Protein AF-A0A351T4Q6-F1 (afdb_monomer)

Radius of gyration: 39.0 Å; Cα contacts (8 Å, |Δi|>4): 1159; chains: 1; bounding box: 93×63×114 Å

Nearest PDB structures (foldseek):
  8gtc-assembly1_O  TM=7.367E-01  e=1.303E-39  Dinoroseobacter phage vB_DshS-R4C
  6tba-assembly1_8A  TM=9.432E-01  e=4.200E-16  Rhodobacter capsulatus SB 1003
  9ioz-assembly1_K  TM=5.810E-01  e=4.872E-07  Escherichia phage T5
  8xcg-assembly1_Z  TM=4.485E-01  e=4.455E-09  Escherichia phage Lambda
  8hqz-assembly1_A  TM=4.339E-01  e=8.299E-09  Escherichia phage DT57C

Secondary structure (DSSP, 8-state):
-B-SSHHHHHTT--BPP--TTTS-GGGTSTT-HHHHHHS--B--GGG---SSB-SPPTT-SPEEEEEE---SBTTGGGSTT----TT-TT--PPTT----B-HHHHHHHHHHHHHHH-TTSTTPPTTSSPBPTTTSSBSEEEEEEEETT--SSPTTHHHH-TTT-TTGGGTTTSS--TTTTT-EEHHHHHHHHHHHTT--SEE-TT---EESEE---S---HHHHHHHHHHHHTEEEEEETTEEEEEEGGGPPEEEE-GGGSPPP-TTT--SEEEEE--GGGS-SEEEEEEEETTTTTEEEEEEEE-SSSS---EEEEEEEEEE-HHHHHHHHHHHHHHHHHTTEEEEEEE-GGGTT--TT-EEEEEETTEEEEEEEEEE--SSSEEEEEEE--GGGGS---PPP-----PPPPP-PPPEEEEE----SSS-S-TTPPEEEEE-SS--S-EEEEE-SSSS--EEEEEE-S---EEEESS-B----BSS-B-S--EEEEESS-------HHHHHTT-SEEEEE-TTSPEEEEEEEEEEEEETTEEEEEEEEBSGGGTGGG--TTBPTT-EEEE-STTSEEP--

Solvent-accessible surface area (backbone atoms only — not comparable to full-atom values): 32595 Å² total; per-residue (Å²): 101,46,57,92,44,71,67,30,52,78,70,66,47,72,44,78,57,72,34,92,85,77,67,57,26,45,82,74,35,84,85,37,56,69,56,57,44,61,37,79,42,57,53,45,74,97,77,45,75,50,99,52,67,49,92,58,57,51,36,71,66,64,43,66,38,84,65,42,59,23,12,14,17,36,53,13,75,71,32,38,85,38,43,52,38,98,87,46,94,79,40,43,65,25,70,93,30,84,67,44,71,23,65,54,53,28,50,51,50,53,51,51,54,48,32,51,46,24,82,88,36,91,77,37,57,92,72,67,46,47,66,22,93,73,75,69,44,44,42,48,39,66,93,40,64,34,63,38,46,62,68,90,64,52,61,68,53,51,47,37,46,47,90,79,38,92,61,24,83,31,46,66,39,19,37,48,40,66,81,54,76,78,44,41,47,40,25,64,50,51,53,48,52,40,46,77,72,68,54,81,58,62,40,39,84,71,41,80,52,69,39,65,40,73,66,82,92,65,94,72,54,70,65,68,64,44,47,54,51,28,66,67,67,45,35,46,81,29,78,56,93,84,27,43,34,34,41,39,65,84,71,41,54,78,40,84,41,41,82,91,67,45,40,75,48,60,100,80,80,58,66,46,61,45,78,49,70,62,63,68,67,77,41,61,31,28,28,38,33,34,32,26,20,65,65,58,85,59,37,82,41,76,30,71,26,68,62,93,74,78,86,31,85,38,74,43,76,47,76,37,62,34,34,46,53,61,21,58,45,32,35,41,24,41,32,50,49,51,49,61,62,44,36,37,34,35,43,36,39,26,38,40,72,92,52,68,86,68,49,54,56,27,26,38,38,38,44,53,95,94,42,78,46,45,24,33,28,72,41,70,47,90,65,87,51,27,46,33,40,21,33,26,54,59,83,70,54,77,54,90,63,89,39,73,74,74,83,43,77,66,80,78,78,82,68,66,26,75,75,47,74,47,82,42,79,67,67,70,80,85,72,80,62,64,95,81,35,42,33,37,35,38,32,38,74,48,66,67,70,51,52,78,42,64,46,49,102,54,100,58,79,68,41,87,48,45,71,38,69,47,68,26,39,37,32,26,24,74,44,66,32,64,57,71,52,71,94,45,78,25,77,84,60,61,47,38,32,39,43,81,47,81,86,78,70,58,44,55,72,67,50,32,76,72,65,40,55,38,28,36,39,37,24,92,87,71,41,51,20,31,28,31,36,28,39,44,45,79,78,50,92,55,24,32,42,33,28,49,27,39,40,32,43,73,80,19,51,88,31,54,38,75,60,22,53,50,68,26,47,31,36,49,63,49,91,34,40,41,67,46,65,112

Mean predicted aligned error: 10.78 Å

Structure (mmCIF, N/CA/C/O backbone):
data_AF-A0A351T4Q6-F1
#
_entry.id   AF-A0A351T4Q6-F1
#
loop_
_atom_site.group_PDB
_atom_site.id
_atom_site.type_symbol
_atom_site.label_atom_id
_atom_site.label_alt_id
_atom_site.label_comp_id
_atom_site.label_asym_id
_atom_site.label_entity_id
_atom_site.label_seq_id
_atom_site.pdbx_PDB_ins_code
_atom_site.Cartn_x
_atom_site.Cartn_y
_atom_site.Cartn_z
_atom_site.occupancy
_atom_site.B_iso_or_equiv
_atom_site.auth_seq_id
_atom_site.auth_comp_id
_atom_site.auth_asym_id
_atom_site.auth_atom_id
_atom_site.pdbx_PDB_model_num
ATOM 1 N N . TRP A 1 1 ? -25.525 20.276 1.093 1.00 92.75 1 TRP A N 1
ATOM 2 C CA . TRP A 1 1 ? -25.369 21.375 2.069 1.00 92.75 1 TRP A CA 1
ATOM 3 C C . TRP A 1 1 ? -23.903 21.794 2.061 1.00 92.75 1 TRP A C 1
ATOM 5 O O . TRP A 1 1 ? -23.112 21.102 1.430 1.00 92.75 1 TRP A O 1
ATOM 15 N N . TYR A 1 2 ? -23.542 22.905 2.696 1.00 93.25 2 TYR A N 1
ATOM 16 C CA . TYR A 1 2 ? -22.154 23.341 2.893 1.00 93.25 2 TYR A CA 1
ATOM 17 C C . TYR A 1 2 ? -21.981 23.938 4.299 1.00 93.25 2 TYR A C 1
ATOM 19 O O . TYR A 1 2 ? -22.975 24.223 4.968 1.00 93.25 2 TYR A O 1
ATOM 27 N N . TYR A 1 3 ? -20.736 24.106 4.746 1.00 95.19 3 TYR A N 1
ATOM 28 C CA . TYR A 1 3 ? -20.402 24.873 5.951 1.00 95.19 3 TYR A CA 1
ATOM 29 C C . TYR A 1 3 ? -19.992 26.286 5.525 1.00 95.19 3 TYR A C 1
ATOM 31 O O . TYR A 1 3 ? -19.091 26.417 4.695 1.00 95.19 3 TYR A O 1
ATOM 39 N N . ALA A 1 4 ? -20.649 27.332 6.038 1.00 95.62 4 ALA A N 1
ATOM 40 C CA . ALA A 1 4 ? -20.377 28.709 5.606 1.00 95.62 4 ALA A CA 1
ATOM 41 C C . ALA A 1 4 ? -19.142 29.317 6.289 1.00 95.62 4 ALA A C 1
ATOM 43 O O . ALA A 1 4 ? -18.565 30.280 5.786 1.00 95.62 4 ALA A O 1
ATOM 44 N N . SER A 1 5 ? -18.719 28.740 7.414 1.00 95.81 5 SER A N 1
ATOM 45 C CA . SER A 1 5 ? -17.536 29.146 8.165 1.00 95.81 5 SER A CA 1
ATOM 46 C C . SER A 1 5 ? -16.834 27.936 8.796 1.00 95.81 5 SER A C 1
ATOM 48 O O . SER A 1 5 ? -17.363 26.821 8.810 1.00 95.81 5 SER A O 1
ATOM 50 N N . GLN A 1 6 ? -15.637 28.150 9.347 1.00 94.62 6 GLN A N 1
ATOM 51 C CA . GLN A 1 6 ? -14.951 27.130 10.145 1.00 94.62 6 GLN A CA 1
ATOM 52 C C . GLN A 1 6 ? -15.713 26.810 11.446 1.00 94.62 6 GLN A C 1
ATOM 54 O O . GLN A 1 6 ? -15.820 25.643 11.811 1.00 94.62 6 GLN A O 1
ATOM 59 N N . SER A 1 7 ? -16.320 27.816 12.085 1.00 97.19 7 SER A N 1
ATOM 60 C CA . SER A 1 7 ? -17.157 27.634 13.282 1.00 97.19 7 SER A CA 1
ATOM 61 C C . SER A 1 7 ? -18.387 26.764 12.994 1.00 97.19 7 SER A C 1
ATOM 63 O O . SER A 1 7 ? -18.714 25.856 13.760 1.00 97.19 7 SER A O 1
ATOM 65 N N . ASP A 1 8 ? -19.029 26.973 11.837 1.00 97.56 8 ASP A N 1
ATOM 66 C CA . ASP A 1 8 ? -20.165 26.159 11.394 1.00 97.56 8 ASP A CA 1
ATOM 67 C C . ASP A 1 8 ? -19.749 24.698 11.213 1.00 97.56 8 ASP A C 1
ATOM 69 O O . ASP A 1 8 ? -20.499 23.790 11.558 1.00 97.56 8 ASP A O 1
ATOM 73 N N . ARG A 1 9 ? -18.543 24.458 10.688 1.00 95.31 9 ARG A N 1
ATOM 74 C CA . ARG A 1 9 ? -17.994 23.112 10.503 1.00 95.31 9 ARG A CA 1
ATOM 75 C C . ARG A 1 9 ? -17.728 22.419 11.836 1.00 95.31 9 ARG A C 1
ATOM 77 O O . ARG A 1 9 ? -18.093 21.257 11.990 1.00 95.31 9 ARG A O 1
ATOM 84 N N . GLU A 1 10 ? -17.119 23.126 12.784 1.00 95.81 10 GLU A N 1
ATOM 85 C CA . GLU A 1 10 ? -16.847 22.634 14.142 1.00 95.81 10 GLU A CA 1
ATOM 86 C C . GLU A 1 10 ? -18.140 22.332 14.909 1.00 95.81 10 GLU A C 1
ATOM 88 O O . GLU A 1 10 ? -18.231 21.317 15.595 1.00 95.81 10 GLU A O 1
ATOM 93 N N . SER A 1 11 ? -19.169 23.157 14.712 1.00 96.69 11 SER A N 1
ATOM 94 C CA . SER A 1 11 ? -20.491 23.005 15.335 1.00 96.69 11 SER A CA 1
ATOM 95 C C . SER A 1 11 ? -21.462 22.132 14.524 1.00 96.69 11 SER A C 1
ATOM 97 O O . SER A 1 11 ? -22.618 21.975 14.911 1.00 96.69 11 SER A O 1
ATOM 99 N N . GLN A 1 12 ? -21.024 21.589 13.383 1.00 95.00 12 GLN A N 1
ATOM 100 C CA . GLN A 1 12 ? -21.838 20.825 12.427 1.00 95.00 12 GLN A CA 1
ATOM 101 C C . GLN A 1 12 ? -23.123 21.535 11.937 1.00 95.00 12 GLN A C 1
ATOM 103 O O . GLN A 1 12 ? -24.119 20.890 11.601 1.00 95.00 12 GLN A O 1
ATOM 108 N N . ILE A 1 13 ? -23.100 22.863 11.818 1.00 97.56 13 ILE A N 1
ATOM 109 C CA . ILE A 1 13 ? -24.201 23.677 11.287 1.00 97.56 13 ILE A CA 1
ATOM 110 C C . ILE A 1 13 ? -24.192 23.596 9.755 1.00 97.56 13 ILE A C 1
ATOM 112 O O . ILE A 1 13 ? -23.393 24.235 9.075 1.00 97.56 13 ILE A O 1
ATOM 116 N N . ARG A 1 14 ? -25.079 22.775 9.190 1.00 96.19 14 ARG A N 1
ATOM 117 C CA . ARG A 1 14 ? -25.134 22.496 7.745 1.00 96.19 14 ARG A CA 1
ATOM 118 C C . ARG A 1 14 ? -26.113 23.428 7.032 1.00 96.19 14 ARG A C 1
ATOM 120 O O . ARG A 1 14 ? -27.323 23.298 7.205 1.00 96.19 14 ARG A O 1
ATOM 127 N N . THR A 1 15 ? -25.611 24.282 6.144 1.00 96.75 15 THR A N 1
ATOM 128 C CA . THR A 1 15 ? -26.442 25.200 5.347 1.00 96.75 15 THR A CA 1
ATOM 129 C C . THR A 1 15 ? -26.913 24.529 4.049 1.00 96.75 15 THR A C 1
ATOM 131 O O . THR A 1 15 ? -26.086 24.034 3.271 1.00 96.75 15 THR A O 1
ATOM 134 N N . PRO A 1 16 ? -28.227 24.464 3.760 1.00 95.19 16 PRO A N 1
ATOM 135 C CA . PRO A 1 16 ? -28.734 23.899 2.511 1.00 95.19 16 PRO A CA 1
ATOM 136 C C . PRO A 1 16 ? -28.207 24.643 1.276 1.00 95.19 16 PRO A C 1
ATOM 138 O O . PRO A 1 16 ? -28.178 25.867 1.240 1.00 95.19 16 PRO A O 1
ATOM 141 N N . ILE A 1 17 ? -27.841 23.895 0.231 1.00 95.69 17 ILE A N 1
ATOM 142 C CA . ILE A 1 17 ? -27.562 24.477 -1.089 1.00 95.69 17 ILE A CA 1
ATOM 143 C C . ILE A 1 17 ? -28.893 24.543 -1.833 1.00 95.69 17 ILE A C 1
ATOM 145 O O . ILE A 1 17 ? -29.547 23.504 -2.016 1.00 95.69 17 ILE A O 1
ATOM 149 N N . THR A 1 18 ? -29.288 25.754 -2.219 1.00 95.25 18 THR A N 1
ATOM 150 C CA . THR A 1 18 ? -30.567 26.040 -2.869 1.00 95.25 18 THR A CA 1
ATOM 151 C C . THR A 1 18 ? -30.372 26.868 -4.137 1.00 95.25 18 THR A C 1
ATOM 153 O O . THR A 1 18 ? -29.384 27.571 -4.314 1.00 95.25 18 THR A O 1
ATOM 156 N N . ASP A 1 19 ? -31.347 26.741 -5.024 1.00 94.25 19 ASP A N 1
ATOM 157 C CA . ASP A 1 19 ? -31.550 27.536 -6.228 1.00 94.25 19 ASP A CA 1
ATOM 158 C C . ASP A 1 19 ? -32.745 28.435 -5.930 1.00 94.25 19 ASP A C 1
ATOM 160 O O . ASP A 1 19 ? -33.883 27.961 -5.938 1.00 94.25 19 ASP A O 1
ATOM 164 N N . GLY A 1 20 ? -32.479 29.698 -5.606 1.00 91.00 20 GLY A N 1
ATOM 165 C CA . GLY A 1 20 ? -33.525 30.666 -5.285 1.00 91.00 20 GLY A CA 1
ATOM 166 C C . GLY A 1 20 ? -34.326 31.141 -6.500 1.00 91.00 20 GLY A C 1
ATOM 167 O O . GLY A 1 20 ? -35.386 31.727 -6.314 1.00 91.00 20 GLY A O 1
ATOM 168 N N . ALA A 1 21 ? -33.848 30.899 -7.727 1.00 91.81 21 ALA A N 1
ATOM 169 C CA . ALA A 1 21 ? -34.479 31.412 -8.941 1.00 91.81 21 ALA A CA 1
ATOM 170 C C . ALA A 1 21 ? -35.497 30.428 -9.534 1.00 91.81 21 ALA A C 1
ATOM 172 O O . ALA A 1 21 ? -36.598 30.830 -9.901 1.00 91.81 21 ALA A O 1
ATOM 173 N N . TYR A 1 22 ? -35.146 29.140 -9.605 1.00 91.88 22 TYR A N 1
ATOM 174 C CA . TYR A 1 22 ? -35.968 28.133 -10.293 1.00 91.88 22 TYR A CA 1
ATOM 175 C C . TYR A 1 22 ? -36.214 26.860 -9.472 1.00 91.88 22 TYR A C 1
ATOM 177 O O . TYR A 1 22 ? -36.780 25.898 -9.988 1.00 91.88 22 TYR A O 1
ATOM 185 N N . GLY A 1 23 ? -35.753 26.797 -8.218 1.00 92.25 23 GLY A N 1
ATOM 186 C CA . GLY A 1 23 ? -35.940 25.620 -7.363 1.00 92.25 23 GLY A CA 1
ATOM 187 C C . GLY A 1 23 ? -35.171 24.365 -7.806 1.00 92.25 23 GLY A C 1
ATOM 188 O O . GLY A 1 23 ? -35.286 23.325 -7.161 1.00 92.25 23 GLY A O 1
ATOM 189 N N . LYS A 1 24 ? -34.327 24.433 -8.849 1.00 94.00 24 LYS A N 1
ATOM 190 C CA . LYS A 1 24 ? -33.503 23.304 -9.321 1.00 94.00 24 LYS A CA 1
ATOM 191 C C . LYS A 1 24 ? -32.208 23.215 -8.516 1.00 94.00 24 LYS A C 1
ATOM 193 O O . LYS A 1 24 ? -31.109 23.398 -9.029 1.00 94.00 24 LYS A O 1
ATOM 198 N N . HIS A 1 25 ? -32.338 22.945 -7.217 1.00 95.25 25 HIS A N 1
ATOM 199 C CA . HIS A 1 25 ? -31.215 22.934 -6.271 1.00 95.25 25 HIS A CA 1
ATOM 200 C C . HIS A 1 25 ? -30.061 22.012 -6.701 1.00 95.25 25 HIS A C 1
ATOM 202 O O . HIS A 1 25 ? -28.900 22.309 -6.426 1.00 95.25 25 HIS A O 1
ATOM 208 N N . TRP A 1 26 ? -30.381 20.919 -7.397 1.00 94.31 26 TRP A N 1
ATOM 209 C CA . TRP A 1 26 ? -29.430 19.941 -7.925 1.00 94.31 26 TRP A CA 1
ATOM 210 C C . TRP A 1 26 ? -28.411 20.527 -8.910 1.00 94.31 26 TRP A C 1
ATOM 212 O O . TRP A 1 26 ? -27.318 19.991 -9.025 1.00 94.31 26 TRP A O 1
ATOM 222 N N . VAL A 1 27 ? -28.719 21.657 -9.560 1.00 92.50 27 VAL A N 1
ATOM 223 C CA . VAL A 1 27 ? -27.773 22.368 -10.440 1.00 92.50 27 VAL A CA 1
ATOM 224 C C . VAL A 1 27 ? -26.557 22.880 -9.656 1.00 92.50 27 VAL A C 1
ATOM 226 O O . VAL A 1 27 ? -25.459 22.948 -10.197 1.00 92.50 27 VAL A O 1
ATOM 229 N N . PHE A 1 28 ? -26.736 23.215 -8.373 1.00 92.62 28 PHE A N 1
ATOM 230 C CA . PHE A 1 28 ? -25.682 23.763 -7.508 1.00 92.62 28 PHE A CA 1
ATOM 231 C C . PHE A 1 28 ? -25.169 22.766 -6.463 1.00 92.62 28 PHE A C 1
ATOM 233 O O . PHE A 1 28 ? -24.123 22.982 -5.849 1.00 92.62 28 PHE A O 1
ATOM 240 N N . ARG A 1 29 ? -25.906 21.681 -6.205 1.00 94.50 29 ARG A N 1
ATOM 241 C CA . ARG A 1 29 ? -25.489 20.642 -5.260 1.00 94.50 29 ARG A CA 1
ATOM 242 C C . ARG A 1 29 ? -24.439 19.752 -5.913 1.00 94.50 29 ARG A C 1
ATOM 244 O O . ARG A 1 29 ? -24.751 18.929 -6.768 1.00 94.50 29 ARG A O 1
ATOM 251 N N . TYR A 1 30 ? -23.196 19.887 -5.459 1.00 88.75 30 TYR A N 1
ATOM 252 C CA . TYR A 1 30 ? -22.113 18.993 -5.857 1.00 88.75 30 TYR A CA 1
ATOM 253 C C . TYR A 1 30 ? -22.508 17.525 -5.664 1.00 88.75 30 TYR A C 1
ATOM 255 O O . TYR A 1 30 ? -22.934 17.134 -4.576 1.00 88.75 30 TYR A O 1
ATOM 263 N N . LYS A 1 31 ? -2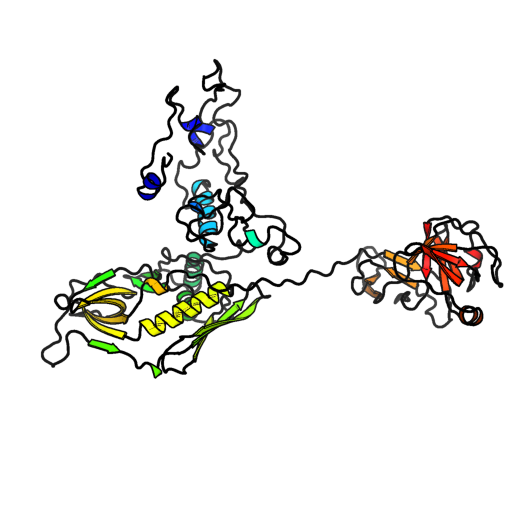2.331 16.727 -6.724 1.00 89.00 31 LYS A N 1
ATOM 264 C CA . LYS A 1 31 ? -22.589 15.278 -6.753 1.00 89.00 31 LYS A CA 1
ATOM 265 C C . LYS A 1 31 ? -24.035 14.873 -6.402 1.00 89.00 31 LYS A C 1
ATOM 267 O O . LYS A 1 31 ? -24.253 13.766 -5.920 1.00 89.00 31 LYS A O 1
ATOM 272 N N . ASP A 1 32 ? -25.035 15.718 -6.673 1.00 95.38 32 ASP A N 1
ATOM 273 C CA . ASP A 1 32 ? -26.456 15.321 -6.637 1.00 95.38 32 ASP A CA 1
ATOM 274 C C . ASP A 1 32 ? -26.806 14.466 -7.871 1.00 95.38 32 ASP A C 1
ATOM 276 O O . ASP A 1 32 ? -27.515 14.894 -8.784 1.00 95.38 32 ASP A O 1
ATOM 280 N N . LEU A 1 33 ? -26.217 13.265 -7.927 1.00 95.94 33 LEU A N 1
ATOM 281 C CA . LEU A 1 33 ? -26.230 12.389 -9.101 1.00 95.94 33 LEU A CA 1
ATOM 282 C C . LEU A 1 33 ? -27.648 11.979 -9.494 1.00 95.94 33 LEU A C 1
ATOM 284 O O . LEU A 1 33 ? -27.981 12.041 -10.672 1.00 95.94 33 LEU A O 1
ATOM 288 N N . TRP A 1 34 ? -28.496 11.642 -8.517 1.00 96.44 34 TRP A N 1
ATOM 289 C CA . TRP A 1 34 ? -29.891 11.255 -8.747 1.00 96.44 34 TRP A CA 1
ATOM 290 C C . TRP A 1 34 ? -30.668 12.326 -9.502 1.00 96.44 34 TRP A C 1
ATOM 292 O O . TRP A 1 34 ? -31.287 12.045 -10.528 1.00 96.44 34 TRP A O 1
ATOM 302 N N . ASN A 1 35 ? -30.622 13.570 -9.018 1.00 96.69 35 ASN A N 1
ATOM 303 C CA . ASN A 1 35 ? -31.368 14.644 -9.652 1.00 96.69 35 ASN A CA 1
ATOM 304 C C . ASN A 1 35 ? -30.703 15.105 -10.948 1.00 96.69 35 ASN A C 1
ATOM 306 O O . ASN A 1 35 ? -31.413 15.392 -11.907 1.00 96.69 35 ASN A O 1
ATOM 310 N N . TRP A 1 36 ? -29.373 15.146 -11.016 1.00 96.31 36 TRP A N 1
ATOM 311 C CA . TRP A 1 36 ? -28.687 15.481 -12.261 1.00 96.31 36 TRP A CA 1
ATOM 312 C C . TRP A 1 36 ? -29.023 14.475 -13.371 1.00 96.31 36 TRP A C 1
ATOM 314 O O . TRP A 1 36 ? -29.393 14.869 -14.473 1.00 96.31 36 TRP A O 1
ATOM 324 N N . TRP A 1 37 ? -28.977 13.178 -13.076 1.00 97.50 37 TRP A N 1
ATOM 325 C CA . TRP A 1 37 ? -29.253 12.117 -14.042 1.00 97.50 37 TRP A CA 1
ATOM 326 C C . TRP A 1 37 ? -30.740 12.015 -14.413 1.00 97.50 37 TRP A C 1
ATOM 328 O O . TRP A 1 37 ? -31.083 11.791 -15.576 1.00 97.50 37 TRP A O 1
ATOM 338 N N . GLY A 1 38 ? -31.627 12.206 -13.432 1.00 97.06 38 GLY A N 1
ATOM 339 C CA . GLY A 1 38 ? -33.069 12.004 -13.571 1.00 97.06 38 GLY A CA 1
ATOM 340 C C . GLY A 1 38 ? -33.880 13.206 -14.065 1.00 97.06 38 GLY A C 1
ATOM 341 O O . GLY A 1 38 ? -35.077 13.047 -14.290 1.00 97.06 38 GLY A O 1
ATOM 342 N N . ASN A 1 39 ? -33.285 14.392 -14.243 1.00 96.69 39 ASN A N 1
ATOM 343 C CA . ASN A 1 39 ? -34.013 15.601 -14.654 1.00 96.69 39 ASN A CA 1
ATOM 344 C C . ASN A 1 39 ? -33.641 16.095 -16.055 1.00 96.69 39 ASN A C 1
ATOM 346 O O . ASN A 1 39 ? -32.564 15.827 -16.582 1.00 96.69 39 ASN A O 1
ATOM 350 N N . THR A 1 40 ? -34.550 16.871 -16.651 1.00 95.56 40 THR A N 1
ATOM 351 C CA . THR A 1 40 ? -34.299 17.605 -17.899 1.00 95.56 40 THR A CA 1
ATOM 352 C C . THR A 1 40 ? -33.341 18.766 -17.647 1.00 95.56 40 THR A C 1
ATOM 354 O O . THR A 1 40 ? -33.487 19.498 -16.664 1.00 95.56 40 THR A O 1
ATOM 357 N N . HIS A 1 41 ? -32.369 18.961 -18.538 1.00 95.50 41 HIS A N 1
ATOM 358 C CA . HIS A 1 41 ? -31.372 20.025 -18.402 1.00 95.50 41 HIS A CA 1
ATOM 359 C C . HIS A 1 41 ? -31.744 21.230 -19.255 1.00 95.50 41 HIS A C 1
ATOM 361 O O . HIS A 1 41 ? -32.235 21.091 -20.370 1.00 95.50 41 HIS A O 1
ATOM 367 N N . VAL A 1 42 ? -31.495 22.426 -18.727 1.00 95.12 42 VAL A N 1
ATOM 368 C CA . VAL A 1 42 ? -31.727 23.703 -19.410 1.00 95.12 42 VAL A CA 1
ATOM 369 C C . VAL A 1 42 ? -30.490 24.564 -19.195 1.00 95.12 42 VAL A C 1
ATOM 371 O O . VAL A 1 42 ? -30.036 24.720 -18.060 1.00 95.12 42 VAL A O 1
ATOM 374 N N . ASN A 1 43 ? -29.936 25.118 -20.272 1.00 93.00 43 ASN A N 1
ATOM 375 C CA . ASN A 1 43 ? -28.779 26.006 -20.178 1.00 93.00 43 ASN A CA 1
ATOM 376 C C . ASN A 1 43 ? -29.138 27.294 -19.430 1.00 93.00 43 ASN A C 1
ATOM 378 O O . ASN A 1 43 ? -30.231 27.832 -19.608 1.00 93.00 43 ASN A O 1
ATOM 382 N N . ARG A 1 44 ? -28.197 27.808 -18.627 1.00 92.94 44 ARG A N 1
ATOM 383 C CA . ARG A 1 44 ? -28.368 29.038 -17.835 1.00 92.94 44 ARG A CA 1
ATOM 384 C C . ARG A 1 44 ? -27.275 30.086 -18.088 1.00 92.94 44 ARG A C 1
ATOM 386 O O . ARG A 1 44 ? -26.525 30.407 -17.162 1.00 92.94 44 ARG A O 1
ATOM 393 N N . PRO A 1 45 ? -27.116 30.611 -19.317 1.00 91.31 45 PRO A N 1
ATOM 394 C CA . PRO A 1 45 ? -26.138 31.669 -19.568 1.00 91.31 45 PRO A CA 1
ATOM 395 C C . PRO A 1 45 ? -26.453 32.897 -18.700 1.00 91.31 45 PRO A C 1
ATOM 397 O O . PRO A 1 45 ? -27.582 33.378 -18.669 1.00 91.31 45 PRO A O 1
ATOM 400 N N . GLY A 1 46 ? -25.466 33.372 -17.936 1.00 90.31 46 GLY A N 1
ATOM 401 C CA . GLY A 1 46 ? -25.668 34.470 -16.982 1.00 90.31 46 GLY A CA 1
ATOM 402 C C . GLY A 1 46 ? -26.643 34.153 -15.835 1.00 90.31 46 GLY A C 1
ATOM 403 O O . GLY A 1 46 ? -27.126 35.074 -15.187 1.00 90.31 46 GLY A O 1
ATOM 404 N N . GLY A 1 47 ? -26.951 32.874 -15.585 1.00 89.38 47 GLY A N 1
ATOM 405 C CA . GLY A 1 47 ? -27.847 32.438 -14.508 1.00 89.38 47 GLY A CA 1
ATOM 406 C C . GLY A 1 47 ? -29.339 32.387 -14.865 1.00 89.38 47 GLY A C 1
ATOM 407 O O . GLY A 1 47 ? -30.136 32.024 -14.003 1.00 89.38 47 GLY A O 1
ATOM 408 N N . ILE A 1 48 ? -29.725 32.694 -16.108 1.00 92.75 48 ILE A N 1
ATOM 409 C CA . ILE A 1 48 ? -31.127 32.718 -16.566 1.00 92.75 48 ILE A CA 1
ATOM 410 C C . ILE A 1 48 ? -31.394 31.522 -17.480 1.00 92.75 48 ILE A C 1
ATOM 412 O O . ILE A 1 48 ? -30.629 31.290 -18.412 1.00 92.75 48 ILE A O 1
ATOM 416 N N . GLU A 1 49 ? -32.474 30.773 -17.242 1.00 93.38 49 GLU A N 1
ATOM 417 C CA . GLU A 1 49 ? -32.848 29.634 -18.093 1.00 93.38 49 GLU A CA 1
ATOM 418 C C . GLU A 1 49 ? -33.134 30.051 -19.540 1.00 93.38 49 GLU A C 1
ATOM 420 O O . GLU A 1 49 ? -33.933 30.948 -19.808 1.00 93.38 49 GLU A O 1
ATOM 425 N N . ALA A 1 50 ? -32.492 29.359 -20.482 1.00 90.81 50 ALA A N 1
ATOM 426 C CA . ALA A 1 50 ? -32.851 29.413 -21.890 1.00 90.81 50 ALA A CA 1
ATOM 427 C C . ALA A 1 50 ? -34.262 28.833 -22.112 1.00 90.81 50 ALA A C 1
ATOM 429 O O . ALA A 1 50 ? -34.730 27.988 -21.352 1.00 90.81 50 ALA A O 1
ATOM 430 N N . GLY A 1 51 ? -34.940 29.256 -23.183 1.00 86.50 51 GLY A N 1
ATOM 431 C CA . GLY A 1 51 ? -36.333 28.871 -23.455 1.00 86.50 51 GLY A CA 1
ATOM 432 C C . GLY A 1 51 ? -36.566 27.399 -23.827 1.00 86.50 51 GLY A C 1
ATOM 433 O O . GLY A 1 51 ? -37.716 26.998 -23.984 1.00 86.50 51 GLY A O 1
ATOM 434 N N . SER A 1 52 ? -35.514 26.592 -23.982 1.00 92.69 52 SER A N 1
ATOM 435 C CA . SER A 1 52 ? -35.607 25.178 -24.356 1.00 92.69 52 SER A CA 1
ATOM 436 C C . SER A 1 52 ? -34.646 24.308 -23.549 1.00 92.69 52 SER A C 1
ATOM 438 O O . SER A 1 52 ? -33.558 24.745 -23.163 1.00 92.69 52 SER A O 1
ATOM 440 N N . ALA A 1 53 ? -35.038 23.051 -23.335 1.00 95.00 53 ALA A N 1
ATOM 441 C CA . ALA A 1 53 ? -34.155 22.022 -22.799 1.00 95.00 53 ALA A CA 1
ATOM 442 C C . ALA A 1 53 ? -32.970 21.744 -23.737 1.00 95.00 53 ALA A C 1
ATOM 444 O O . ALA A 1 53 ? -33.039 22.006 -24.941 1.00 95.00 53 ALA A O 1
ATOM 445 N N . THR A 1 54 ? -31.883 21.218 -23.178 1.00 95.69 54 THR A N 1
ATOM 446 C CA . THR A 1 54 ? -30.783 20.650 -23.963 1.00 95.69 54 THR A CA 1
ATOM 447 C C . THR A 1 54 ? -31.197 19.295 -24.546 1.00 95.69 54 THR A C 1
ATOM 449 O O . THR A 1 54 ? -32.250 18.755 -24.216 1.00 95.69 54 THR A O 1
ATOM 452 N N . GLU A 1 55 ? -30.346 18.709 -25.389 1.00 95.94 55 GLU A N 1
ATOM 453 C CA . GLU A 1 55 ? -30.554 17.359 -25.938 1.00 95.94 55 GLU A CA 1
ATOM 454 C C . GLU A 1 55 ? -30.413 16.240 -24.887 1.00 95.94 55 GLU A C 1
ATOM 456 O O . GLU A 1 55 ? -30.588 15.064 -25.204 1.00 95.94 55 GLU A O 1
ATOM 461 N N . TRP A 1 56 ? -30.091 16.579 -23.633 1.00 95.69 56 TRP A N 1
ATOM 462 C CA . TRP A 1 56 ? -30.042 15.607 -22.550 1.00 95.69 56 TRP A CA 1
ATOM 463 C C . TRP A 1 56 ? -31.427 15.010 -22.299 1.00 95.69 56 TRP A C 1
ATOM 465 O O . TRP A 1 56 ? -32.353 15.696 -21.858 1.00 95.69 56 TRP A O 1
ATOM 475 N N . VAL A 1 57 ? -31.542 13.704 -22.521 1.00 97.00 57 VAL A N 1
ATOM 476 C CA . VAL A 1 57 ? -32.713 12.923 -22.133 1.00 97.00 57 VAL A CA 1
ATOM 477 C C . VAL A 1 57 ? -32.457 12.358 -20.732 1.00 97.00 57 VAL A C 1
ATOM 479 O O . VAL A 1 57 ? -31.437 11.697 -20.526 1.00 97.00 57 VAL A O 1
ATOM 482 N N . PRO A 1 58 ? -33.353 12.589 -19.755 1.00 97.75 58 PRO A N 1
ATOM 483 C CA . PRO A 1 58 ? -33.211 12.009 -18.427 1.00 97.75 58 PRO A CA 1
ATOM 484 C C . PRO A 1 58 ? -32.983 10.501 -18.492 1.00 97.75 58 PRO A C 1
ATOM 486 O O . PRO A 1 58 ? -33.665 9.797 -19.234 1.00 97.75 58 PRO A O 1
ATOM 489 N N . GLN A 1 59 ? -32.043 10.005 -17.690 1.00 97.94 59 GLN A N 1
ATOM 490 C CA . GLN A 1 59 ? -31.721 8.581 -17.590 1.00 97.94 59 GLN A CA 1
ATOM 491 C C . GLN A 1 59 ? -31.168 7.928 -18.868 1.00 97.94 59 GLN A C 1
ATOM 493 O O . GLN A 1 59 ? -31.131 6.700 -18.949 1.00 97.94 59 GLN A O 1
ATOM 498 N N . SER A 1 60 ? -30.733 8.696 -19.873 1.00 97.19 60 SER A N 1
ATOM 499 C CA . SER A 1 60 ? -30.393 8.144 -21.194 1.00 97.19 60 SER A CA 1
ATOM 500 C C . SER A 1 60 ? -29.110 7.317 -21.250 1.00 97.19 60 SER A C 1
ATOM 502 O O . SER A 1 60 ? -28.927 6.549 -22.191 1.00 97.19 60 SER A O 1
ATOM 504 N N . LYS A 1 61 ? -28.210 7.476 -20.275 1.00 96.88 61 LYS A N 1
ATOM 505 C CA . LYS A 1 61 ? -26.956 6.718 -20.167 1.00 96.88 61 LYS A CA 1
ATOM 506 C C . LYS A 1 61 ? -26.536 6.547 -18.705 1.00 96.88 61 LYS A C 1
ATOM 508 O O . LYS A 1 61 ? -26.920 7.391 -17.890 1.00 96.88 61 LYS A O 1
ATOM 513 N N . PRO A 1 62 ? -25.778 5.499 -18.352 1.00 97.44 62 PRO A N 1
ATOM 514 C CA . PRO A 1 62 ? -25.225 5.361 -17.010 1.00 97.44 62 PRO A CA 1
ATOM 515 C C . PRO A 1 62 ? -24.149 6.417 -16.719 1.00 97.44 62 PRO A C 1
ATOM 517 O O . PRO A 1 62 ? -23.589 7.046 -17.623 1.00 97.44 62 PRO A O 1
ATOM 520 N N . VAL A 1 63 ? -23.870 6.606 -15.433 1.00 97.31 63 VAL A N 1
ATOM 521 C CA . VAL A 1 63 ? -22.754 7.388 -14.903 1.00 97.31 63 VAL A CA 1
ATOM 522 C C . VAL A 1 63 ? -21.605 6.437 -14.602 1.00 97.31 63 VAL A C 1
ATOM 524 O O . VAL A 1 63 ? -21.782 5.436 -13.910 1.00 97.31 63 VAL A O 1
ATOM 527 N N . TRP A 1 64 ? -20.422 6.779 -15.099 1.00 97.31 64 TRP A N 1
ATOM 528 C CA . TRP A 1 64 ? -19.171 6.117 -14.749 1.00 97.31 64 TRP A CA 1
ATOM 529 C C . TRP A 1 64 ? -18.397 6.997 -13.783 1.00 97.31 64 TRP A C 1
ATOM 531 O O . TRP A 1 64 ? -18.366 8.223 -13.945 1.00 97.31 64 TRP A O 1
ATOM 541 N N . PHE A 1 65 ? -17.747 6.386 -12.800 1.00 95.94 65 PHE A N 1
ATOM 542 C CA . PHE A 1 65 ? -16.784 7.103 -11.978 1.00 95.94 65 PHE A CA 1
ATOM 543 C C . PHE A 1 65 ? -15.394 6.831 -12.517 1.00 95.94 65 PHE A C 1
ATOM 545 O O . PHE A 1 65 ? -14.815 5.780 -12.272 1.00 95.94 65 PHE A O 1
ATOM 552 N N . THR A 1 66 ? -14.860 7.802 -13.252 1.00 93.69 66 THR A N 1
ATOM 553 C CA . THR A 1 66 ? -13.499 7.744 -13.798 1.00 93.69 66 THR A CA 1
ATOM 554 C C . THR A 1 66 ? -12.431 7.834 -12.714 1.00 93.69 66 THR A C 1
ATOM 556 O O . THR A 1 66 ? -11.312 7.392 -12.941 1.00 93.69 66 THR A O 1
ATOM 559 N N . GLU A 1 67 ? -12.777 8.383 -11.545 1.00 92.31 67 GLU A N 1
ATOM 560 C CA . GLU A 1 67 ? -11.905 8.465 -10.376 1.00 92.31 67 GLU A CA 1
ATOM 561 C C . GLU A 1 67 ? -12.730 8.339 -9.086 1.00 92.31 67 GLU A C 1
ATOM 563 O O . GLU A 1 67 ? -13.566 9.193 -8.767 1.00 92.31 67 GLU A O 1
ATOM 568 N N . ILE A 1 68 ? -12.465 7.285 -8.315 1.00 94.38 68 ILE A N 1
ATOM 569 C CA . ILE A 1 68 ? -12.843 7.173 -6.904 1.00 94.38 68 ILE A CA 1
ATOM 570 C C . ILE A 1 68 ? -11.597 6.982 -6.052 1.00 94.38 68 ILE A C 1
ATOM 572 O O . ILE A 1 68 ? -10.673 6.276 -6.435 1.00 94.38 68 ILE A O 1
ATOM 576 N N . GLY A 1 69 ? -11.578 7.575 -4.868 1.00 93.69 69 GLY A N 1
ATOM 577 C CA . GLY A 1 69 ? -10.513 7.350 -3.902 1.00 93.69 69 GLY A CA 1
ATOM 578 C C . GLY A 1 69 ? -10.496 8.425 -2.832 1.00 93.69 69 GLY A C 1
ATOM 579 O O . GLY A 1 69 ? -11.167 9.454 -2.939 1.00 93.69 69 GLY A O 1
ATOM 580 N N . CYS A 1 70 ? -9.698 8.187 -1.801 1.00 94.81 70 CYS A N 1
ATOM 581 C CA . CYS A 1 70 ? -9.319 9.197 -0.827 1.00 94.81 70 CYS A CA 1
ATOM 582 C C . CYS A 1 70 ? -7.827 9.036 -0.488 1.00 94.81 70 CYS A C 1
ATOM 584 O O . CYS A 1 70 ? -7.265 7.953 -0.711 1.00 94.81 70 CYS A O 1
ATOM 586 N N . PRO A 1 71 ? -7.177 10.086 0.041 1.00 93.81 71 PRO A N 1
ATOM 587 C CA . PRO A 1 71 ? -5.805 9.968 0.514 1.00 93.81 71 PRO A CA 1
ATOM 588 C C . PRO A 1 71 ? -5.720 8.960 1.669 1.00 93.81 71 PRO A C 1
ATOM 590 O O . PRO A 1 71 ? -6.626 8.898 2.508 1.00 93.81 71 PRO A O 1
ATOM 593 N N . ALA A 1 72 ? -4.634 8.187 1.722 1.00 93.50 72 ALA A N 1
ATOM 594 C CA . ALA A 1 72 ? -4.331 7.255 2.811 1.00 93.50 72 ALA A CA 1
ATOM 595 C C . ALA A 1 72 ? -3.755 7.988 4.032 1.00 93.50 72 ALA A C 1
ATOM 597 O O . ALA A 1 72 ? -2.605 7.822 4.444 1.00 93.50 72 ALA A O 1
ATOM 598 N N . VAL A 1 73 ? -4.570 8.877 4.582 1.00 93.19 73 VAL A N 1
ATOM 599 C CA . VAL A 1 73 ? -4.267 9.717 5.735 1.00 93.19 73 VAL A CA 1
ATOM 600 C C . VAL A 1 73 ? -5.463 9.677 6.668 1.00 93.19 73 VAL A C 1
ATOM 602 O O . VAL A 1 73 ? -6.598 9.597 6.204 1.00 93.19 73 VAL A O 1
ATOM 605 N N . ASP A 1 74 ? -5.233 9.762 7.974 1.00 92.44 74 ASP A N 1
ATOM 606 C CA . ASP A 1 74 ? -6.284 9.806 8.991 1.00 92.44 74 ASP A CA 1
ATOM 607 C C . ASP A 1 74 ? -7.438 10.723 8.573 1.00 92.44 74 ASP A C 1
ATOM 609 O O . ASP A 1 74 ? -7.233 11.888 8.231 1.00 92.44 74 ASP A O 1
ATOM 613 N N . LYS A 1 75 ? -8.662 10.187 8.588 1.00 94.00 75 LYS A N 1
ATOM 614 C CA . LYS A 1 75 ? -9.876 10.887 8.131 1.00 94.00 75 LYS A CA 1
ATOM 615 C C . LYS A 1 75 ? -9.817 11.364 6.670 1.00 94.00 75 LYS A C 1
ATOM 617 O O . LYS A 1 75 ? -10.461 12.354 6.321 1.00 94.00 75 LYS A O 1
ATOM 622 N N . GLY A 1 76 ? -9.119 10.631 5.802 1.00 94.31 76 GLY A N 1
ATOM 623 C CA . GLY A 1 76 ? -9.046 10.846 4.350 1.00 94.31 76 GLY A CA 1
ATOM 624 C C . GLY A 1 76 ? -10.404 11.072 3.689 1.00 94.31 76 GLY A C 1
ATOM 625 O O . GLY A 1 76 ? -10.554 11.909 2.801 1.00 94.31 76 GLY A O 1
ATOM 626 N N . THR A 1 77 ? -11.434 10.393 4.192 1.00 95.00 77 THR A N 1
ATOM 627 C CA . THR A 1 77 ? -12.816 10.5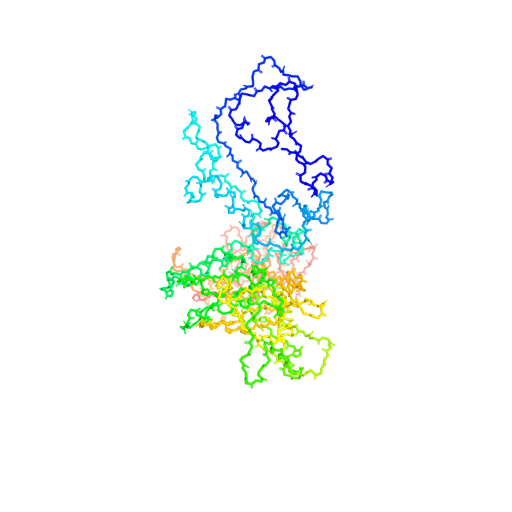01 3.714 1.00 95.00 77 THR A CA 1
ATOM 628 C C . THR A 1 77 ? -13.487 11.847 3.985 1.00 95.00 77 THR A C 1
ATOM 630 O O . THR A 1 77 ? -14.515 12.125 3.372 1.00 95.00 77 THR A O 1
ATOM 633 N N . ASN A 1 78 ? -12.958 12.682 4.888 1.00 93.88 78 ASN A N 1
ATOM 634 C CA . ASN A 1 78 ? -13.541 13.996 5.187 1.00 93.88 78 ASN A CA 1
ATOM 635 C C . ASN A 1 78 ? -13.384 14.971 4.016 1.00 93.88 78 ASN A C 1
ATOM 637 O O . ASN A 1 78 ? -14.246 15.824 3.810 1.00 93.88 78 ASN A O 1
ATOM 641 N N . GLU A 1 79 ? -12.301 14.828 3.251 1.00 92.06 79 GLU A N 1
ATOM 642 C CA . GLU A 1 79 ? -12.056 15.551 2.004 1.00 92.06 79 GLU A CA 1
ATOM 643 C C . GLU A 1 79 ? -11.354 14.623 1.003 1.00 92.06 79 GLU A C 1
ATOM 645 O O . GLU A 1 79 ? -10.137 14.709 0.820 1.00 92.06 79 GLU A O 1
ATOM 650 N N . PRO A 1 80 ? -12.098 13.732 0.319 1.00 92.00 80 PRO A N 1
ATOM 651 C CA . PRO A 1 80 ? -11.503 12.742 -0.581 1.00 92.00 80 PRO A CA 1
ATOM 652 C C . PRO A 1 80 ? -10.694 13.357 -1.736 1.00 92.00 80 PRO A C 1
ATOM 654 O O . PRO A 1 80 ? -9.870 12.683 -2.341 1.00 92.00 80 PRO A O 1
ATOM 657 N N . ASN A 1 81 ? -10.909 14.641 -2.038 1.00 88.50 81 ASN A N 1
ATOM 658 C CA . ASN A 1 81 ? -10.206 15.393 -3.077 1.00 88.50 81 ASN A CA 1
ATOM 659 C C . ASN A 1 81 ? -8.853 15.985 -2.637 1.00 88.50 81 ASN A C 1
ATOM 661 O O . ASN A 1 81 ? -8.187 16.603 -3.466 1.00 88.50 81 ASN A O 1
ATOM 665 N N . LYS A 1 82 ? -8.463 15.892 -1.357 1.00 89.19 82 LYS A N 1
ATOM 666 C CA . LYS A 1 82 ? -7.219 16.504 -0.867 1.00 89.19 82 LYS A CA 1
ATOM 667 C C . LYS A 1 82 ? -5.990 15.690 -1.252 1.00 89.19 82 LYS A C 1
ATOM 669 O O . LYS A 1 82 ? -5.941 14.488 -1.018 1.00 89.19 82 LYS A O 1
ATOM 674 N N . PHE A 1 83 ? -4.975 16.384 -1.762 1.00 81.12 83 PHE A N 1
ATOM 675 C CA . PHE A 1 83 ? -3.643 15.846 -2.023 1.00 81.12 83 PHE A CA 1
ATOM 676 C C . PHE A 1 83 ? -2.666 16.457 -1.027 1.00 81.12 83 PHE A C 1
ATOM 678 O O . PHE A 1 83 ? -2.524 17.677 -0.974 1.00 81.12 83 PHE A O 1
ATOM 685 N N . ILE A 1 84 ? -1.986 15.630 -0.238 1.00 76.62 84 ILE A N 1
ATOM 686 C CA . ILE A 1 84 ? -0.923 16.103 0.651 1.00 76.62 84 ILE A CA 1
ATOM 687 C C . ILE A 1 84 ? 0.378 16.087 -0.152 1.00 76.62 84 ILE A C 1
ATOM 689 O O . ILE A 1 84 ? 1.153 15.140 -0.091 1.00 76.62 84 ILE A O 1
ATOM 693 N N . ASP A 1 85 ? 0.572 17.134 -0.954 1.00 74.62 85 ASP A N 1
ATOM 694 C CA . ASP A 1 85 ? 1.793 17.367 -1.728 1.00 74.62 85 ASP A CA 1
ATOM 695 C C . ASP A 1 85 ? 2.394 18.714 -1.330 1.00 74.62 85 ASP A C 1
ATOM 697 O O . ASP A 1 85 ? 1.788 19.764 -1.531 1.00 74.62 85 ASP A O 1
ATOM 701 N N . VAL A 1 86 ? 3.603 18.711 -0.778 1.00 63.03 86 VAL A N 1
ATOM 702 C CA . VAL A 1 86 ? 4.328 19.932 -0.384 1.00 63.03 86 VAL A CA 1
ATOM 703 C C . VAL A 1 86 ? 4.545 20.922 -1.541 1.00 63.03 86 VAL A C 1
ATOM 705 O O . VAL A 1 86 ? 4.841 22.088 -1.291 1.00 63.03 86 VAL A O 1
ATOM 708 N N . LYS A 1 87 ? 4.397 20.484 -2.797 1.00 66.06 87 LYS A N 1
ATOM 709 C CA . LYS A 1 87 ? 4.554 21.294 -4.013 1.00 66.06 87 LYS A CA 1
ATOM 710 C C . LYS A 1 87 ? 3.241 21.891 -4.539 1.00 66.06 87 LYS A C 1
ATOM 712 O O . LYS A 1 87 ? 3.292 22.707 -5.456 1.00 66.06 87 LYS A O 1
ATOM 717 N N . SER A 1 88 ? 2.082 21.502 -4.001 1.00 67.94 88 SER A N 1
ATOM 718 C CA . SER A 1 88 ? 0.770 21.971 -4.473 1.00 67.94 88 SER A CA 1
ATOM 719 C C . SER A 1 88 ? 0.210 23.094 -3.594 1.00 67.94 88 SER A C 1
ATOM 721 O O . SER A 1 88 ? 0.230 23.008 -2.370 1.00 67.94 88 SER A O 1
ATOM 723 N N . SER A 1 89 ? -0.349 24.140 -4.208 1.00 54.97 89 SER A N 1
ATOM 724 C CA . SER A 1 89 ? -1.048 25.222 -3.493 1.00 54.97 89 SER A CA 1
ATOM 725 C C . SER A 1 89 ? -2.418 24.805 -2.944 1.00 54.97 89 SER A C 1
ATOM 727 O O . SER A 1 89 ? -2.942 25.466 -2.055 1.00 54.97 89 SER A O 1
ATOM 729 N N . GLU A 1 90 ? -2.982 23.701 -3.442 1.00 59.34 90 GLU A N 1
ATOM 730 C CA . GLU A 1 90 ? -4.228 23.088 -2.946 1.00 59.34 90 GLU A CA 1
ATOM 731 C C . GLU A 1 90 ? -3.967 22.034 -1.848 1.00 59.34 90 GLU A C 1
ATOM 733 O O . GLU A 1 90 ? -4.879 21.321 -1.408 1.00 59.34 90 GLU A O 1
ATOM 738 N N . SER A 1 91 ? -2.710 21.937 -1.402 1.00 72.00 91 SER A N 1
ATOM 739 C CA . SER A 1 91 ? -2.232 20.942 -0.451 1.00 72.00 91 SER A CA 1
ATOM 740 C C . SER A 1 91 ? -2.696 21.200 0.972 1.00 72.00 91 SER A C 1
ATOM 742 O O . SER A 1 91 ? -2.678 22.324 1.473 1.00 72.00 91 SER A O 1
ATOM 744 N N . GLY A 1 92 ? -3.112 20.133 1.644 1.00 77.81 92 GLY A N 1
ATOM 745 C CA . GLY A 1 92 ? -3.479 20.171 3.051 1.00 77.81 92 GLY A CA 1
ATOM 746 C C . GLY A 1 92 ? -4.047 18.842 3.514 1.00 77.81 92 GLY A C 1
ATOM 747 O O . GLY A 1 92 ? -4.622 18.092 2.724 1.00 77.81 92 GLY A O 1
ATOM 748 N N . ALA A 1 93 ? -3.888 18.553 4.804 1.00 87.94 93 ALA A N 1
ATOM 749 C CA . ALA A 1 93 ? -4.553 17.410 5.406 1.00 87.94 93 ALA A CA 1
ATOM 750 C C . ALA A 1 93 ? -6.081 17.619 5.383 1.00 87.94 93 ALA A C 1
ATOM 752 O O . ALA A 1 93 ? -6.531 18.761 5.538 1.00 87.94 93 ALA A O 1
ATOM 753 N N . PRO A 1 94 ? -6.875 16.546 5.216 1.00 92.75 94 PRO A N 1
ATOM 754 C CA . PRO A 1 94 ? -8.326 16.624 5.308 1.00 92.75 94 PRO A CA 1
ATOM 755 C C . PRO A 1 94 ? -8.789 17.276 6.614 1.00 92.75 94 PRO A C 1
ATOM 757 O O . PRO A 1 94 ? -8.118 17.186 7.645 1.00 92.75 94 PRO A O 1
ATOM 760 N N . HIS A 1 95 ? -9.972 17.882 6.617 1.00 92.00 95 HIS A N 1
ATOM 761 C CA . HIS A 1 95 ? -10.527 18.490 7.825 1.00 92.00 95 HIS A CA 1
ATOM 762 C C . HIS A 1 95 ? -10.489 17.557 9.040 1.00 92.00 95 HIS A C 1
ATOM 764 O O . HIS A 1 95 ? -10.972 16.423 8.996 1.00 92.00 95 HIS A O 1
ATOM 770 N N . PHE A 1 96 ? -9.961 18.080 10.151 1.00 92.88 96 PHE A N 1
ATOM 771 C CA . PHE A 1 96 ? -9.787 17.381 11.431 1.00 92.88 96 PHE A CA 1
ATOM 772 C C . PHE A 1 96 ? -8.834 16.178 11.393 1.00 92.88 96 PHE A C 1
ATOM 774 O O . PHE A 1 96 ? -8.760 15.450 12.389 1.00 92.88 96 PHE A O 1
ATOM 781 N N . SER A 1 97 ? -8.139 15.952 10.276 1.00 92.62 97 SER A N 1
ATOM 782 C CA . SER A 1 97 ? -7.085 14.951 10.157 1.00 92.62 97 SER A CA 1
ATOM 783 C C . SER A 1 97 ? -5.906 15.299 11.056 1.00 92.62 97 SER A C 1
ATOM 785 O O . SER A 1 97 ? -5.506 16.457 11.176 1.00 92.62 97 SER A O 1
ATOM 787 N N . SER A 1 98 ? -5.320 14.271 11.656 1.00 89.00 98 SER A N 1
ATOM 788 C CA . SER A 1 98 ? -4.021 14.361 12.329 1.00 89.00 98 SER A CA 1
ATOM 789 C C . SER A 1 98 ? -2.828 14.354 11.359 1.00 89.00 98 SER A C 1
ATOM 791 O O . SER A 1 98 ? -1.697 14.541 11.795 1.00 89.00 98 SER A O 1
ATOM 793 N N . GLY A 1 99 ? -3.052 14.132 10.055 1.00 88.75 99 GLY A N 1
ATOM 794 C CA . GLY A 1 99 ? -2.003 14.078 9.028 1.00 88.75 99 GLY A CA 1
ATOM 795 C C . GLY A 1 99 ? -1.174 12.786 9.014 1.00 88.75 99 GLY A C 1
ATOM 796 O O . GLY A 1 99 ? -0.254 12.658 8.209 1.00 88.75 99 GLY A O 1
ATOM 797 N N . ARG A 1 100 ? -1.481 11.822 9.889 1.00 87.62 100 ARG A N 1
ATOM 798 C CA . ARG A 1 100 ? -0.799 10.517 9.955 1.00 87.62 100 ARG A CA 1
ATOM 799 C C . ARG A 1 100 ? -1.264 9.575 8.830 1.00 87.62 100 ARG A C 1
ATOM 801 O O . ARG A 1 100 ? -2.430 9.666 8.447 1.00 87.62 100 ARG A O 1
ATOM 808 N N . PRO A 1 101 ? -0.411 8.651 8.352 1.00 89.31 101 PRO A N 1
ATOM 809 C CA . PRO A 1 101 ? -0.822 7.614 7.408 1.00 89.31 101 PRO A CA 1
ATOM 810 C C . PRO A 1 101 ? -1.961 6.757 7.958 1.00 89.31 101 PRO A C 1
ATOM 812 O O . PRO A 1 101 ? -1.980 6.441 9.149 1.00 89.31 101 PRO A O 1
ATOM 815 N N . ASP A 1 102 ? -2.888 6.385 7.086 1.00 90.75 102 ASP A N 1
ATOM 816 C CA . ASP A 1 102 ? -3.993 5.486 7.401 1.00 90.75 102 ASP A CA 1
ATOM 817 C C . ASP A 1 102 ? -4.409 4.759 6.117 1.00 90.75 102 ASP A C 1
ATOM 819 O O . ASP A 1 102 ? -5.111 5.298 5.264 1.00 90.75 102 ASP A O 1
ATOM 823 N N . ASP A 1 103 ? -3.939 3.529 5.944 1.00 91.12 103 ASP A N 1
ATOM 824 C CA . ASP A 1 103 ? -4.292 2.719 4.775 1.00 91.12 103 ASP A CA 1
ATOM 825 C C . ASP A 1 103 ? -5.696 2.102 4.936 1.00 91.12 103 ASP A C 1
ATOM 827 O O . ASP A 1 103 ? -6.402 1.829 3.958 1.00 91.12 103 ASP A O 1
ATOM 831 N N . LEU A 1 104 ? -6.155 1.938 6.183 1.00 92.06 104 LEU A N 1
ATOM 832 C CA . LEU A 1 104 ? -7.468 1.382 6.482 1.00 92.06 104 LEU A CA 1
ATOM 833 C C . LEU A 1 104 ? -8.588 2.326 6.048 1.00 92.06 104 LEU A C 1
ATOM 835 O O . LEU A 1 104 ? -9.576 1.860 5.482 1.00 92.06 104 LEU A O 1
ATOM 839 N N . ILE A 1 105 ? -8.464 3.635 6.285 1.00 93.75 105 ILE A N 1
ATOM 840 C CA . ILE A 1 105 ? -9.500 4.598 5.883 1.00 93.75 105 ILE A CA 1
ATOM 841 C C . ILE A 1 105 ? -9.686 4.631 4.364 1.00 93.75 105 ILE A C 1
ATOM 843 O O . ILE A 1 105 ? -10.824 4.699 3.899 1.00 93.75 105 ILE A O 1
ATOM 847 N N . GLN A 1 106 ? -8.603 4.488 3.590 1.00 93.31 106 GLN A N 1
ATOM 848 C CA . GLN A 1 106 ? -8.678 4.364 2.134 1.00 93.31 106 GLN A CA 1
ATOM 849 C C . GLN A 1 106 ? -9.430 3.096 1.729 1.00 93.31 106 GLN A C 1
ATOM 851 O O . GLN A 1 106 ? -10.346 3.148 0.905 1.00 93.31 106 GLN A O 1
ATOM 856 N N . ARG A 1 107 ? -9.112 1.961 2.357 1.00 92.44 107 ARG A N 1
ATOM 857 C CA . ARG A 1 107 ? -9.844 0.716 2.118 1.00 92.44 107 ARG A CA 1
ATOM 858 C C . ARG A 1 107 ? -11.329 0.849 2.460 1.00 92.44 107 ARG A C 1
ATOM 860 O O . ARG A 1 107 ? -12.172 0.432 1.670 1.00 92.44 107 ARG A O 1
ATOM 867 N N . ARG A 1 108 ? -11.662 1.433 3.616 1.00 93.25 108 ARG A N 1
ATOM 868 C CA . ARG A 1 108 ? -13.054 1.627 4.057 1.00 93.25 108 ARG A CA 1
ATOM 869 C C . ARG A 1 108 ? -13.816 2.574 3.134 1.00 93.25 108 ARG A C 1
ATOM 871 O O . ARG A 1 108 ? -14.986 2.320 2.868 1.00 93.25 108 ARG A O 1
ATOM 878 N N . TYR A 1 109 ? -13.162 3.603 2.595 1.00 95.06 109 TYR A N 1
ATOM 879 C CA . TYR A 1 109 ? -13.745 4.460 1.565 1.00 95.06 109 TYR A CA 1
ATOM 880 C C . TYR A 1 109 ? -14.149 3.651 0.330 1.00 95.06 109 TYR A C 1
ATOM 882 O O . TYR A 1 109 ? -15.304 3.705 -0.087 1.00 95.06 109 TYR A O 1
ATOM 890 N N . LEU A 1 110 ? -13.217 2.873 -0.231 1.00 93.38 110 LEU A N 1
ATOM 891 C CA . LEU A 1 110 ? -13.480 2.072 -1.428 1.00 93.38 110 LEU A CA 1
ATOM 892 C C . LEU A 1 110 ? -14.571 1.030 -1.164 1.00 93.38 110 LEU A C 1
ATOM 894 O O . LEU A 1 110 ? -15.514 0.920 -1.944 1.00 93.38 110 LEU A O 1
ATOM 898 N N . GLN A 1 111 ? -14.499 0.335 -0.027 1.00 92.19 111 GLN A N 1
ATOM 899 C CA . GLN A 1 111 ? -15.527 -0.611 0.399 1.00 92.19 111 GLN A CA 1
ATOM 900 C C . GLN A 1 111 ? -16.911 0.045 0.459 1.00 92.19 111 GLN A C 1
ATOM 902 O O . GLN A 1 111 ? -17.855 -0.493 -0.111 1.00 92.19 111 GLN A O 1
ATOM 907 N N . ALA A 1 112 ? -17.028 1.215 1.093 1.00 94.62 112 ALA A N 1
ATOM 908 C CA . ALA A 1 112 ? -18.296 1.928 1.204 1.00 94.62 112 ALA A CA 1
ATOM 909 C C . ALA A 1 112 ? -18.839 2.362 -0.167 1.00 94.62 112 ALA A C 1
ATOM 911 O O . ALA A 1 112 ? -20.039 2.261 -0.404 1.00 94.62 112 ALA A O 1
ATOM 912 N N . VAL A 1 113 ? -17.975 2.812 -1.086 1.00 94.69 113 VAL A N 1
ATOM 913 C CA . VAL A 1 113 ? -18.384 3.178 -2.453 1.00 94.69 113 VAL A CA 1
ATOM 914 C C . VAL A 1 113 ? -18.928 1.961 -3.203 1.00 94.69 113 VAL A C 1
ATOM 916 O O . VAL A 1 113 ? -20.016 2.047 -3.769 1.00 94.69 113 VAL A O 1
ATOM 919 N N . HIS A 1 114 ? -18.225 0.827 -3.170 1.00 92.75 114 HIS A N 1
ATOM 920 C CA . HIS A 1 114 ? -18.694 -0.399 -3.821 1.00 92.75 114 HIS A CA 1
ATOM 921 C C . HIS A 1 114 ? -20.006 -0.906 -3.205 1.00 92.75 114 HIS A C 1
ATOM 923 O O . HIS A 1 114 ? -20.961 -1.145 -3.935 1.00 92.75 114 HIS A O 1
ATOM 929 N N . GLN A 1 115 ? -20.098 -0.987 -1.872 1.00 94.31 115 GLN A N 1
ATOM 930 C CA . GLN A 1 115 ? -21.316 -1.416 -1.168 1.00 94.31 115 GLN A CA 1
ATOM 931 C C . GLN A 1 115 ? -22.524 -0.519 -1.466 1.00 94.31 115 GLN A C 1
ATOM 933 O O . GLN A 1 115 ? -23.654 -0.994 -1.546 1.00 94.31 115 GLN A O 1
ATOM 938 N N . PHE A 1 116 ? -22.299 0.787 -1.620 1.00 95.69 116 PHE A N 1
ATOM 939 C CA . PHE A 1 116 ? -23.379 1.739 -1.842 1.00 95.69 116 PHE A CA 1
ATOM 940 C C . PHE A 1 116 ? -23.978 1.632 -3.250 1.00 95.69 116 PHE A C 1
ATOM 942 O O . PHE A 1 116 ? -25.194 1.773 -3.398 1.00 95.69 116 PHE A O 1
ATOM 949 N N . TRP A 1 117 ? -23.141 1.416 -4.271 1.00 95.94 117 TRP A N 1
ATOM 950 C CA . TRP A 1 117 ? -23.564 1.458 -5.674 1.00 95.94 117 TRP A CA 1
ATOM 951 C C . TRP A 1 117 ? -23.867 0.096 -6.286 1.00 95.94 117 TRP A C 1
ATOM 953 O O . TRP A 1 117 ? -24.654 0.059 -7.227 1.00 95.94 117 TRP A O 1
ATOM 963 N N . ASP A 1 118 ? -23.281 -0.991 -5.792 1.00 95.00 118 ASP A N 1
ATOM 964 C CA . ASP A 1 118 ? -23.412 -2.315 -6.400 1.00 95.00 118 ASP A CA 1
ATOM 965 C C . ASP A 1 118 ? -24.607 -3.104 -5.830 1.00 95.00 118 ASP A C 1
ATOM 967 O O . ASP A 1 118 ? -24.545 -3.547 -4.680 1.00 95.00 118 ASP A O 1
ATOM 971 N N . PRO A 1 119 ? -25.678 -3.352 -6.614 1.00 92.75 119 PRO A N 1
ATOM 972 C CA . PRO A 1 119 ? -26.816 -4.151 -6.167 1.00 92.75 119 PRO A CA 1
ATOM 973 C C . PRO A 1 119 ? -26.493 -5.630 -5.913 1.00 92.75 119 PRO A C 1
ATOM 975 O O . PRO A 1 119 ? -27.305 -6.317 -5.295 1.00 92.75 119 PRO A O 1
ATOM 978 N N . ALA A 1 120 ? -25.355 -6.138 -6.402 1.00 92.69 120 ALA A N 1
ATOM 979 C CA . ALA A 1 120 ? -24.895 -7.497 -6.124 1.00 92.69 120 ALA A CA 1
ATOM 980 C C . ALA A 1 120 ? -24.237 -7.628 -4.739 1.00 92.69 120 ALA A C 1
ATOM 982 O O . ALA A 1 120 ? -24.011 -8.746 -4.267 1.00 92.69 120 ALA A O 1
ATOM 983 N N . ASN A 1 121 ? -23.937 -6.511 -4.069 1.00 93.44 121 ASN A N 1
ATOM 984 C CA . ASN A 1 121 ? -23.368 -6.524 -2.731 1.00 93.44 121 ASN A CA 1
ATOM 985 C C . ASN A 1 121 ? -24.421 -6.912 -1.679 1.00 93.44 121 ASN A C 1
ATOM 987 O O . ASN A 1 121 ? -25.542 -6.409 -1.690 1.00 93.44 121 ASN A O 1
ATOM 991 N N . THR A 1 122 ? -24.050 -7.764 -0.720 1.00 90.88 122 THR A N 1
ATOM 992 C CA . THR A 1 122 ? -24.959 -8.212 0.351 1.00 90.88 122 THR A CA 1
ATOM 993 C C . THR A 1 122 ? -25.407 -7.085 1.282 1.00 90.88 122 THR A C 1
ATOM 995 O O . THR A 1 122 ? -26.484 -7.176 1.861 1.00 90.88 122 THR A O 1
ATOM 998 N N . GLU A 1 123 ? -24.610 -6.022 1.401 1.00 89.88 123 GLU A N 1
ATOM 999 C CA . GLU A 1 123 ? -24.890 -4.844 2.233 1.00 89.88 123 GLU A CA 1
ATOM 1000 C C . GLU A 1 123 ? -25.598 -3.717 1.453 1.00 89.88 123 GLU A C 1
ATOM 1002 O O . GLU A 1 123 ? -25.751 -2.601 1.958 1.00 89.88 123 GLU A O 1
ATOM 1007 N N . TYR A 1 124 ? -26.012 -3.967 0.205 1.00 94.31 124 TYR A N 1
ATOM 1008 C CA . TYR A 1 124 ? -26.659 -2.958 -0.630 1.00 94.31 124 TYR A CA 1
ATOM 1009 C C . TYR A 1 124 ? -28.025 -2.539 -0.073 1.00 94.31 124 TYR A C 1
ATOM 1011 O O . TYR A 1 124 ? -28.902 -3.360 0.205 1.00 94.31 124 TYR A O 1
ATOM 1019 N N . VAL A 1 125 ? -28.251 -1.226 0.008 1.00 94.62 125 VAL A N 1
ATOM 1020 C CA . VAL A 1 125 ? -29.551 -0.665 0.387 1.00 94.62 125 VAL A CA 1
ATOM 1021 C C . VAL A 1 125 ? -30.378 -0.402 -0.870 1.00 94.62 125 VAL A C 1
ATOM 1023 O O . VAL A 1 125 ? -30.021 0.420 -1.718 1.00 94.62 125 VAL A O 1
ATOM 1026 N N . ALA A 1 126 ? -31.518 -1.090 -0.971 1.00 93.50 126 ALA A N 1
ATOM 1027 C CA . ALA A 1 126 ? -32.428 -0.978 -2.105 1.00 93.50 126 ALA A CA 1
ATOM 1028 C C . ALA A 1 126 ? -32.809 0.485 -2.399 1.00 93.50 126 ALA A C 1
ATOM 1030 O O . ALA A 1 126 ? -33.281 1.212 -1.527 1.00 93.50 126 ALA A O 1
ATOM 1031 N N . GLY A 1 127 ? -32.634 0.897 -3.658 1.00 91.19 127 GLY A N 1
ATOM 1032 C CA . GLY A 1 127 ? -32.959 2.243 -4.136 1.00 91.19 127 GLY A CA 1
ATOM 1033 C C . GLY A 1 127 ? -31.782 3.220 -4.183 1.00 91.19 127 GLY A C 1
ATOM 1034 O O . GLY A 1 127 ? -31.926 4.271 -4.806 1.00 91.19 127 GLY A O 1
ATOM 1035 N N . ASN A 1 128 ? -30.616 2.879 -3.619 1.00 94.44 128 ASN A N 1
ATOM 1036 C CA . ASN A 1 128 ? -29.413 3.712 -3.743 1.00 94.44 128 ASN A CA 1
ATOM 1037 C C . ASN A 1 128 ? -29.022 3.940 -5.211 1.00 94.44 128 ASN A C 1
ATOM 1039 O O . ASN A 1 128 ? -28.711 5.064 -5.601 1.00 94.44 128 ASN A O 1
ATOM 1043 N N . ASN A 1 129 ? -29.093 2.895 -6.034 1.00 96.88 129 ASN A N 1
ATOM 1044 C CA . ASN A 1 129 ? -28.768 2.932 -7.452 1.00 96.88 129 ASN A CA 1
ATOM 1045 C C . ASN A 1 129 ? -30.010 2.574 -8.299 1.00 96.88 129 ASN A C 1
ATOM 1047 O O . ASN A 1 129 ? -30.272 1.393 -8.546 1.00 96.88 129 ASN A O 1
ATOM 1051 N N . PRO A 1 130 ? -30.848 3.561 -8.675 1.00 96.62 130 PRO A N 1
ATOM 1052 C CA . PRO A 1 130 ? -32.104 3.304 -9.376 1.00 96.62 130 PRO A CA 1
ATOM 1053 C C . PRO A 1 130 ? -31.877 2.801 -10.807 1.00 96.62 130 PRO A C 1
ATOM 1055 O O . PRO A 1 130 ? -30.895 3.165 -11.453 1.00 96.62 130 PRO A O 1
ATOM 1058 N N . LEU A 1 131 ? -32.823 2.012 -11.326 1.00 97.00 131 LEU A N 1
ATOM 1059 C CA . LEU A 1 131 ? -32.801 1.547 -12.714 1.00 97.00 131 LEU A CA 1
ATOM 1060 C C . LEU A 1 131 ? -33.334 2.614 -13.675 1.00 97.00 131 LEU A C 1
ATOM 1062 O O . LEU A 1 131 ? -34.331 3.285 -13.398 1.00 97.00 131 LEU A O 1
ATOM 1066 N N . SER A 1 132 ? -32.692 2.730 -14.834 1.00 97.50 132 SER A N 1
ATOM 1067 C CA . SER A 1 132 ? -33.147 3.562 -15.940 1.00 97.50 132 SER A CA 1
ATOM 1068 C C . SER A 1 132 ? -34.407 3.001 -16.568 1.00 97.50 132 SER A C 1
ATOM 1070 O O . SER A 1 132 ? -34.466 1.840 -16.968 1.00 97.50 132 SER A O 1
ATOM 1072 N N . THR A 1 133 ? -35.380 3.876 -16.772 1.00 96.88 133 THR A N 1
ATOM 1073 C CA . THR A 1 133 ? -36.564 3.602 -17.591 1.00 96.88 133 THR A CA 1
ATOM 1074 C C . THR A 1 133 ? -36.259 3.549 -19.092 1.00 96.88 133 THR A C 1
ATOM 1076 O O . THR A 1 133 ? -37.087 3.063 -19.857 1.00 96.88 133 THR A O 1
ATOM 1079 N N . VAL A 1 134 ? -35.079 4.020 -19.520 1.00 97.00 134 VAL A N 1
ATOM 1080 C CA . VAL A 1 134 ? -34.665 4.079 -20.931 1.00 97.00 134 VAL A CA 1
ATOM 1081 C C . VAL A 1 134 ? -33.897 2.823 -21.346 1.00 97.00 134 VAL A C 1
ATOM 1083 O O . VAL A 1 134 ? -34.191 2.253 -22.393 1.00 97.00 134 VAL A O 1
ATOM 1086 N N . TYR A 1 135 ? -32.923 2.384 -20.542 1.00 96.31 135 TYR A N 1
ATOM 1087 C CA . TYR A 1 135 ? -32.044 1.251 -20.883 1.00 96.31 135 TYR A CA 1
ATOM 1088 C C . TYR A 1 135 ? -32.116 0.068 -19.904 1.00 96.31 135 TYR A C 1
ATOM 1090 O O . TYR A 1 135 ? -31.454 -0.940 -20.128 1.00 96.31 135 TYR A O 1
ATOM 1098 N N . GLY A 1 136 ? -32.900 0.158 -18.825 1.00 95.94 136 GLY A N 1
ATOM 1099 C CA . GLY A 1 136 ? -33.143 -0.956 -17.897 1.00 95.94 136 GLY A CA 1
ATOM 1100 C C . GLY A 1 136 ? -31.997 -1.308 -16.938 1.00 95.94 136 GLY A C 1
ATOM 1101 O O . GLY A 1 136 ? -32.154 -2.234 -16.148 1.00 95.94 136 GLY A O 1
ATOM 1102 N N . GLY A 1 137 ? -30.867 -0.596 -16.981 1.00 95.69 137 GLY A N 1
ATOM 1103 C CA . GLY A 1 137 ? -29.713 -0.799 -16.092 1.00 95.69 137 GLY A CA 1
ATOM 1104 C C . GLY A 1 137 ? -29.588 0.271 -14.995 1.00 95.69 137 GLY A C 1
ATOM 1105 O O . GLY A 1 137 ? -30.357 1.235 -15.000 1.00 95.69 137 GLY A O 1
ATOM 1106 N N . PRO A 1 138 ? -28.640 0.119 -14.054 1.00 96.94 138 PRO A N 1
ATOM 1107 C CA . PRO A 1 138 ? -28.464 1.032 -12.922 1.00 96.94 138 PRO A CA 1
ATOM 1108 C C . PRO A 1 138 ? -27.909 2.407 -13.331 1.00 96.94 138 PRO A C 1
ATOM 1110 O O . PRO A 1 138 ? -27.102 2.504 -14.251 1.00 96.94 138 PRO A O 1
ATOM 1113 N N . MET A 1 139 ? -28.308 3.464 -12.611 1.00 97.88 139 MET A N 1
ATOM 1114 C CA . MET A 1 139 ? -27.852 4.847 -12.815 1.00 97.88 139 MET A CA 1
ATOM 1115 C C . MET A 1 139 ? -26.329 4.979 -12.805 1.00 97.88 139 MET A C 1
ATOM 1117 O O . MET A 1 139 ? -25.776 5.636 -13.684 1.00 97.88 139 MET A O 1
ATOM 1121 N N . VAL A 1 140 ? -25.669 4.412 -11.797 1.00 97.69 140 VAL A N 1
ATOM 1122 C CA . VAL A 1 140 ? -24.211 4.276 -11.738 1.00 97.69 140 VAL A CA 1
ATOM 1123 C C . VAL A 1 140 ? -23.875 2.858 -12.155 1.00 97.69 140 VAL A C 1
ATOM 1125 O O . VAL A 1 140 ? -24.459 1.916 -11.632 1.00 97.69 140 VAL A O 1
ATOM 1128 N N . ASP A 1 141 ? -22.947 2.706 -13.084 1.00 96.69 141 ASP A N 1
ATOM 1129 C CA . ASP A 1 141 ? -22.519 1.392 -13.549 1.00 96.69 141 ASP A CA 1
ATOM 1130 C C . ASP A 1 141 ? -21.481 0.791 -12.576 1.00 96.69 141 ASP A C 1
ATOM 1132 O O . ASP A 1 141 ? -20.379 1.344 -12.479 1.00 96.69 141 ASP A O 1
ATOM 1136 N N . PRO A 1 142 ? -21.798 -0.294 -11.835 1.00 95.12 142 PRO A N 1
ATOM 1137 C CA . PRO A 1 142 ? -20.890 -0.866 -10.839 1.00 95.12 142 PRO A CA 1
ATOM 1138 C C . PRO A 1 142 ? -19.589 -1.420 -11.435 1.00 95.12 142 PRO A C 1
ATOM 1140 O O . PRO A 1 142 ? -18.568 -1.426 -10.747 1.00 95.12 142 PRO A O 1
ATOM 1143 N N . ASP A 1 143 ? -19.603 -1.817 -12.712 1.00 94.75 143 ASP A N 1
ATOM 1144 C CA . ASP A 1 143 ? -18.418 -2.327 -13.413 1.00 94.75 143 ASP A CA 1
ATOM 1145 C C . ASP A 1 143 ? -17.466 -1.193 -13.840 1.00 94.75 143 ASP A C 1
ATOM 1147 O O . ASP A 1 143 ? -16.296 -1.432 -14.142 1.00 94.75 143 ASP A O 1
ATOM 1151 N N . ASN A 1 144 ? -17.939 0.060 -13.829 1.00 96.00 144 ASN A N 1
ATOM 1152 C CA . ASN A 1 144 ? -17.192 1.252 -14.242 1.00 96.00 144 ASN A CA 1
ATOM 1153 C C . ASN A 1 144 ? -16.946 2.219 -13.064 1.00 96.00 144 ASN A C 1
ATOM 1155 O O . ASN A 1 144 ? -17.154 3.437 -13.150 1.00 96.00 144 ASN A O 1
ATOM 1159 N N . LEU A 1 145 ? -16.479 1.646 -11.948 1.00 95.12 145 LEU A N 1
ATOM 1160 C CA . LEU A 1 145 ? -15.973 2.340 -10.759 1.00 95.12 145 LEU A CA 1
ATOM 1161 C C . LEU A 1 145 ? -14.434 2.291 -10.736 1.00 95.12 145 LEU A C 1
ATOM 1163 O O . LEU A 1 145 ? -13.831 1.357 -10.209 1.00 95.12 145 LEU A O 1
ATOM 1167 N N . HIS A 1 146 ? -13.777 3.292 -11.320 1.00 94.12 146 HIS A N 1
ATOM 1168 C CA . HIS A 1 146 ? -12.325 3.288 -11.510 1.00 94.12 146 HIS A CA 1
ATOM 1169 C C . HIS A 1 146 ? -11.580 3.889 -10.309 1.00 94.12 146 HIS A C 1
ATOM 1171 O O . HIS A 1 146 ? -11.730 5.067 -9.978 1.00 94.12 146 HIS A O 1
ATOM 1177 N N . VAL A 1 147 ? -10.752 3.069 -9.656 1.00 92.81 147 VAL A N 1
ATOM 1178 C CA . VAL A 1 147 ? -9.988 3.453 -8.462 1.00 92.81 147 VAL A CA 1
ATOM 1179 C C . VAL A 1 147 ? -8.769 4.295 -8.829 1.00 92.81 147 VAL A C 1
ATOM 1181 O O . VAL A 1 147 ? -7.831 3.833 -9.479 1.00 92.81 147 VAL A O 1
ATOM 1184 N N . TRP A 1 148 ? -8.754 5.521 -8.326 1.00 89.94 148 TRP A N 1
ATOM 1185 C CA . TRP A 1 148 ? -7.594 6.393 -8.310 1.00 89.94 148 TRP A CA 1
ATOM 1186 C C . TRP A 1 148 ? -6.774 6.143 -7.026 1.00 89.94 148 TRP A C 1
ATOM 1188 O O . TRP A 1 148 ? -7.348 6.081 -5.942 1.00 89.94 148 TRP A O 1
ATOM 1198 N N . SER A 1 149 ? -5.447 6.011 -7.048 1.00 88.56 149 SER A N 1
ATOM 1199 C CA . SER A 1 149 ? -4.520 6.072 -8.190 1.00 88.56 149 SER A CA 1
ATOM 1200 C C . SER A 1 149 ? -3.742 4.765 -8.341 1.00 88.56 149 SER A C 1
ATOM 1202 O O . SER A 1 149 ? -2.566 4.691 -7.978 1.00 88.56 149 SER A O 1
ATOM 1204 N N . TRP A 1 150 ? -4.397 3.714 -8.848 1.00 88.44 150 TRP A N 1
ATOM 1205 C CA . TRP A 1 150 ? -3.661 2.540 -9.322 1.00 88.44 150 TRP A CA 1
ATOM 1206 C C . TRP A 1 150 ? -2.999 2.874 -10.660 1.00 88.44 150 TRP A C 1
ATOM 1208 O O . TRP A 1 150 ? -3.682 3.258 -11.609 1.00 88.44 150 TRP A O 1
ATOM 1218 N N . ASP A 1 151 ? -1.678 2.733 -10.744 1.00 86.75 151 ASP A N 1
ATOM 1219 C CA . ASP A 1 151 ? -0.944 2.916 -11.997 1.00 86.75 151 ASP A CA 1
ATOM 1220 C C . ASP A 1 151 ? 0.069 1.793 -12.254 1.00 86.75 151 ASP A C 1
ATOM 1222 O O . ASP A 1 151 ? 0.290 0.917 -11.417 1.00 86.75 151 ASP A O 1
ATOM 1226 N N . ALA A 1 152 ? 0.670 1.802 -13.446 1.00 89.38 152 ALA A N 1
ATOM 1227 C CA . ALA A 1 152 ? 1.535 0.730 -13.932 1.00 89.38 152 ALA A CA 1
ATOM 1228 C C . ALA A 1 152 ? 2.914 0.659 -13.248 1.00 89.38 152 ALA A C 1
ATOM 1230 O O . ALA A 1 152 ? 3.703 -0.232 -13.574 1.00 89.38 152 ALA A O 1
ATOM 1231 N N . ARG A 1 153 ? 3.251 1.579 -12.333 1.00 90.81 153 ARG A N 1
ATOM 1232 C CA . ARG A 1 153 ? 4.536 1.532 -11.631 1.00 90.81 153 ARG A CA 1
ATOM 1233 C C . ARG A 1 153 ? 4.549 0.343 -10.659 1.00 90.81 153 ARG A C 1
ATOM 1235 O O . ARG A 1 153 ? 3.661 0.233 -9.810 1.00 90.81 153 ARG A O 1
ATOM 1242 N N . PRO A 1 154 ? 5.542 -0.555 -10.750 1.00 88.25 154 PRO A N 1
ATOM 1243 C CA . PRO A 1 154 ? 5.561 -1.759 -9.934 1.00 88.25 154 PRO A CA 1
ATOM 1244 C C . PRO A 1 154 ? 5.829 -1.428 -8.466 1.00 88.25 154 PRO A C 1
ATOM 1246 O O . PRO A 1 154 ? 6.672 -0.592 -8.156 1.00 88.25 154 PRO A O 1
ATOM 1249 N N . TRP A 1 155 ? 5.144 -2.125 -7.564 1.00 85.94 155 TRP A N 1
ATOM 1250 C CA . TRP A 1 155 ? 5.518 -2.194 -6.150 1.00 85.94 155 TRP A CA 1
ATOM 1251 C C . TRP A 1 155 ? 6.592 -3.284 -5.956 1.00 85.94 155 TRP A C 1
ATOM 1253 O O . TRP A 1 155 ? 6.474 -4.333 -6.592 1.00 85.94 155 TRP A O 1
ATOM 1263 N N . PRO A 1 156 ? 7.616 -3.107 -5.097 1.00 86.31 156 PRO A N 1
ATOM 1264 C CA . PRO A 1 156 ? 7.895 -1.944 -4.251 1.00 86.31 156 PRO A CA 1
ATOM 1265 C C . PRO A 1 156 ? 8.736 -0.871 -4.941 1.00 86.31 156 PRO A C 1
ATOM 1267 O O . PRO A 1 156 ? 9.095 0.111 -4.294 1.00 86.31 156 PRO A O 1
ATOM 1270 N N . ASP A 1 157 ? 9.063 -1.074 -6.223 1.00 87.62 157 ASP A N 1
ATOM 1271 C CA . ASP A 1 157 ? 9.859 -0.161 -7.032 1.00 87.62 157 ASP A CA 1
ATOM 1272 C C . ASP A 1 157 ? 9.358 1.262 -6.803 1.00 87.62 157 ASP A C 1
ATOM 1274 O O . ASP A 1 157 ? 10.091 2.011 -6.172 1.00 87.62 157 ASP A O 1
ATOM 1278 N N . PHE A 1 158 ? 8.118 1.604 -7.172 1.00 89.38 158 PHE A N 1
ATOM 1279 C CA . PHE A 1 158 ? 7.434 2.803 -6.683 1.00 89.38 158 PHE A CA 1
ATOM 1280 C C . PHE A 1 158 ? 6.787 2.500 -5.326 1.00 89.38 158 PHE A C 1
ATOM 1282 O O . PHE A 1 158 ? 6.008 1.548 -5.237 1.00 89.38 158 PHE A O 1
ATOM 1289 N N . PRO A 1 159 ? 7.064 3.297 -4.277 1.00 89.06 159 PRO A N 1
ATOM 1290 C CA . PRO A 1 159 ? 7.782 4.578 -4.285 1.00 89.06 159 PRO A CA 1
ATOM 1291 C C . PRO A 1 159 ? 9.291 4.506 -3.967 1.00 89.06 159 PRO A C 1
ATOM 1293 O O . PRO A 1 159 ? 9.935 5.551 -3.909 1.00 89.06 159 PRO A O 1
ATOM 1296 N N . ALA A 1 160 ? 9.879 3.328 -3.735 1.00 88.25 160 ALA A N 1
ATOM 1297 C CA . ALA A 1 160 ? 11.255 3.174 -3.239 1.00 88.25 160 ALA A CA 1
ATOM 1298 C C . ALA A 1 160 ? 12.330 3.948 -4.031 1.00 88.25 160 ALA A C 1
ATOM 1300 O O . ALA A 1 160 ? 13.228 4.566 -3.457 1.00 88.25 160 ALA A O 1
ATOM 1301 N N . ARG A 1 161 ? 12.248 3.960 -5.363 1.00 86.50 161 ARG A N 1
ATOM 1302 C CA . ARG A 1 161 ? 13.194 4.662 -6.259 1.00 86.50 161 ARG A CA 1
ATOM 1303 C C . ARG A 1 161 ? 12.813 6.135 -6.459 1.00 86.50 161 ARG A C 1
ATOM 1305 O O . ARG A 1 161 ? 12.570 6.592 -7.576 1.00 86.50 161 ARG A O 1
ATOM 1312 N N . GLY A 1 162 ? 12.819 6.911 -5.376 1.00 85.38 162 GLY A N 1
ATOM 1313 C CA . GLY A 1 162 ? 12.493 8.346 -5.395 1.00 85.38 162 GLY A CA 1
ATOM 1314 C C . GLY A 1 162 ? 13.413 9.229 -6.254 1.00 85.38 162 GLY A C 1
ATOM 1315 O O . GLY A 1 162 ? 13.056 10.361 -6.565 1.00 85.38 162 GLY A O 1
ATOM 1316 N N . SER A 1 163 ? 14.577 8.725 -6.683 1.00 84.88 163 SER A N 1
ATOM 1317 C CA . SER A 1 163 ? 15.413 9.390 -7.694 1.00 84.88 163 SER A CA 1
ATOM 1318 C C . SER A 1 163 ? 14.837 9.302 -9.112 1.00 84.88 163 SER A C 1
ATOM 1320 O O . SER A 1 163 ? 15.146 10.155 -9.939 1.00 84.88 163 SER A O 1
ATOM 1322 N N . LEU A 1 164 ? 14.011 8.287 -9.395 1.00 87.50 164 LEU A N 1
ATOM 1323 C CA . LEU A 1 164 ? 13.336 8.093 -10.679 1.00 87.50 164 LEU A CA 1
ATOM 1324 C C . LEU A 1 164 ? 11.956 8.764 -10.700 1.00 87.50 164 LEU A C 1
ATOM 1326 O O . LEU A 1 164 ? 11.598 9.376 -11.705 1.00 87.50 164 LEU A O 1
ATOM 1330 N N . TRP A 1 165 ? 11.191 8.676 -9.605 1.00 88.88 165 TRP A N 1
ATOM 1331 C CA . TRP A 1 165 ? 9.855 9.279 -9.521 1.00 88.88 165 TRP A CA 1
ATOM 1332 C C . TRP A 1 165 ? 9.822 10.467 -8.564 1.00 88.88 165 TRP A C 1
ATOM 1334 O O . TRP A 1 165 ? 9.919 10.322 -7.346 1.00 88.88 165 TRP A O 1
ATOM 1344 N N . ALA A 1 166 ? 9.624 11.657 -9.130 1.00 87.62 166 ALA A N 1
ATOM 1345 C CA . ALA A 1 166 ? 9.619 12.922 -8.397 1.00 87.62 166 ALA A CA 1
ATOM 1346 C C . ALA A 1 166 ? 8.461 13.073 -7.385 1.00 87.62 166 ALA A C 1
ATOM 1348 O O . ALA A 1 166 ? 8.514 13.965 -6.531 1.00 87.62 166 ALA A O 1
ATOM 1349 N N . ASP A 1 167 ? 7.425 12.240 -7.506 1.00 87.56 167 ASP A N 1
ATOM 1350 C CA . ASP A 1 167 ? 6.227 12.156 -6.665 1.00 87.56 167 ASP A CA 1
ATOM 1351 C C . ASP A 1 167 ? 6.270 10.979 -5.670 1.00 87.56 167 ASP A C 1
ATOM 1353 O O . ASP A 1 167 ? 5.304 10.768 -4.946 1.00 87.56 167 ASP A O 1
ATOM 1357 N N . ALA A 1 168 ? 7.379 10.233 -5.576 1.00 88.56 168 ALA A N 1
ATOM 1358 C CA . ALA A 1 168 ? 7.509 9.083 -4.672 1.00 88.56 168 ALA A CA 1
ATOM 1359 C C . ALA A 1 168 ? 7.124 9.397 -3.215 1.00 88.56 168 ALA A C 1
ATOM 1361 O O . ALA A 1 168 ? 6.448 8.605 -2.560 1.00 88.56 168 ALA A O 1
ATOM 1362 N N . GLY A 1 169 ? 7.497 10.581 -2.716 1.00 86.56 169 GLY A N 1
ATOM 1363 C CA . GLY A 1 169 ? 7.145 11.020 -1.361 1.00 86.56 169 GLY A CA 1
ATOM 1364 C C . GLY A 1 169 ? 5.636 11.164 -1.121 1.00 86.56 169 GLY A C 1
ATOM 1365 O O . GLY A 1 169 ? 5.193 11.062 0.022 1.00 86.56 169 GLY A O 1
ATOM 1366 N N . ASN A 1 170 ? 4.842 11.346 -2.181 1.00 88.62 170 ASN A N 1
ATOM 1367 C CA . ASN A 1 170 ? 3.396 11.526 -2.090 1.00 88.62 170 ASN A CA 1
ATOM 1368 C C . ASN A 1 170 ? 2.649 10.194 -1.926 1.00 88.62 170 ASN A C 1
ATOM 1370 O O . ASN A 1 170 ? 1.517 10.208 -1.448 1.00 88.62 170 ASN A O 1
ATOM 1374 N N . TRP A 1 171 ? 3.258 9.046 -2.265 1.00 90.31 171 TRP A N 1
ATOM 1375 C CA . TRP A 1 171 ? 2.625 7.723 -2.124 1.00 90.31 171 TRP A CA 1
ATOM 1376 C C . TRP A 1 171 ? 2.092 7.492 -0.705 1.00 90.31 171 TRP A C 1
ATOM 1378 O O . TRP A 1 171 ? 0.946 7.080 -0.519 1.00 90.31 171 TRP A O 1
ATOM 1388 N N . ARG A 1 172 ? 2.904 7.858 0.295 1.00 87.69 172 ARG A N 1
ATOM 1389 C CA . ARG A 1 172 ? 2.650 7.597 1.716 1.00 87.69 172 ARG A CA 1
ATOM 1390 C C . ARG A 1 172 ? 1.299 8.125 2.192 1.00 87.69 172 ARG A C 1
ATOM 1392 O O . ARG A 1 172 ? 0.595 7.420 2.902 1.00 87.69 172 ARG A O 1
ATOM 1399 N N . LEU A 1 173 ? 0.950 9.355 1.825 1.00 90.81 173 LEU A N 1
ATOM 1400 C CA . LEU A 1 173 ? -0.271 10.032 2.286 1.00 90.81 173 LEU A CA 1
ATOM 1401 C C . LEU A 1 173 ? -1.281 10.276 1.158 1.00 90.81 173 LEU A C 1
ATOM 1403 O O . LEU A 1 173 ? -2.329 10.874 1.387 1.00 90.81 173 LEU A O 1
ATOM 1407 N N . GLY A 1 174 ? -0.952 9.867 -0.065 1.00 91.06 174 GLY A N 1
ATOM 1408 C CA . GLY A 1 174 ? -1.767 10.088 -1.250 1.00 91.06 174 GLY A CA 1
ATOM 1409 C C . GLY A 1 174 ? -2.726 8.942 -1.548 1.00 91.06 174 GLY A C 1
ATOM 1410 O O . GLY A 1 174 ? -2.936 8.038 -0.738 1.00 91.06 174 GLY A O 1
ATOM 1411 N N . HIS A 1 175 ? -3.313 8.993 -2.740 1.00 92.88 175 HIS A N 1
ATOM 1412 C CA . HIS A 1 175 ? -4.363 8.077 -3.196 1.00 92.88 175 HIS A CA 1
ATOM 1413 C C . HIS A 1 175 ? -3.852 6.757 -3.773 1.00 92.88 175 HIS A C 1
ATOM 1415 O O . HIS A 1 175 ? -4.657 5.885 -4.086 1.00 92.88 175 HIS A O 1
ATOM 1421 N N . TRP A 1 176 ? -2.539 6.582 -3.926 1.00 92.94 176 TRP A N 1
ATOM 1422 C CA . TRP A 1 176 ? -1.980 5.378 -4.538 1.00 92.94 176 TRP A CA 1
ATOM 1423 C C . TRP A 1 176 ? -2.363 4.123 -3.772 1.00 92.94 176 TRP A C 1
ATOM 1425 O O . TRP A 1 176 ? -2.262 4.078 -2.549 1.00 92.94 176 TRP A O 1
ATOM 1435 N N . VAL A 1 177 ? -2.773 3.098 -4.514 1.00 92.25 177 VAL A N 1
ATOM 1436 C CA . VAL A 1 177 ? -3.143 1.786 -3.962 1.00 92.25 177 VAL A CA 1
ATOM 1437 C C . VAL A 1 177 ? -2.084 0.714 -4.253 1.00 92.25 177 VAL A C 1
ATOM 1439 O O . VAL A 1 177 ? -2.168 -0.400 -3.733 1.00 92.25 177 VAL A O 1
ATOM 1442 N N . ASN A 1 178 ? -1.063 1.032 -5.061 1.00 90.38 178 ASN A N 1
ATOM 1443 C CA . ASN A 1 178 ? 0.094 0.171 -5.318 1.00 90.38 178 ASN A CA 1
ATOM 1444 C C . ASN A 1 178 ? 0.751 -0.212 -3.981 1.00 90.38 178 ASN A C 1
ATOM 1446 O O . ASN A 1 178 ? 1.087 0.665 -3.188 1.00 90.38 178 ASN A O 1
ATOM 1450 N N . GLY A 1 179 ? 0.887 -1.516 -3.720 1.00 87.56 179 GLY A N 1
ATOM 1451 C CA . GLY A 1 179 ? 1.391 -2.052 -2.448 1.00 87.56 179 GLY A CA 1
ATOM 1452 C C . GLY A 1 179 ? 0.341 -2.249 -1.347 1.00 87.56 179 GLY A C 1
ATOM 1453 O O . GLY A 1 179 ? 0.587 -3.023 -0.432 1.00 87.56 179 GLY A O 1
ATOM 1454 N N . ARG A 1 180 ? -0.848 -1.638 -1.454 1.00 88.50 180 ARG A N 1
ATOM 1455 C CA . ARG A 1 180 ? -1.892 -1.664 -0.405 1.00 88.50 180 ARG A CA 1
ATOM 1456 C C . ARG A 1 180 ? -3.003 -2.685 -0.640 1.00 88.50 180 ARG A C 1
ATOM 1458 O O . ARG A 1 180 ? -3.626 -3.163 0.304 1.00 88.50 180 ARG A O 1
ATOM 1465 N N . LEU A 1 181 ? -3.265 -3.037 -1.901 1.00 83.62 181 LEU A N 1
ATOM 1466 C CA . LEU A 1 181 ? -4.390 -3.911 -2.275 1.00 83.62 181 LEU A CA 1
ATOM 1467 C C . LEU A 1 181 ? -4.289 -5.341 -1.712 1.00 83.62 181 LEU A C 1
ATOM 1469 O O . LEU A 1 181 ? -5.316 -5.996 -1.553 1.00 83.62 181 LEU A O 1
ATOM 1473 N N . GLY A 1 182 ? -3.078 -5.822 -1.411 1.00 82.50 182 GLY A N 1
ATOM 1474 C CA . GLY A 1 182 ? -2.842 -7.181 -0.908 1.00 82.50 182 GLY A CA 1
ATOM 1475 C C . GLY A 1 182 ? -3.146 -7.380 0.579 1.00 82.50 182 GLY A C 1
ATOM 1476 O O . GLY A 1 182 ? -3.227 -8.520 1.028 1.00 82.50 182 GLY A O 1
ATOM 1477 N N . ALA A 1 183 ? -3.325 -6.300 1.340 1.00 87.94 183 ALA A N 1
ATOM 1478 C CA . ALA A 1 183 ? -3.516 -6.390 2.779 1.00 87.94 183 ALA A CA 1
ATOM 1479 C C . ALA A 1 183 ? -4.950 -6.809 3.152 1.00 87.94 183 ALA A C 1
ATOM 1481 O O . ALA A 1 183 ? -5.928 -6.492 2.457 1.00 87.94 183 ALA A O 1
ATOM 1482 N N . VAL A 1 184 ? -5.088 -7.521 4.272 1.00 92.25 184 VAL A N 1
ATOM 1483 C CA . VAL A 1 184 ? -6.351 -8.124 4.718 1.00 92.25 184 VAL A CA 1
ATOM 1484 C C . VAL A 1 184 ? -6.905 -7.356 5.921 1.00 92.25 184 VAL A C 1
ATOM 1486 O O . VAL A 1 184 ? -6.152 -7.030 6.838 1.00 92.25 184 VAL A O 1
ATOM 1489 N N . PRO A 1 185 ? -8.211 -7.051 5.973 1.00 93.31 185 PRO A N 1
ATOM 1490 C CA . PRO A 1 185 ? -8.826 -6.493 7.170 1.00 93.31 185 PRO A CA 1
ATOM 1491 C C . PRO A 1 185 ? -8.683 -7.420 8.379 1.00 93.31 185 PRO A C 1
ATOM 1493 O O . PRO A 1 185 ? -8.875 -8.630 8.273 1.00 93.31 185 PRO A O 1
ATOM 1496 N N . LEU A 1 186 ? -8.407 -6.840 9.547 1.00 96.44 186 LEU A N 1
ATOM 1497 C CA . LEU A 1 186 ? -8.231 -7.599 10.785 1.00 96.44 186 LEU A CA 1
ATOM 1498 C C . LEU A 1 186 ? -9.472 -8.423 11.149 1.00 96.44 186 LEU A C 1
ATOM 1500 O O . LEU A 1 186 ? -9.334 -9.584 11.521 1.00 96.44 186 LEU A O 1
ATOM 1504 N N . ARG A 1 187 ? -10.666 -7.826 11.040 1.00 95.62 187 ARG A N 1
ATOM 1505 C CA . ARG A 1 187 ? -11.939 -8.500 11.323 1.00 95.62 187 ARG A CA 1
ATOM 1506 C C . ARG A 1 187 ? -12.073 -9.751 10.461 1.00 95.62 187 ARG A C 1
ATOM 1508 O O . ARG A 1 187 ? -12.131 -10.850 10.993 1.00 95.62 187 ARG A O 1
ATOM 1515 N N . GLU A 1 188 ? -12.042 -9.579 9.147 1.00 94.94 188 GLU A N 1
ATOM 1516 C CA . GLU A 1 188 ? -12.243 -10.649 8.176 1.00 94.94 188 GLU A CA 1
ATOM 1517 C C . GLU A 1 188 ? -11.180 -11.758 8.328 1.00 94.94 188 GLU A C 1
ATOM 1519 O O . GLU A 1 188 ? -11.489 -12.939 8.176 1.00 94.94 188 GLU A O 1
ATOM 1524 N N . LEU A 1 189 ? -9.941 -11.405 8.700 1.00 97.06 189 LEU A N 1
ATOM 1525 C CA . LEU A 1 189 ? -8.899 -12.382 9.027 1.00 97.06 189 LEU A CA 1
ATOM 1526 C C . LEU A 1 189 ? -9.237 -13.193 10.287 1.00 97.06 189 LEU A C 1
ATOM 1528 O O . LEU A 1 189 ? -9.111 -14.416 10.273 1.00 97.06 189 LEU A O 1
ATOM 1532 N N . VAL A 1 190 ? -9.653 -12.539 11.375 1.00 97.88 190 VAL A N 1
ATOM 1533 C CA . VAL A 1 190 ? -10.012 -13.217 12.633 1.00 97.88 190 VAL A CA 1
ATOM 1534 C C . VAL A 1 190 ? -11.234 -14.116 12.440 1.00 97.88 190 VAL A C 1
ATOM 1536 O O . VAL A 1 190 ? -11.197 -15.272 12.862 1.00 97.88 190 VAL A O 1
ATOM 1539 N N . GLU A 1 191 ? -12.272 -13.629 11.751 1.00 97.19 191 GLU A N 1
ATOM 1540 C CA . GLU A 1 191 ? -13.466 -14.414 11.405 1.00 97.19 191 GLU A CA 1
ATOM 1541 C C . GLU A 1 191 ? -13.080 -15.659 10.595 1.00 97.19 191 GLU A C 1
ATOM 1543 O O . GLU A 1 191 ? -13.514 -16.771 10.906 1.00 97.19 191 GLU A O 1
ATOM 1548 N N . ARG A 1 192 ? -12.205 -15.496 9.591 1.00 96.81 192 ARG A N 1
ATOM 1549 C CA . ARG A 1 192 ? -11.738 -16.615 8.769 1.00 96.81 192 ARG A CA 1
ATOM 1550 C C . ARG A 1 192 ? -10.955 -17.643 9.580 1.00 96.81 192 ARG A C 1
ATOM 1552 O O . ARG A 1 192 ? -11.213 -18.835 9.442 1.00 96.81 192 ARG A O 1
ATOM 1559 N N . LEU A 1 193 ? -10.022 -17.193 10.419 1.00 96.69 193 LEU A N 1
ATOM 1560 C CA . LEU A 1 193 ? -9.216 -18.078 11.258 1.00 96.69 193 LEU A CA 1
ATOM 1561 C C . LEU A 1 193 ? -10.103 -18.890 12.204 1.00 96.69 193 LEU A C 1
ATOM 1563 O O . LEU A 1 193 ? -9.972 -20.107 12.266 1.00 96.69 193 LEU A O 1
ATOM 1567 N N . LEU A 1 194 ? -11.036 -18.250 12.907 1.00 97.12 194 LEU A N 1
ATOM 1568 C CA . LEU A 1 194 ? -11.951 -18.944 13.817 1.00 97.12 194 LEU A CA 1
ATOM 1569 C C . LEU A 1 194 ? -12.808 -19.985 13.092 1.00 97.12 194 LEU A C 1
ATOM 1571 O O . LEU A 1 194 ? -12.928 -21.110 13.582 1.00 97.12 194 LEU A O 1
ATOM 1575 N N . ALA A 1 195 ? -13.327 -19.643 11.910 1.00 96.75 195 ALA A N 1
ATOM 1576 C CA . ALA A 1 195 ? -14.067 -20.579 11.072 1.00 96.75 195 ALA A CA 1
ATOM 1577 C C . ALA A 1 195 ? -13.204 -21.778 10.635 1.00 96.75 195 ALA A C 1
ATOM 1579 O O . ALA A 1 195 ? -13.664 -22.916 10.709 1.00 96.75 195 ALA A O 1
ATOM 1580 N N . ASP A 1 196 ? -11.941 -21.556 10.248 1.00 95.69 196 ASP A N 1
ATOM 1581 C CA . ASP A 1 196 ? -11.004 -22.629 9.876 1.00 95.69 196 ASP A CA 1
ATOM 1582 C C . ASP A 1 196 ? -10.685 -23.570 11.057 1.00 95.69 196 ASP A C 1
ATOM 1584 O O . ASP A 1 196 ? -10.464 -24.765 10.858 1.00 95.69 196 ASP A O 1
ATOM 1588 N N . TYR A 1 197 ? -10.719 -23.061 12.294 1.00 96.19 197 TYR A N 1
ATOM 1589 C CA . TYR A 1 197 ? -10.602 -23.860 13.522 1.00 96.19 197 TYR A CA 1
ATOM 1590 C C . TYR A 1 197 ? -11.934 -24.466 14.008 1.00 96.19 197 TYR A C 1
ATOM 1592 O O . TYR A 1 197 ? -11.941 -25.182 15.011 1.00 96.19 197 TYR A O 1
ATOM 1600 N N . GLY A 1 198 ? -13.047 -24.218 13.312 1.00 96.50 198 GLY A N 1
ATOM 1601 C CA . GLY A 1 198 ? -14.357 -24.799 13.615 1.00 96.50 198 GLY A CA 1
ATOM 1602 C C . GLY A 1 198 ? -15.159 -24.083 14.705 1.00 96.50 198 GLY A C 1
ATOM 1603 O O . GLY A 1 198 ? -16.101 -24.669 15.237 1.00 96.50 198 GLY A O 1
ATOM 1604 N N . PHE A 1 199 ? -14.816 -22.840 15.051 1.00 96.12 199 PHE A N 1
ATOM 1605 C CA . PHE A 1 199 ? -15.659 -22.009 15.914 1.00 96.12 199 PHE A CA 1
ATOM 1606 C C . PHE A 1 199 ? -16.821 -21.423 15.102 1.00 96.12 199 PHE A C 1
ATOM 1608 O O . PHE A 1 199 ? -16.635 -21.044 13.948 1.00 96.12 199 PHE A O 1
ATOM 1615 N N . ALA A 1 200 ? -18.010 -21.347 15.703 1.00 93.56 200 ALA A N 1
ATOM 1616 C CA . ALA A 1 200 ? -19.211 -20.780 15.078 1.00 93.56 200 ALA A CA 1
ATOM 1617 C C . ALA A 1 200 ? -19.765 -19.572 15.852 1.00 93.56 200 ALA A C 1
ATOM 1619 O O . ALA A 1 200 ? -20.261 -18.630 15.240 1.00 93.56 200 ALA A O 1
ATOM 1620 N N . ASP A 1 201 ? -19.638 -19.582 17.181 1.00 95.62 201 ASP A N 1
ATOM 1621 C CA . ASP A 1 201 ? -20.192 -18.556 18.067 1.00 95.62 201 ASP A CA 1
ATOM 1622 C C . ASP A 1 201 ? -19.126 -17.509 18.432 1.00 95.62 201 ASP A C 1
ATOM 1624 O O . ASP A 1 201 ? -18.514 -17.532 19.505 1.00 95.62 201 ASP A O 1
ATOM 1628 N N . PHE A 1 202 ? -18.866 -16.586 17.505 1.00 96.62 202 PHE A N 1
ATOM 1629 C CA . PHE A 1 202 ? -17.952 -15.462 17.714 1.00 96.62 202 PHE A CA 1
ATOM 1630 C C . PHE A 1 202 ? -18.475 -14.167 17.084 1.00 96.62 202 PHE A C 1
ATOM 1632 O O . PHE A 1 202 ? -19.226 -14.194 16.111 1.00 96.62 202 PHE A O 1
ATOM 1639 N N . ASP A 1 203 ? -18.033 -13.028 17.617 1.00 95.56 203 ASP A N 1
ATOM 1640 C CA . ASP A 1 203 ? -18.278 -11.702 17.049 1.00 95.56 203 ASP A CA 1
ATOM 1641 C C . ASP A 1 203 ? -16.970 -10.906 16.978 1.00 95.56 203 ASP A C 1
ATOM 1643 O O . ASP A 1 203 ? -16.374 -10.553 17.995 1.00 95.56 203 ASP A O 1
ATOM 1647 N N . ALA A 1 204 ? -16.523 -10.619 15.757 1.00 96.38 204 ALA A N 1
ATOM 1648 C CA . ALA A 1 204 ? -15.357 -9.784 15.480 1.00 96.38 204 ALA A CA 1
ATOM 1649 C C . ALA A 1 204 ? -15.726 -8.473 14.764 1.00 96.38 204 ALA A C 1
ATOM 1651 O O . ALA A 1 204 ? -14.841 -7.771 14.266 1.00 96.38 204 ALA A O 1
ATOM 1652 N N . ALA A 1 205 ? -17.013 -8.107 14.712 1.00 93.25 205 ALA A N 1
ATOM 1653 C CA . ALA A 1 205 ? -17.498 -6.960 13.951 1.00 93.25 205 ALA A CA 1
ATOM 1654 C C . ALA A 1 205 ? -16.882 -5.627 14.400 1.00 93.25 205 ALA A C 1
ATOM 1656 O O . ALA A 1 205 ? -16.676 -4.733 13.576 1.00 93.25 205 ALA A O 1
ATOM 1657 N N . GLY A 1 206 ? -16.546 -5.517 15.689 1.00 92.25 206 GLY A N 1
ATOM 1658 C CA . GLY A 1 206 ? -15.882 -4.355 16.279 1.00 92.25 206 GLY A CA 1
ATOM 1659 C C . GLY A 1 206 ? -14.384 -4.236 15.971 1.00 92.25 206 GLY A C 1
ATOM 1660 O O . GLY A 1 206 ? -13.780 -3.217 16.318 1.00 92.25 206 GLY A O 1
ATOM 1661 N N . LEU A 1 207 ? -13.759 -5.235 15.333 1.00 95.50 207 LEU A N 1
ATOM 1662 C CA . LEU A 1 207 ? -12.333 -5.192 15.017 1.00 95.50 207 LEU A CA 1
ATOM 1663 C C . LEU A 1 207 ? -12.035 -4.297 13.811 1.00 95.50 207 LEU A C 1
ATOM 1665 O O . LEU A 1 207 ? -12.598 -4.397 12.720 1.00 95.50 207 LEU A O 1
ATOM 1669 N N . VAL A 1 208 ? -11.062 -3.420 14.023 1.00 93.12 208 VAL A N 1
ATOM 1670 C CA . VAL A 1 208 ? -10.617 -2.391 13.080 1.00 93.12 208 VAL A CA 1
ATOM 1671 C C . VAL A 1 208 ? -9.101 -2.495 12.932 1.00 93.12 208 VAL A C 1
ATOM 1673 O O . VAL A 1 208 ? -8.380 -2.380 13.918 1.00 93.12 208 VAL A O 1
ATOM 1676 N N . GLY A 1 209 ? -8.613 -2.731 11.717 1.00 92.38 209 GLY A N 1
ATOM 1677 C CA . GLY A 1 209 ? -7.187 -2.880 11.433 1.00 92.38 209 GLY A CA 1
ATOM 1678 C C . GLY A 1 209 ? -6.944 -3.470 10.048 1.00 92.38 209 GLY A C 1
ATOM 1679 O O . GLY A 1 209 ? -7.869 -3.998 9.427 1.00 92.38 209 GLY A O 1
ATOM 1680 N N . VAL A 1 210 ? -5.702 -3.382 9.583 1.00 92.88 210 VAL A N 1
ATOM 1681 C CA . VAL A 1 210 ? -5.216 -4.011 8.350 1.00 92.88 210 VAL A CA 1
ATOM 1682 C C . VAL A 1 210 ? -3.977 -4.824 8.695 1.00 92.88 210 VAL A C 1
ATOM 1684 O O . VAL A 1 210 ? -3.143 -4.369 9.474 1.00 92.88 210 VAL A O 1
ATOM 1687 N N . VAL A 1 211 ? -3.892 -6.028 8.140 1.00 94.81 211 VAL A N 1
ATOM 1688 C CA . VAL A 1 211 ? -2.788 -6.969 8.308 1.00 94.81 211 VAL A CA 1
ATOM 1689 C C . VAL A 1 211 ? -2.153 -7.190 6.942 1.00 94.81 211 VAL A C 1
ATOM 1691 O O . VAL A 1 211 ? -2.797 -7.744 6.049 1.00 94.81 211 VAL A O 1
ATOM 1694 N N . ASP A 1 212 ? -0.894 -6.783 6.781 1.00 93.00 212 ASP A N 1
ATOM 1695 C CA . ASP A 1 212 ? -0.170 -6.969 5.515 1.00 93.00 212 ASP A CA 1
ATOM 1696 C C . ASP A 1 212 ? 0.158 -8.447 5.270 1.00 93.00 212 ASP A C 1
ATOM 1698 O O . ASP A 1 212 ? 0.199 -8.911 4.133 1.00 93.00 212 ASP A O 1
ATOM 1702 N N . GLY A 1 213 ? 0.355 -9.214 6.344 1.00 94.19 213 GLY A N 1
ATOM 1703 C CA . GLY A 1 213 ? 0.534 -10.658 6.279 1.00 94.19 213 GLY A CA 1
ATOM 1704 C C . GLY A 1 213 ? 0.748 -11.296 7.649 1.00 94.19 213 GLY A C 1
ATOM 1705 O O . GLY A 1 213 ? 1.191 -10.645 8.595 1.00 94.19 213 GLY A O 1
ATOM 1706 N N . ILE A 1 214 ? 0.453 -12.590 7.745 1.00 95.56 214 ILE A N 1
ATOM 1707 C CA . ILE A 1 214 ? 0.749 -13.447 8.898 1.00 95.56 214 ILE A CA 1
ATOM 1708 C C . ILE A 1 214 ? 1.293 -14.786 8.396 1.00 95.56 214 ILE A C 1
ATOM 1710 O O . ILE A 1 214 ? 0.809 -15.318 7.399 1.00 95.56 214 ILE A O 1
ATOM 1714 N N . VAL A 1 215 ? 2.295 -15.338 9.080 1.00 96.00 215 VAL A N 1
ATOM 1715 C CA . VAL A 1 215 ? 2.867 -16.654 8.768 1.00 96.00 215 VAL A CA 1
ATOM 1716 C C . VAL A 1 215 ? 2.445 -17.668 9.828 1.00 96.00 215 VAL A C 1
ATOM 1718 O O . VAL A 1 215 ? 2.779 -17.528 11.002 1.00 96.00 215 VAL A O 1
ATOM 1721 N N . ILE A 1 216 ? 1.739 -18.714 9.397 1.00 95.06 216 ILE A N 1
ATOM 1722 C CA . ILE A 1 216 ? 1.383 -19.879 10.215 1.00 95.06 216 ILE A CA 1
ATOM 1723 C C . ILE A 1 216 ? 2.098 -21.083 9.598 1.00 95.06 216 ILE A C 1
ATOM 1725 O O . ILE A 1 216 ? 1.654 -21.639 8.598 1.00 95.06 216 ILE A O 1
ATOM 1729 N N . ASP A 1 217 ? 3.248 -21.448 10.157 1.00 94.56 217 ASP A N 1
ATOM 1730 C CA . ASP A 1 217 ? 4.181 -22.433 9.587 1.00 94.56 217 ASP A CA 1
ATOM 1731 C C . ASP A 1 217 ? 4.088 -23.828 10.228 1.00 94.56 217 ASP A C 1
ATOM 1733 O O . ASP A 1 217 ? 4.798 -24.756 9.839 1.00 94.56 217 ASP A O 1
ATOM 1737 N N . ARG A 1 218 ? 3.209 -23.989 11.220 1.00 93.88 218 ARG A N 1
ATOM 1738 C CA . ARG A 1 218 ? 3.005 -25.228 11.975 1.00 93.88 218 ARG A CA 1
ATOM 1739 C C . ARG A 1 218 ? 1.584 -25.315 12.513 1.00 93.88 218 ARG A C 1
ATOM 1741 O O . ARG A 1 218 ? 0.904 -24.304 12.670 1.00 93.88 218 ARG A O 1
ATOM 1748 N N . ILE A 1 219 ? 1.170 -26.529 12.865 1.00 94.81 219 ILE A N 1
ATOM 1749 C CA . ILE A 1 219 ? -0.087 -26.768 13.580 1.00 94.81 219 ILE A CA 1
ATOM 1750 C C . ILE A 1 219 ? 0.017 -26.127 14.968 1.00 94.81 219 ILE A C 1
ATOM 1752 O O . ILE A 1 219 ? 0.968 -26.386 15.708 1.00 94.81 219 ILE A O 1
ATOM 1756 N N . MET A 1 220 ? -0.957 -25.295 15.316 1.00 95.44 220 MET A N 1
ATOM 1757 C CA . MET A 1 220 ? -1.052 -24.615 16.605 1.00 95.44 220 MET A CA 1
ATOM 1758 C C . MET A 1 220 ? -2.524 -24.395 16.966 1.00 95.44 220 MET A C 1
ATOM 1760 O O . MET A 1 220 ? -3.400 -24.662 16.148 1.00 95.44 220 MET A O 1
ATOM 1764 N N . SER A 1 221 ? -2.820 -23.983 18.198 1.00 96.69 221 SER A N 1
ATOM 1765 C CA . SER A 1 221 ? -4.208 -23.721 18.590 1.00 96.69 221 SER A CA 1
ATOM 1766 C C . SER A 1 221 ? -4.714 -22.395 18.006 1.00 96.69 221 SER A C 1
ATOM 1768 O O . SER A 1 221 ? -3.921 -21.494 17.733 1.00 96.69 221 SER A O 1
ATOM 1770 N N . ALA A 1 222 ? -6.037 -22.223 17.891 1.00 95.31 222 ALA A N 1
ATOM 1771 C CA . ALA A 1 222 ? -6.636 -20.942 17.495 1.00 95.31 222 ALA A CA 1
ATOM 1772 C C . ALA A 1 222 ? -6.152 -19.782 18.383 1.00 95.31 222 ALA A C 1
ATOM 1774 O O . ALA A 1 222 ? -5.850 -18.696 17.895 1.00 95.31 222 ALA A O 1
ATOM 1775 N N . ARG A 1 223 ? -6.001 -20.037 19.690 1.00 95.69 223 ARG A N 1
ATOM 1776 C CA . ARG A 1 223 ? -5.448 -19.074 20.649 1.00 95.69 223 ARG A CA 1
ATOM 1777 C C . ARG A 1 223 ? -4.033 -18.645 20.266 1.00 95.69 223 ARG A C 1
ATOM 1779 O O . ARG A 1 223 ? -3.761 -17.449 20.261 1.00 95.69 223 ARG A O 1
ATOM 1786 N N . ASP A 1 224 ? -3.160 -19.594 19.934 1.00 95.81 224 ASP A N 1
ATOM 1787 C CA . ASP A 1 224 ? -1.763 -19.303 19.589 1.00 95.81 224 ASP A CA 1
ATOM 1788 C C . ASP A 1 224 ? -1.645 -18.503 18.285 1.00 95.81 224 ASP A C 1
ATOM 1790 O O . ASP A 1 224 ? -0.764 -17.653 18.174 1.00 95.81 224 ASP A O 1
ATOM 1794 N N . VAL A 1 225 ? -2.548 -18.724 17.318 1.00 96.19 225 VAL A N 1
ATOM 1795 C CA . VAL A 1 225 ? -2.614 -17.916 16.086 1.00 96.19 225 VAL A CA 1
ATOM 1796 C C . VAL A 1 225 ? -3.121 -16.501 16.364 1.00 96.19 225 VAL A C 1
ATOM 1798 O O . VAL A 1 225 ? -2.592 -15.531 15.821 1.00 96.19 225 VAL A O 1
ATOM 1801 N N . LEU A 1 226 ? -4.161 -16.367 17.190 1.00 96.88 226 LEU A N 1
ATOM 1802 C CA . LEU A 1 226 ? -4.816 -15.084 17.454 1.00 96.88 226 LEU A CA 1
ATOM 1803 C C . LEU A 1 226 ? -4.023 -14.202 18.420 1.00 96.88 226 LEU A C 1
ATOM 1805 O O . LEU A 1 226 ? -4.121 -12.980 18.349 1.00 96.88 226 LEU A O 1
ATOM 1809 N N . GLN A 1 227 ? -3.223 -14.784 19.313 1.00 96.25 227 GLN A N 1
ATOM 1810 C CA . GLN A 1 227 ? -2.492 -14.036 20.334 1.00 96.25 227 GLN A CA 1
ATOM 1811 C C . GLN A 1 227 ? -1.529 -12.979 19.752 1.00 96.25 227 GLN A C 1
ATOM 1813 O O . GLN A 1 227 ? -1.570 -11.842 20.228 1.00 96.25 227 GLN A O 1
ATOM 1818 N N . PRO A 1 228 ? -0.706 -13.264 18.723 1.00 96.50 228 PRO A N 1
ATOM 1819 C CA . PRO A 1 228 ? 0.100 -12.235 18.068 1.00 96.50 228 PRO A CA 1
ATOM 1820 C C . PRO A 1 228 ? -0.731 -11.099 17.457 1.00 96.50 228 PRO A C 1
ATOM 1822 O O . PRO A 1 228 ? -0.322 -9.941 17.529 1.00 96.50 228 PRO A O 1
ATOM 1825 N N . LEU A 1 229 ? -1.908 -11.402 16.895 1.00 97.25 229 LEU A N 1
ATOM 1826 C CA . LEU A 1 229 ? -2.826 -10.387 16.365 1.00 97.25 229 LEU A CA 1
ATOM 1827 C C . LEU A 1 229 ? -3.391 -9.520 17.500 1.00 97.25 229 LEU A C 1
ATOM 1829 O O . LEU A 1 229 ? -3.353 -8.296 17.410 1.00 97.25 229 LEU A O 1
ATOM 1833 N N . ALA A 1 230 ? -3.836 -10.137 18.596 1.00 96.25 230 ALA A N 1
ATOM 1834 C CA . ALA A 1 230 ? -4.327 -9.440 19.785 1.00 96.25 230 ALA A CA 1
ATOM 1835 C C . ALA A 1 230 ? -3.270 -8.493 20.380 1.00 96.25 230 ALA A C 1
ATOM 1837 O O . ALA A 1 230 ? -3.582 -7.366 20.762 1.00 96.25 230 ALA A O 1
ATOM 1838 N N . GLN A 1 231 ? -2.002 -8.918 20.398 1.00 94.94 231 GLN A N 1
ATOM 1839 C CA . GLN A 1 231 ? -0.871 -8.104 20.857 1.00 94.94 231 GLN A CA 1
ATOM 1840 C C . GLN A 1 231 ? -0.550 -6.942 19.909 1.00 94.94 231 GLN A C 1
ATOM 1842 O O . GLN A 1 231 ? -0.306 -5.833 20.377 1.00 94.94 231 GLN A O 1
ATOM 1847 N N . ALA A 1 232 ? -0.553 -7.175 18.594 1.00 95.19 232 ALA A N 1
ATOM 1848 C CA . ALA A 1 232 ? -0.222 -6.154 17.599 1.00 95.19 232 ALA A CA 1
ATOM 1849 C C . ALA A 1 232 ? -1.324 -5.096 17.426 1.00 95.19 232 ALA A C 1
ATOM 1851 O O . ALA A 1 232 ? -1.036 -3.921 17.197 1.00 95.19 232 ALA A O 1
ATOM 1852 N N . PHE A 1 233 ? -2.587 -5.512 17.534 1.00 94.50 233 PHE A N 1
ATOM 1853 C CA . PHE A 1 233 ? -3.751 -4.660 17.291 1.00 94.50 233 PHE A CA 1
ATOM 1854 C C . PHE A 1 233 ? -4.486 -4.243 18.566 1.00 94.50 233 PHE A C 1
ATOM 1856 O O . PHE A 1 233 ? -5.446 -3.489 18.468 1.00 94.50 233 PHE A O 1
ATOM 1863 N N . PHE A 1 234 ? -4.013 -4.658 19.745 1.00 94.69 234 PHE A N 1
ATOM 1864 C CA . PHE A 1 234 ? -4.545 -4.257 21.052 1.00 94.69 234 PHE A CA 1
ATOM 1865 C C . PHE A 1 234 ? -6.041 -4.552 21.215 1.00 94.69 234 PHE A C 1
ATOM 1867 O O . PHE A 1 234 ? -6.810 -3.685 21.634 1.00 94.69 234 PHE A O 1
ATOM 1874 N N . PHE A 1 235 ? -6.447 -5.785 20.922 1.00 95.31 235 PHE A N 1
ATOM 1875 C CA . PHE A 1 235 ? -7.789 -6.290 21.216 1.00 95.31 235 PHE A CA 1
ATOM 1876 C C . PHE A 1 235 ? -7.717 -7.490 22.152 1.00 95.31 235 PHE A C 1
ATOM 1878 O O . PHE A 1 235 ? -6.687 -8.157 22.233 1.00 95.31 235 PHE A O 1
ATOM 1885 N N . ASP A 1 236 ? -8.820 -7.770 22.835 1.00 93.31 236 ASP A N 1
ATOM 1886 C CA . ASP A 1 236 ? -8.955 -8.936 23.698 1.00 93.31 236 ASP A CA 1
ATOM 1887 C C . ASP A 1 236 ? -10.199 -9.747 23.292 1.00 93.31 236 ASP A C 1
ATOM 1889 O O . ASP A 1 236 ? -11.231 -9.158 22.949 1.00 93.31 236 ASP A O 1
ATOM 1893 N N . PRO A 1 237 ? -10.121 -11.090 23.304 1.00 92.69 237 PRO A N 1
ATOM 1894 C CA . PRO A 1 237 ? -11.305 -11.933 23.292 1.00 92.69 237 PRO A CA 1
ATOM 1895 C C . PRO A 1 237 ? -11.950 -11.914 24.681 1.00 92.69 237 PRO A C 1
ATOM 1897 O O . PRO A 1 237 ? -11.279 -12.141 25.690 1.00 92.69 237 PRO A O 1
ATOM 1900 N N . CYS A 1 238 ? -13.254 -11.687 24.731 1.00 89.31 238 CYS A N 1
ATOM 1901 C CA . CYS A 1 238 ? -14.060 -11.759 25.942 1.00 89.31 238 CYS A CA 1
ATOM 1902 C C . CYS A 1 238 ? -15.284 -12.646 25.707 1.00 89.31 238 CYS A C 1
ATOM 1904 O O . CYS A 1 238 ? -15.779 -12.763 24.589 1.00 89.31 238 CYS A O 1
ATOM 1906 N N . GLU A 1 239 ? -15.735 -13.315 26.761 1.00 87.50 239 GLU A N 1
ATOM 1907 C CA . GLU A 1 239 ? -16.967 -14.096 26.729 1.00 87.50 239 GLU A CA 1
ATOM 1908 C C . GLU A 1 239 ? -18.144 -13.162 27.016 1.00 87.50 239 GLU A C 1
ATOM 1910 O O . GLU A 1 239 ? -18.207 -12.544 28.078 1.00 87.50 239 GLU A O 1
ATOM 1915 N N . GLU A 1 240 ? -19.064 -13.049 26.061 1.00 84.44 240 GLU A N 1
ATOM 1916 C CA . GLU A 1 240 ? -20.318 -12.315 26.215 1.00 84.44 240 GLU A CA 1
ATOM 1917 C C . GLU A 1 240 ? -21.476 -13.289 25.959 1.00 84.44 240 GLU A C 1
ATOM 1919 O O . GLU A 1 240 ? -21.854 -13.587 24.823 1.00 84.44 240 GLU A O 1
ATOM 1924 N N . GLY A 1 241 ? -22.025 -13.842 27.044 1.00 84.69 241 GLY A N 1
ATOM 1925 C CA . GLY A 1 241 ? -23.051 -14.880 26.972 1.00 84.69 241 GLY A CA 1
ATOM 1926 C C . GLY A 1 241 ? -22.481 -16.198 26.451 1.00 84.69 241 GLY A C 1
ATOM 1927 O O . GLY A 1 241 ? -21.762 -16.876 27.167 1.00 84.69 241 GLY A O 1
ATOM 1928 N N . MET A 1 242 ? -22.833 -16.579 25.221 1.00 87.81 242 MET A N 1
ATOM 1929 C CA . MET A 1 242 ? -22.316 -17.792 24.562 1.00 87.81 242 MET A CA 1
ATOM 1930 C C . MET A 1 242 ? -21.361 -17.476 23.403 1.00 87.81 242 MET A C 1
ATOM 1932 O O . MET A 1 242 ? -20.928 -18.386 22.702 1.00 87.81 242 MET A O 1
ATOM 1936 N N . THR A 1 243 ? -21.046 -16.196 23.195 1.00 93.44 243 THR A N 1
ATOM 1937 C CA . THR A 1 243 ? -20.276 -15.715 22.049 1.00 93.44 243 THR A CA 1
ATOM 1938 C C . THR A 1 243 ? -18.902 -15.240 22.499 1.00 93.44 243 THR A C 1
ATOM 1940 O O . THR A 1 243 ? -18.769 -14.523 23.494 1.00 93.44 243 THR A O 1
ATOM 1943 N N . ILE A 1 244 ? -17.868 -15.589 21.733 1.00 94.12 244 ILE A N 1
ATOM 1944 C CA . ILE A 1 244 ? -16.538 -14.993 21.890 1.00 94.12 244 ILE A CA 1
ATOM 1945 C C . ILE A 1 244 ? -16.538 -13.637 21.175 1.00 94.12 244 ILE A C 1
ATOM 1947 O O . ILE A 1 244 ? -16.455 -13.574 19.949 1.00 94.12 244 ILE A O 1
ATOM 1951 N N . SER A 1 245 ? -16.646 -12.559 21.941 1.00 93.94 245 SER A N 1
ATOM 1952 C CA . SER A 1 245 ? -16.662 -11.177 21.459 1.00 93.94 245 SER A CA 1
ATOM 1953 C C . SER A 1 245 ? -15.239 -10.618 21.432 1.00 93.94 245 SER A C 1
ATOM 1955 O O . SER A 1 245 ? -14.504 -10.695 22.419 1.00 93.94 245 SER A O 1
ATOM 1957 N N . PHE A 1 246 ? -14.811 -10.071 20.298 1.00 95.62 246 PHE A N 1
ATOM 1958 C CA . PHE A 1 246 ? -13.482 -9.487 20.129 1.00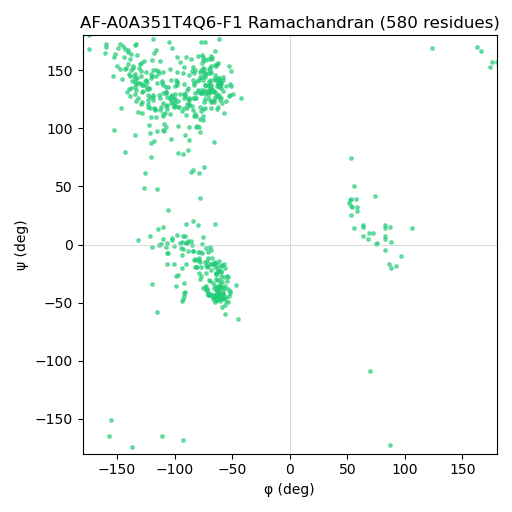 95.62 246 PHE A CA 1
ATOM 1959 C C . PHE A 1 246 ? -13.573 -7.965 20.158 1.00 95.62 246 PHE A C 1
ATOM 1961 O O . PHE A 1 246 ? -14.109 -7.338 19.240 1.00 95.62 246 PHE A O 1
ATOM 1968 N N . ARG A 1 247 ? -13.008 -7.355 21.204 1.00 93.19 247 ARG A N 1
ATOM 1969 C CA . ARG A 1 247 ? -13.112 -5.910 21.439 1.00 93.19 247 ARG A CA 1
ATOM 1970 C C . ARG A 1 247 ? -11.739 -5.262 21.523 1.00 93.19 247 ARG A C 1
ATOM 1972 O O . ARG A 1 247 ? -10.833 -5.748 22.199 1.00 93.19 247 ARG A O 1
ATOM 1979 N N . HIS A 1 248 ? -11.593 -4.126 20.847 1.00 93.88 248 HIS A N 1
ATOM 1980 C CA . HIS A 1 248 ? -10.421 -3.267 20.995 1.00 93.88 248 HIS A CA 1
ATOM 1981 C C . HIS A 1 248 ? -10.324 -2.734 22.425 1.00 93.88 248 HIS A C 1
ATOM 1983 O O . HIS A 1 248 ? -11.304 -2.239 22.978 1.00 93.88 248 HIS A O 1
ATOM 1989 N N . ARG A 1 249 ? -9.118 -2.741 22.998 1.00 91.75 249 ARG A N 1
ATOM 1990 C CA . ARG A 1 249 ? -8.840 -2.251 24.362 1.00 91.75 249 ARG A CA 1
ATOM 1991 C C . ARG A 1 249 ? -9.196 -0.777 24.550 1.00 91.75 249 ARG A C 1
ATOM 1993 O O . ARG A 1 249 ? -9.518 -0.342 25.652 1.00 91.75 249 ARG A O 1
ATOM 2000 N N . SER A 1 250 ? -9.155 -0.002 23.468 1.00 87.88 250 SER A N 1
ATOM 2001 C CA . SER A 1 250 ? -9.549 1.410 23.433 1.00 87.88 250 SER A CA 1
ATOM 2002 C C . SER A 1 250 ? -11.066 1.634 23.422 1.00 87.88 250 SER A C 1
ATOM 2004 O O . SER A 1 250 ? -11.506 2.733 23.751 1.00 87.88 250 SER A O 1
ATOM 2006 N N . ALA A 1 251 ? -11.853 0.617 23.062 1.00 85.94 251 ALA A 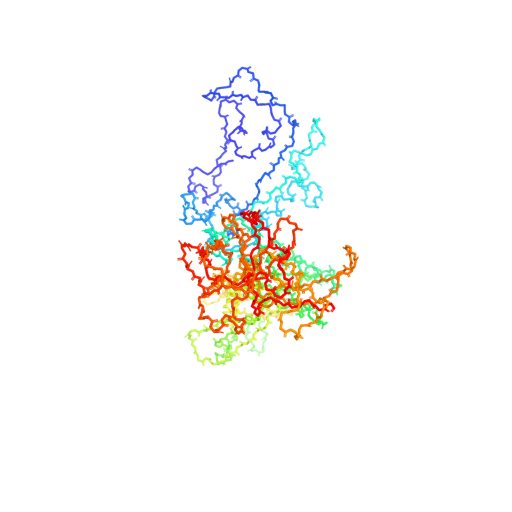N 1
ATOM 2007 C CA . ALA A 1 251 ? -13.313 0.662 22.980 1.00 85.94 251 ALA A CA 1
ATOM 2008 C C . ALA A 1 251 ? -14.002 0.078 24.227 1.00 85.94 251 ALA A C 1
ATOM 2010 O O . ALA A 1 251 ? -15.220 -0.091 24.234 1.00 85.94 251 ALA A O 1
ATOM 2011 N N . ALA A 1 252 ? -13.236 -0.238 25.275 1.00 85.75 252 ALA A N 1
ATOM 2012 C CA . ALA A 1 252 ? -13.758 -0.824 26.500 1.00 85.75 252 ALA A CA 1
ATOM 2013 C C . ALA A 1 252 ? -14.789 0.085 27.190 1.00 85.75 252 ALA A C 1
ATOM 2015 O O . ALA A 1 252 ? -14.597 1.301 27.312 1.00 85.75 252 ALA A O 1
ATOM 2016 N N . GLN A 1 253 ? -15.869 -0.521 27.686 1.00 89.69 253 GLN A N 1
ATOM 2017 C CA . GLN A 1 253 ? -16.912 0.192 28.412 1.00 89.69 253 GLN A CA 1
ATOM 2018 C C . GLN A 1 253 ? -16.380 0.700 29.755 1.00 89.69 253 GLN A C 1
ATOM 2020 O O . GLN A 1 253 ? -15.733 -0.033 30.499 1.00 89.69 253 GLN A O 1
ATOM 2025 N N . MET A 1 254 ? -16.665 1.963 30.080 1.00 93.25 254 MET A N 1
ATOM 2026 C CA . MET A 1 254 ? -16.262 2.558 31.352 1.00 93.25 254 MET A CA 1
ATOM 2027 C C . MET A 1 254 ? -17.333 2.345 32.423 1.00 93.25 254 MET A C 1
ATOM 2029 O O . MET A 1 254 ? -18.513 2.608 32.195 1.00 93.25 254 MET A O 1
ATOM 2033 N N . ILE A 1 255 ? -16.903 1.906 33.603 1.00 94.69 255 ILE A N 1
ATOM 2034 C CA . ILE A 1 255 ? -17.743 1.643 34.765 1.00 94.69 255 ILE A CA 1
ATOM 2035 C C . ILE A 1 255 ? -17.272 2.527 35.918 1.00 94.69 255 ILE A C 1
ATOM 2037 O O . ILE A 1 255 ? -16.218 2.282 36.502 1.00 94.69 255 ILE A O 1
ATOM 2041 N N . ASP A 1 256 ? -18.066 3.532 36.282 1.00 94.62 256 ASP A N 1
ATOM 2042 C CA . ASP A 1 256 ? -17.789 4.335 37.473 1.00 94.62 256 ASP A CA 1
ATOM 2043 C C . ASP A 1 256 ? -18.045 3.518 38.745 1.00 94.62 256 ASP A C 1
ATOM 2045 O O . ASP A 1 256 ? -19.104 2.889 38.925 1.00 94.62 256 ASP A O 1
ATOM 2049 N N . LEU A 1 257 ? -17.048 3.518 39.629 1.00 94.62 257 LEU A N 1
ATOM 2050 C CA . LEU A 1 257 ? -17.083 2.772 40.877 1.00 94.62 257 LEU A CA 1
ATOM 2051 C C . LEU A 1 257 ? -16.433 3.572 42.005 1.00 94.62 257 LEU A C 1
ATOM 2053 O O . LEU A 1 257 ? -15.323 4.082 41.862 1.00 94.62 257 LEU A O 1
ATOM 2057 N N . SER A 1 258 ? -17.134 3.647 43.131 1.00 92.88 258 SER A N 1
ATOM 2058 C CA . SER A 1 258 ? -16.661 4.234 44.382 1.00 92.88 258 SER A CA 1
ATOM 2059 C C . SER A 1 258 ? -16.632 3.169 45.488 1.00 92.88 258 SER A C 1
ATOM 2061 O O . SER A 1 258 ? -17.265 2.119 45.336 1.00 92.88 258 SER A O 1
ATOM 2063 N N . PRO A 1 259 ? -15.944 3.426 46.616 1.00 90.56 259 PRO A N 1
ATOM 2064 C CA . PRO A 1 259 ? -15.932 2.523 47.769 1.00 90.56 259 PRO A CA 1
ATOM 2065 C C . PRO A 1 259 ? -17.314 2.149 48.317 1.00 90.56 259 PRO A C 1
ATOM 2067 O O . PRO A 1 259 ? -17.474 1.063 48.849 1.00 90.56 259 PRO A O 1
ATOM 2070 N N . ASP A 1 260 ? -18.331 2.994 48.146 1.00 90.81 260 ASP A N 1
ATOM 2071 C CA . ASP A 1 260 ? -19.690 2.697 48.626 1.00 90.81 260 ASP A CA 1
ATOM 2072 C C . ASP A 1 260 ? -20.469 1.749 47.690 1.00 90.81 260 ASP A C 1
ATOM 2074 O O . ASP A 1 260 ? -21.594 1.351 47.989 1.00 90.81 260 ASP A O 1
ATOM 2078 N N . ALA A 1 261 ? -19.904 1.416 46.524 1.00 91.38 261 ALA A N 1
ATOM 2079 C CA . ALA A 1 261 ? -20.556 0.652 45.460 1.00 91.38 261 ALA A CA 1
ATOM 2080 C C . ALA A 1 261 ? -19.992 -0.773 45.282 1.00 91.38 261 ALA A C 1
ATOM 2082 O O . ALA A 1 261 ? -20.250 -1.406 44.253 1.00 91.38 261 ALA A O 1
ATOM 2083 N N . ILE A 1 262 ? -19.230 -1.271 46.259 1.00 92.56 262 ILE A N 1
ATOM 2084 C CA . ILE A 1 262 ? -18.633 -2.616 46.279 1.00 92.56 262 ILE A CA 1
ATOM 2085 C C . ILE A 1 262 ? -19.194 -3.452 47.434 1.00 92.56 262 ILE A C 1
ATOM 2087 O O . ILE A 1 262 ? -19.865 -2.937 48.329 1.00 92.56 262 ILE A O 1
ATOM 2091 N N . VAL A 1 263 ? -18.930 -4.756 47.409 1.00 91.62 263 VAL A N 1
ATOM 2092 C CA . VAL A 1 263 ? -19.259 -5.652 48.524 1.00 91.62 263 VAL A CA 1
ATOM 2093 C C . VAL A 1 263 ? -18.191 -5.516 49.608 1.00 91.62 263 VAL A C 1
ATOM 2095 O O . VAL A 1 263 ? -17.000 -5.583 49.311 1.00 91.62 263 VAL A O 1
ATOM 2098 N N . ALA A 1 264 ? -18.621 -5.333 50.858 1.00 87.56 264 ALA A N 1
ATOM 2099 C CA . ALA A 1 264 ? -17.720 -5.318 52.004 1.00 87.56 264 ALA A CA 1
ATOM 2100 C C . ALA A 1 264 ? -17.123 -6.712 52.242 1.00 87.56 264 ALA A C 1
ATOM 2102 O O . ALA A 1 264 ? -17.840 -7.718 52.203 1.00 87.56 264 ALA A O 1
ATOM 2103 N N . ALA A 1 265 ? -15.829 -6.766 52.534 1.00 78.94 265 ALA A N 1
ATOM 2104 C CA . ALA A 1 265 ? -15.163 -7.979 52.961 1.00 78.94 265 ALA A CA 1
ATOM 2105 C C . ALA A 1 265 ? -15.772 -8.457 54.292 1.00 78.94 265 ALA A C 1
ATOM 2107 O O . ALA A 1 265 ? -16.113 -7.670 55.179 1.00 78.94 265 ALA A O 1
ATOM 2108 N N . GLY A 1 266 ? -15.964 -9.772 54.425 1.00 72.25 266 GLY A N 1
ATOM 2109 C CA . GLY A 1 266 ? -16.571 -10.368 55.616 1.00 72.25 266 GLY A CA 1
ATOM 2110 C C . GLY A 1 266 ? -15.767 -10.113 56.902 1.00 72.25 266 GLY A C 1
ATOM 2111 O O . GLY A 1 266 ? -14.661 -9.581 56.887 1.00 72.25 266 GLY A O 1
ATOM 2112 N N . ALA A 1 267 ? -16.293 -10.564 58.047 1.00 58.84 267 ALA A N 1
ATOM 2113 C CA . ALA A 1 267 ? -15.750 -10.299 59.392 1.00 58.84 267 ALA A CA 1
ATOM 2114 C C . ALA A 1 267 ? -14.346 -10.897 59.708 1.00 58.84 267 ALA A C 1
ATOM 2116 O O . ALA A 1 267 ? -13.974 -11.008 60.874 1.00 58.84 267 ALA A O 1
ATOM 2117 N N . GLY A 1 268 ? -13.563 -11.286 58.697 1.00 60.69 268 GLY A N 1
ATOM 2118 C CA . GLY A 1 268 ? -12.237 -11.906 58.802 1.00 60.69 268 GLY A CA 1
ATOM 2119 C C . GLY A 1 268 ? -11.040 -10.947 58.747 1.00 60.69 268 GLY A C 1
ATOM 2120 O O . GLY A 1 268 ? -9.907 -11.416 58.808 1.00 60.69 268 GLY A O 1
ATOM 2121 N N . GLY A 1 269 ? -11.255 -9.629 58.652 1.00 60.78 269 GLY A N 1
ATOM 2122 C CA . GLY A 1 269 ? -10.170 -8.633 58.619 1.00 60.78 269 GLY A CA 1
ATOM 2123 C C . GLY A 1 269 ? -9.525 -8.418 57.244 1.00 60.78 269 GLY A C 1
ATOM 2124 O O . GLY A 1 269 ? -8.459 -7.808 57.158 1.00 60.78 269 GLY A O 1
ATOM 2125 N N . GLU A 1 270 ? -10.157 -8.905 56.177 1.00 69.94 270 GLU A N 1
ATOM 2126 C CA . GLU A 1 270 ? -9.794 -8.560 54.802 1.00 69.94 270 GLU A CA 1
ATOM 2127 C C . GLU A 1 270 ? -10.289 -7.146 54.462 1.00 69.94 270 GLU A C 1
ATOM 2129 O O . GLU A 1 270 ? -11.282 -6.672 55.007 1.00 69.94 270 GLU A O 1
ATOM 2134 N N . SER A 1 271 ? -9.553 -6.441 53.601 1.00 80.62 271 SER A N 1
ATOM 2135 C CA . SER A 1 271 ? -9.938 -5.109 53.123 1.00 80.62 271 SER A CA 1
ATOM 2136 C C . SER A 1 271 ? -10.912 -5.244 51.956 1.00 80.62 271 SER A C 1
ATOM 2138 O O . SER A 1 271 ? -10.639 -6.025 51.047 1.00 80.62 271 SER A O 1
ATOM 2140 N N . ASP A 1 272 ? -11.975 -4.434 51.932 1.00 86.69 272 ASP A N 1
ATOM 2141 C CA . ASP A 1 272 ? -12.971 -4.386 50.842 1.00 86.69 272 ASP A CA 1
ATOM 2142 C C . ASP A 1 272 ? -12.326 -4.160 49.462 1.00 86.69 272 ASP A C 1
ATOM 2144 O O . ASP A 1 272 ? -12.838 -4.578 48.423 1.00 86.69 272 ASP A O 1
ATOM 2148 N N . VAL A 1 273 ? -11.171 -3.488 49.461 1.00 90.94 273 VAL A N 1
ATOM 2149 C CA . VAL A 1 273 ? -10.346 -3.239 48.279 1.00 90.94 273 VAL A CA 1
ATOM 2150 C C . VAL A 1 273 ? -8.887 -3.522 48.597 1.00 90.94 273 VAL A C 1
ATOM 2152 O O . VAL A 1 273 ? -8.357 -3.045 49.604 1.00 90.94 273 VAL A O 1
ATOM 2155 N N . ALA A 1 274 ? -8.200 -4.212 47.692 1.00 91.62 274 ALA A N 1
ATOM 2156 C CA . ALA A 1 274 ? -6.754 -4.366 47.727 1.00 91.62 274 ALA A CA 1
ATOM 2157 C C . ALA A 1 274 ? -6.126 -3.831 46.437 1.00 91.62 274 ALA A C 1
ATOM 2159 O O . ALA A 1 274 ? -6.481 -4.241 45.334 1.00 91.62 274 ALA A O 1
ATOM 2160 N N . VAL A 1 275 ? -5.152 -2.928 46.579 1.00 91.62 275 VAL A N 1
ATOM 2161 C CA . VAL A 1 275 ? -4.320 -2.455 45.466 1.00 91.62 275 VAL A CA 1
ATOM 2162 C C . VAL A 1 275 ? -2.912 -3.000 45.649 1.00 91.62 275 VAL A C 1
ATOM 2164 O O . VAL A 1 275 ? -2.192 -2.602 46.564 1.00 91.62 275 VAL A O 1
ATOM 2167 N N . ALA A 1 276 ? -2.516 -3.924 44.780 1.00 92.25 276 ALA A N 1
ATOM 2168 C CA . ALA A 1 276 ? -1.181 -4.504 44.764 1.00 92.25 276 ALA A CA 1
ATOM 2169 C C . ALA A 1 276 ? -0.319 -3.795 43.719 1.00 92.25 276 ALA A C 1
ATOM 2171 O O . ALA A 1 276 ? -0.762 -3.554 42.599 1.00 92.25 276 ALA A O 1
ATOM 2172 N N . ARG A 1 277 ? 0.933 -3.486 44.061 1.00 93.38 277 ARG A N 1
ATOM 2173 C CA . ARG A 1 277 ? 1.887 -2.869 43.136 1.00 93.38 277 ARG A CA 1
ATOM 2174 C C . ARG A 1 277 ? 3.133 -3.727 43.001 1.00 93.38 277 ARG A C 1
ATOM 2176 O O . ARG A 1 277 ? 3.793 -4.028 43.991 1.00 93.38 277 ARG A O 1
ATOM 2183 N N . SER A 1 278 ? 3.453 -4.083 41.765 1.00 90.38 278 SER A N 1
ATOM 2184 C CA . SER A 1 278 ? 4.646 -4.854 41.421 1.00 90.38 278 SER A CA 1
ATOM 2185 C C . SER A 1 278 ? 5.920 -4.036 41.640 1.00 90.38 278 SER A C 1
ATOM 2187 O O . SER A 1 278 ? 5.923 -2.809 41.478 1.00 90.38 278 SER A O 1
ATOM 2189 N N . GLN A 1 279 ? 7.009 -4.723 41.990 1.00 89.12 279 GLN A N 1
ATOM 2190 C CA . GLN A 1 279 ? 8.318 -4.101 42.169 1.00 89.12 279 GLN A CA 1
ATOM 2191 C C . GLN A 1 279 ? 8.874 -3.606 40.836 1.00 89.12 279 GLN A C 1
ATOM 2193 O O . GLN A 1 279 ? 8.763 -4.258 39.800 1.00 89.12 279 GLN A O 1
ATOM 2198 N N . GLU A 1 280 ? 9.522 -2.446 40.871 1.00 86.19 280 GLU A N 1
ATOM 2199 C CA . GLU A 1 280 ? 10.038 -1.802 39.665 1.00 86.19 280 GLU A CA 1
ATOM 2200 C C . GLU A 1 280 ? 11.097 -2.650 38.941 1.00 86.19 280 GLU A C 1
ATOM 2202 O O . GLU A 1 280 ? 11.132 -2.693 37.713 1.00 86.19 280 GLU A O 1
ATOM 2207 N N . THR A 1 281 ? 11.936 -3.360 39.695 1.00 88.88 281 THR A N 1
ATOM 2208 C CA . THR A 1 281 ? 13.012 -4.217 39.173 1.00 88.88 281 THR A CA 1
ATOM 2209 C C . THR A 1 281 ? 12.512 -5.488 38.485 1.00 88.88 281 THR A C 1
ATOM 2211 O O . THR A 1 281 ? 13.299 -6.171 37.826 1.00 88.88 281 THR A O 1
ATOM 2214 N N . ASP A 1 282 ? 11.225 -5.812 38.620 1.00 89.12 282 ASP A N 1
ATOM 2215 C CA . ASP A 1 282 ? 10.606 -6.964 37.961 1.00 89.12 282 ASP A CA 1
ATOM 2216 C C . ASP A 1 282 ? 10.030 -6.626 36.582 1.00 89.12 282 ASP A C 1
ATOM 2218 O O . ASP A 1 282 ? 9.841 -7.523 35.760 1.00 89.12 282 ASP A O 1
ATOM 2222 N N . LEU A 1 283 ? 9.834 -5.339 36.289 1.00 92.50 283 LEU A N 1
ATOM 2223 C CA . LEU A 1 283 ? 9.347 -4.856 34.997 1.00 92.50 283 LEU A CA 1
ATOM 2224 C C . LEU A 1 283 ? 10.506 -4.689 34.000 1.00 92.50 283 LEU A C 1
ATOM 2226 O O . LEU A 1 283 ? 11.623 -4.374 34.410 1.00 92.50 283 LEU A O 1
ATOM 2230 N N . PRO A 1 284 ? 10.292 -4.871 32.687 1.00 94.25 284 PRO A N 1
ATOM 2231 C CA . PRO A 1 284 ? 11.333 -4.683 31.677 1.00 94.25 284 PRO A CA 1
ATOM 2232 C C . PRO A 1 284 ? 11.734 -3.210 31.511 1.00 94.25 284 PRO A C 1
ATOM 2234 O O . PRO A 1 284 ? 10.884 -2.329 31.411 1.00 94.25 284 PRO A O 1
ATOM 2237 N N . LEU A 1 285 ? 13.038 -2.937 31.420 1.00 94.88 285 LEU A N 1
ATOM 2238 C CA . LEU A 1 285 ? 13.577 -1.641 30.994 1.00 94.88 285 LEU A CA 1
ATOM 2239 C C . LEU A 1 285 ? 13.374 -1.419 29.490 1.00 94.88 285 LEU A C 1
ATOM 2241 O O . LEU A 1 285 ? 13.088 -0.296 29.070 1.00 94.88 285 LEU A O 1
ATOM 2245 N N . SER A 1 286 ? 13.546 -2.473 28.686 1.00 95.94 286 SER A N 1
ATOM 2246 C CA . SER A 1 286 ? 13.313 -2.436 27.241 1.00 95.94 286 SER A CA 1
ATOM 2247 C C . SER A 1 286 ? 12.547 -3.655 26.737 1.00 95.94 286 SER A C 1
ATOM 2249 O O . SER A 1 286 ? 12.582 -4.731 27.341 1.00 95.94 286 SER A O 1
ATOM 2251 N N . LEU A 1 287 ? 11.838 -3.463 25.626 1.00 96.62 287 LEU A N 1
ATOM 2252 C CA . LEU A 1 287 ? 11.101 -4.491 24.904 1.00 96.62 287 LEU A CA 1
ATOM 2253 C C . LEU A 1 287 ? 11.601 -4.536 23.461 1.00 96.62 287 LEU A C 1
ATOM 2255 O O . LEU A 1 287 ? 11.527 -3.540 22.742 1.00 96.62 287 LEU A O 1
ATOM 2259 N N . LYS A 1 288 ? 12.101 -5.702 23.046 1.00 97.38 288 LYS A N 1
ATOM 2260 C CA . LYS A 1 288 ? 12.541 -5.984 21.677 1.00 97.38 288 LYS A CA 1
ATOM 2261 C C . LYS A 1 288 ? 11.463 -6.759 20.935 1.00 97.38 288 LYS A C 1
ATOM 2263 O O . LYS A 1 288 ? 11.124 -7.871 21.333 1.00 97.38 288 LYS A O 1
ATOM 2268 N N . LEU A 1 289 ? 10.957 -6.181 19.854 1.00 97.44 289 LEU A N 1
ATOM 2269 C CA . LEU A 1 289 ? 9.929 -6.762 19.000 1.00 97.44 289 LEU A CA 1
ATOM 2270 C C . LEU A 1 289 ? 10.550 -7.223 17.681 1.00 97.44 289 LEU A C 1
ATOM 2272 O O . LEU A 1 289 ? 11.099 -6.402 16.949 1.00 97.44 289 LEU A O 1
ATOM 2276 N N . GLN A 1 290 ? 10.454 -8.513 17.370 1.00 97.62 290 GLN A N 1
ATOM 2277 C CA . GLN A 1 290 ? 10.842 -9.070 16.073 1.00 97.62 290 GLN A CA 1
ATOM 2278 C C . GLN A 1 290 ? 9.613 -9.230 15.178 1.00 97.62 290 GLN A C 1
ATOM 2280 O O . GLN A 1 290 ? 8.559 -9.658 15.651 1.00 97.62 290 GLN A O 1
ATOM 2285 N N . TYR A 1 291 ? 9.765 -8.912 13.895 1.00 97.50 291 TYR A N 1
ATOM 2286 C CA . TYR A 1 291 ? 8.703 -8.952 12.884 1.00 97.50 291 TYR A CA 1
ATOM 2287 C C . TYR A 1 291 ? 9.274 -9.315 11.505 1.00 97.50 291 TYR A C 1
ATOM 2289 O O . TYR A 1 291 ? 10.495 -9.408 11.336 1.00 97.50 291 TYR A O 1
ATOM 2297 N N . ILE A 1 292 ? 8.403 -9.532 10.519 1.00 97.12 292 ILE A N 1
ATOM 2298 C CA . ILE A 1 292 ? 8.782 -9.738 9.117 1.00 97.12 292 ILE A CA 1
ATOM 2299 C C . ILE A 1 292 ? 8.662 -8.390 8.398 1.00 97.12 292 ILE A C 1
ATOM 2301 O O . ILE A 1 292 ? 7.583 -7.805 8.354 1.00 97.12 292 ILE A O 1
ATOM 2305 N N . ASP A 1 293 ? 9.761 -7.871 7.858 1.00 93.25 293 ASP A N 1
ATOM 2306 C CA . ASP A 1 293 ? 9.781 -6.561 7.204 1.00 93.25 293 ASP A CA 1
ATOM 2307 C C . ASP A 1 293 ? 9.411 -6.698 5.720 1.00 93.25 293 ASP A C 1
ATOM 2309 O O . ASP A 1 293 ? 10.236 -7.090 4.888 1.00 93.25 293 ASP A O 1
ATOM 2313 N N . GLY A 1 294 ? 8.159 -6.368 5.388 1.00 88.56 294 GLY A N 1
ATOM 2314 C CA . GLY A 1 294 ? 7.644 -6.419 4.013 1.00 88.56 294 GLY A CA 1
ATOM 2315 C C . GLY A 1 294 ? 8.361 -5.464 3.051 1.00 88.56 294 GLY A C 1
ATOM 2316 O O . GLY A 1 294 ? 8.378 -5.702 1.846 1.00 88.56 294 GLY A O 1
ATOM 2317 N N . ASN A 1 295 ? 9.028 -4.433 3.579 1.00 84.75 295 ASN A N 1
ATOM 2318 C CA . ASN A 1 295 ? 9.768 -3.441 2.800 1.00 84.75 295 ASN A CA 1
ATOM 2319 C C . ASN A 1 295 ? 11.252 -3.800 2.620 1.00 84.75 295 ASN A C 1
ATOM 2321 O O . ASN A 1 295 ? 11.981 -3.092 1.923 1.00 84.75 295 ASN A O 1
ATOM 2325 N N . ALA A 1 296 ? 11.715 -4.888 3.237 1.00 86.62 296 ALA A N 1
ATOM 2326 C CA . ALA A 1 296 ? 13.101 -5.337 3.187 1.00 86.62 296 ALA A CA 1
ATOM 2327 C C . ALA A 1 296 ? 13.203 -6.801 2.740 1.00 86.62 296 ALA A C 1
ATOM 2329 O O . ALA A 1 296 ? 13.910 -7.590 3.371 1.00 86.62 296 ALA A O 1
ATOM 2330 N N . ASP A 1 297 ? 12.509 -7.152 1.649 1.00 85.38 297 ASP A N 1
ATOM 2331 C CA . ASP A 1 297 ? 12.556 -8.494 1.045 1.00 85.38 297 ASP A CA 1
ATOM 2332 C C . ASP A 1 297 ? 12.144 -9.589 2.051 1.00 85.38 297 ASP A C 1
ATOM 2334 O O . ASP A 1 297 ? 12.774 -10.638 2.171 1.00 85.38 297 ASP A O 1
ATOM 2338 N N . TYR A 1 298 ? 11.124 -9.282 2.867 1.00 91.25 298 TYR A N 1
ATOM 2339 C CA . TYR A 1 298 ? 10.577 -10.149 3.919 1.00 91.25 298 TYR A CA 1
ATOM 2340 C C . TYR A 1 298 ? 11.622 -10.671 4.923 1.00 91.25 298 TYR A C 1
ATOM 2342 O O . TYR A 1 298 ? 11.437 -11.708 5.567 1.00 91.25 298 TYR A O 1
ATOM 2350 N N . ARG A 1 299 ? 12.737 -9.952 5.102 1.00 92.62 299 ARG A N 1
ATOM 2351 C CA . ARG A 1 299 ? 13.744 -10.283 6.120 1.00 92.62 299 ARG A CA 1
ATOM 2352 C C . ARG A 1 299 ? 13.211 -9.990 7.519 1.00 92.62 299 ARG A C 1
ATOM 2354 O O . ARG A 1 299 ? 12.295 -9.196 7.714 1.00 92.62 299 ARG A O 1
ATOM 2361 N N . ARG A 1 300 ? 13.824 -10.606 8.533 1.00 95.00 300 ARG A N 1
ATOM 2362 C CA . ARG A 1 300 ? 13.487 -10.315 9.934 1.00 95.00 300 ARG A CA 1
ATOM 2363 C C . ARG A 1 300 ? 13.927 -8.901 10.313 1.00 95.00 300 ARG A C 1
ATOM 2365 O O . ARG A 1 300 ? 15.114 -8.581 10.238 1.00 95.00 300 ARG A O 1
ATOM 2372 N N . GLY A 1 301 ? 12.973 -8.095 10.763 1.00 94.44 301 GLY A N 1
ATOM 2373 C CA . GLY A 1 301 ? 13.189 -6.790 11.372 1.00 94.44 301 GLY A CA 1
ATOM 2374 C C . GLY A 1 301 ? 13.172 -6.863 12.901 1.00 94.44 301 GLY A C 1
ATOM 2375 O O . GLY A 1 301 ? 12.672 -7.822 13.493 1.00 94.44 301 GLY A O 1
ATOM 2376 N N . SER A 1 302 ? 13.721 -5.835 13.551 1.00 95.31 302 SER A N 1
ATOM 2377 C CA . SER A 1 302 ? 13.615 -5.644 15.001 1.00 95.31 302 SER A CA 1
ATOM 2378 C C . SER A 1 302 ? 13.342 -4.178 15.320 1.00 95.31 302 SER A C 1
ATOM 2380 O O . SER A 1 302 ? 14.010 -3.296 14.781 1.00 95.31 302 SER A O 1
ATOM 2382 N N . ALA A 1 303 ? 12.392 -3.935 16.217 1.00 95.06 303 ALA A N 1
ATOM 2383 C CA . ALA A 1 303 ? 12.154 -2.649 16.864 1.00 95.06 303 ALA A CA 1
ATOM 2384 C C . ALA A 1 303 ? 12.447 -2.780 18.366 1.00 95.06 303 ALA A C 1
ATOM 2386 O O . ALA A 1 303 ? 12.306 -3.866 18.933 1.00 95.06 303 ALA A O 1
ATOM 2387 N N . GLU A 1 304 ? 12.891 -1.704 19.010 1.00 95.06 304 GLU A N 1
ATOM 2388 C CA . GLU A 1 304 ? 13.146 -1.696 20.452 1.00 95.06 304 GLU A CA 1
ATOM 2389 C C . GLU A 1 304 ? 12.528 -0.449 21.069 1.00 95.06 304 GLU A C 1
ATOM 2391 O O . GLU A 1 304 ? 12.854 0.674 20.687 1.00 95.06 304 GLU A O 1
ATOM 2396 N N . SER A 1 305 ? 11.654 -0.655 22.049 1.00 94.38 305 SER A N 1
ATOM 2397 C CA . SER A 1 305 ? 11.229 0.411 22.946 1.00 94.38 305 SER A CA 1
ATOM 2398 C C . SER A 1 305 ? 12.026 0.328 24.234 1.00 94.38 305 SER A C 1
ATOM 2400 O O . SER A 1 305 ? 12.279 -0.765 24.751 1.00 94.38 305 SER A O 1
ATOM 2402 N N . ARG A 1 306 ? 12.432 1.476 24.775 1.00 93.31 306 ARG A N 1
ATOM 2403 C CA . ARG A 1 306 ? 13.218 1.547 26.005 1.00 93.31 306 ARG A CA 1
ATOM 2404 C C . ARG A 1 306 ? 12.743 2.691 26.878 1.00 93.31 306 ARG A C 1
ATOM 2406 O O . ARG A 1 306 ? 12.624 3.829 26.433 1.00 93.31 306 ARG A O 1
ATOM 2413 N N . LYS A 1 307 ? 12.571 2.403 28.164 1.00 89.81 307 LYS A N 1
ATOM 2414 C CA . LYS A 1 307 ? 12.274 3.418 29.165 1.00 89.81 307 LYS A CA 1
ATOM 2415 C C . LYS A 1 307 ? 13.533 4.230 29.485 1.00 89.81 307 LYS A C 1
ATOM 2417 O O . LYS A 1 307 ? 14.605 3.673 29.713 1.00 89.81 307 LYS A O 1
ATOM 2422 N N . LEU A 1 308 ? 13.396 5.555 29.516 1.00 85.62 308 LEU A N 1
ATOM 2423 C CA . LEU A 1 308 ? 14.510 6.484 29.757 1.00 85.62 308 LEU A CA 1
ATOM 2424 C C . LEU A 1 308 ? 14.880 6.634 31.241 1.00 85.62 308 LEU A C 1
ATOM 2426 O O . LEU A 1 308 ? 15.926 7.190 31.561 1.00 85.62 308 LEU A O 1
ATOM 2430 N N . SER A 1 309 ? 14.026 6.161 32.150 1.00 79.88 309 SER A N 1
ATOM 2431 C CA . SER A 1 309 ? 14.205 6.291 33.594 1.00 79.88 309 SER A CA 1
ATOM 2432 C C . SER A 1 309 ? 13.729 5.048 34.346 1.00 79.88 309 SER A C 1
ATOM 2434 O O . SER A 1 309 ? 12.803 4.349 33.925 1.00 79.88 309 SER A O 1
ATOM 2436 N N . GLY A 1 310 ? 14.355 4.794 35.492 1.00 78.50 310 GLY A N 1
ATOM 2437 C CA . GLY A 1 310 ? 14.067 3.659 36.363 1.00 78.50 310 GLY A CA 1
ATOM 2438 C C . GLY A 1 310 ? 15.297 2.797 36.628 1.00 78.50 310 GLY A C 1
ATOM 2439 O O . GLY A 1 310 ? 16.331 2.959 35.984 1.00 78.50 310 GLY A O 1
ATOM 2440 N N . ASN A 1 311 ? 15.173 1.883 37.588 1.00 81.38 311 ASN A N 1
ATOM 2441 C CA . ASN A 1 311 ? 16.292 1.060 38.074 1.00 81.38 311 ASN A CA 1
ATOM 2442 C C . ASN A 1 311 ? 16.286 -0.381 37.535 1.00 81.38 311 ASN A C 1
ATOM 2444 O O . ASN A 1 311 ? 17.113 -1.196 37.940 1.00 81.38 311 ASN A O 1
ATOM 2448 N N . SER A 1 312 ? 15.347 -0.725 36.649 1.00 86.06 312 SER A N 1
ATOM 2449 C CA . SER A 1 312 ? 15.329 -2.046 36.016 1.00 86.06 312 SER A CA 1
ATOM 2450 C C . SER A 1 312 ? 16.440 -2.184 34.973 1.00 86.06 312 SER A C 1
ATOM 2452 O O . SER A 1 312 ? 16.774 -1.226 34.282 1.00 86.06 312 SER A O 1
ATOM 2454 N N . ALA A 1 313 ? 16.971 -3.398 34.821 1.00 87.38 313 ALA A N 1
ATOM 2455 C CA . ALA A 1 313 ? 17.894 -3.786 33.751 1.00 87.38 313 ALA A CA 1
ATOM 2456 C C . ALA A 1 313 ? 17.357 -4.953 32.896 1.00 87.38 313 ALA A C 1
ATOM 2458 O O . ALA A 1 313 ? 18.080 -5.505 32.068 1.00 87.38 313 ALA A O 1
ATOM 2459 N N . ARG A 1 314 ? 16.098 -5.364 33.107 1.00 92.19 314 ARG A N 1
ATOM 2460 C CA . ARG A 1 314 ? 15.490 -6.496 32.394 1.00 92.19 314 ARG A CA 1
ATOM 2461 C C . ARG A 1 314 ? 15.164 -6.120 30.948 1.00 92.19 314 ARG A C 1
ATOM 2463 O O . ARG A 1 314 ? 14.723 -5.005 30.681 1.00 92.19 314 ARG A O 1
ATOM 2470 N N . VAL A 1 315 ? 15.313 -7.073 30.035 1.00 93.31 315 VAL A N 1
ATOM 2471 C CA . VAL A 1 315 ? 14.922 -6.933 28.626 1.00 93.31 315 VAL A CA 1
ATOM 2472 C C . VAL A 1 315 ? 13.866 -7.986 28.319 1.00 93.31 315 VAL A C 1
ATOM 2474 O O . VAL A 1 315 ? 14.100 -9.173 28.542 1.00 93.31 315 VAL A O 1
ATOM 2477 N N . ALA A 1 316 ? 12.710 -7.554 27.821 1.00 95.06 316 ALA A N 1
ATOM 2478 C CA . ALA A 1 316 ? 11.679 -8.434 27.286 1.00 95.06 316 ALA A CA 1
ATOM 2479 C C . ALA A 1 316 ? 11.862 -8.602 25.773 1.00 95.06 316 ALA A C 1
ATOM 2481 O O . ALA A 1 316 ? 12.287 -7.675 25.083 1.00 95.06 316 ALA A O 1
ATOM 2482 N N . SER A 1 317 ? 11.517 -9.775 25.247 1.00 95.31 317 SER A N 1
ATOM 2483 C CA . SER A 1 317 ? 11.522 -10.050 23.809 1.00 95.31 317 SER A CA 1
ATOM 2484 C C . SER A 1 317 ? 10.191 -10.636 23.363 1.00 95.31 317 SER A C 1
ATOM 2486 O O . SER A 1 317 ? 9.667 -11.532 24.023 1.00 95.31 317 SER A O 1
ATOM 2488 N N . MET A 1 318 ? 9.688 -10.178 22.223 1.00 95.38 318 MET A N 1
ATOM 2489 C CA . MET A 1 318 ? 8.462 -10.661 21.599 1.00 95.38 318 MET A CA 1
ATOM 2490 C C . MET A 1 318 ? 8.704 -10.892 20.110 1.00 95.38 318 MET A C 1
ATOM 2492 O O . MET A 1 318 ? 9.346 -10.078 19.452 1.00 95.38 318 MET A O 1
ATOM 2496 N N . ASN A 1 319 ? 8.170 -11.991 19.582 1.00 95.25 319 ASN A N 1
ATOM 2497 C CA . ASN A 1 319 ? 8.264 -12.330 18.168 1.00 95.25 319 ASN A CA 1
ATOM 2498 C C . ASN A 1 319 ? 6.853 -12.363 17.586 1.00 95.25 319 ASN A C 1
ATOM 2500 O O . ASN A 1 319 ? 6.042 -13.185 18.009 1.00 95.25 319 ASN A O 1
ATOM 2504 N N . LEU A 1 320 ? 6.574 -11.489 16.623 1.00 96.75 320 LEU A N 1
ATOM 2505 C CA . LEU A 1 320 ? 5.317 -11.478 15.888 1.00 96.75 320 LEU A CA 1
ATOM 2506 C C . LEU A 1 320 ? 5.552 -12.088 14.501 1.00 96.75 320 LEU A C 1
ATOM 2508 O O . LEU A 1 320 ? 6.371 -11.561 13.745 1.00 96.75 320 LEU A O 1
ATOM 2512 N N . PRO A 1 321 ? 4.839 -13.162 14.117 1.00 96.81 321 PRO A N 1
ATOM 2513 C CA . PRO A 1 321 ? 4.917 -13.734 12.775 1.00 96.81 321 PRO A CA 1
ATOM 2514 C C . PRO A 1 321 ? 4.101 -12.902 11.770 1.00 96.81 321 PRO A C 1
ATOM 2516 O O . PRO A 1 321 ? 3.392 -13.450 10.932 1.00 96.81 321 PRO A O 1
ATOM 2519 N N . LEU A 1 322 ? 4.155 -11.575 11.892 1.00 97.25 322 LEU A N 1
ATOM 2520 C CA . LEU A 1 322 ? 3.384 -10.619 11.108 1.00 97.25 322 LEU A CA 1
ATOM 2521 C C . LEU A 1 322 ? 4.310 -9.851 10.167 1.00 97.25 322 LEU A C 1
ATOM 2523 O O . LEU A 1 322 ? 5.420 -9.469 10.553 1.00 97.25 322 LEU A O 1
ATOM 2527 N N . VAL A 1 323 ? 3.825 -9.618 8.951 1.00 95.50 323 VAL A N 1
ATOM 2528 C CA . VAL A 1 323 ? 4.430 -8.693 7.995 1.00 95.50 323 VAL A CA 1
ATOM 2529 C C . VAL A 1 323 ? 3.977 -7.285 8.363 1.00 95.50 323 VAL A C 1
ATOM 2531 O O . VAL A 1 323 ? 2.781 -7.055 8.525 1.00 95.50 323 VAL A O 1
ATOM 2534 N N . MET A 1 324 ? 4.926 -6.370 8.557 1.00 92.75 324 MET A N 1
ATOM 2535 C CA . MET A 1 324 ? 4.650 -4.958 8.838 1.00 92.75 324 MET A CA 1
ATOM 2536 C C . MET A 1 324 ? 5.875 -4.086 8.549 1.00 92.75 324 MET A C 1
ATOM 2538 O O . MET A 1 324 ? 7.000 -4.584 8.461 1.00 92.75 324 MET A O 1
ATOM 2542 N N . GLY A 1 325 ? 5.669 -2.773 8.455 1.00 89.31 325 GLY A N 1
ATOM 2543 C CA . GLY A 1 325 ? 6.753 -1.794 8.382 1.00 89.31 325 GLY A CA 1
ATOM 2544 C C . GLY A 1 325 ? 7.379 -1.470 9.746 1.00 89.31 325 GLY A C 1
ATOM 2545 O O . GLY A 1 325 ? 6.777 -1.662 10.807 1.00 89.31 325 GLY A O 1
ATOM 2546 N N . GLN A 1 326 ? 8.587 -0.894 9.727 1.00 90.19 326 GLN A N 1
ATOM 2547 C CA . GLN A 1 326 ? 9.308 -0.500 10.946 1.00 90.19 326 GLN A CA 1
ATOM 2548 C C . GLN A 1 326 ? 8.521 0.481 11.831 1.00 90.19 326 GLN A C 1
ATOM 2550 O O . GLN A 1 326 ? 8.593 0.384 13.057 1.00 90.19 326 GLN A O 1
ATOM 2555 N N . SER A 1 327 ? 7.780 1.419 11.234 1.00 89.25 327 SER A N 1
ATOM 2556 C CA . SER A 1 327 ? 6.997 2.411 11.978 1.00 89.25 327 SER A CA 1
ATOM 2557 C C . SER A 1 327 ? 5.907 1.762 12.829 1.00 89.25 327 SER A C 1
ATOM 2559 O O . SER A 1 327 ? 5.728 2.150 13.985 1.00 89.25 327 SER A O 1
ATOM 2561 N N . ASP A 1 328 ? 5.216 0.753 12.292 1.00 90.38 328 ASP A N 1
ATOM 2562 C CA . ASP A 1 328 ? 4.197 0.001 13.024 1.00 90.38 328 ASP A CA 1
ATOM 2563 C C . ASP A 1 328 ? 4.813 -0.883 14.100 1.00 90.38 328 ASP A C 1
ATOM 2565 O O . ASP A 1 328 ? 4.343 -0.870 15.237 1.00 90.38 328 ASP A O 1
ATOM 2569 N N . ALA A 1 329 ? 5.916 -1.568 13.790 1.00 93.88 329 ALA A N 1
ATOM 2570 C CA . ALA A 1 329 ? 6.639 -2.364 14.775 1.00 93.88 329 ALA A CA 1
ATOM 2571 C C . ALA A 1 329 ? 7.123 -1.515 15.965 1.00 93.88 329 ALA A C 1
ATOM 2573 O O . ALA A 1 329 ? 6.977 -1.923 17.117 1.00 93.88 329 ALA A O 1
ATOM 2574 N N . GLN A 1 330 ? 7.664 -0.317 15.711 1.00 93.19 330 GLN A N 1
ATOM 2575 C CA . GLN A 1 330 ? 8.095 0.587 16.779 1.00 93.19 330 GLN A CA 1
ATOM 2576 C C . GLN A 1 330 ? 6.908 1.070 17.617 1.00 93.19 330 GLN A C 1
ATOM 2578 O O . GLN A 1 330 ? 6.973 1.003 18.842 1.00 93.19 330 GLN A O 1
ATOM 2583 N N . ARG A 1 331 ? 5.802 1.472 16.976 1.00 91.06 331 ARG A N 1
ATOM 2584 C CA . ARG A 1 331 ? 4.568 1.875 17.667 1.00 91.06 331 ARG A CA 1
ATOM 2585 C C . ARG A 1 331 ? 4.042 0.764 18.576 1.00 91.06 331 ARG A C 1
ATOM 2587 O O . ARG A 1 331 ? 3.708 1.026 19.727 1.00 91.06 331 ARG A O 1
ATOM 2594 N N . ILE A 1 332 ? 3.992 -0.472 18.079 1.00 93.75 332 ILE A N 1
ATOM 2595 C CA . ILE A 1 332 ? 3.553 -1.631 18.862 1.00 93.75 332 ILE A CA 1
ATOM 2596 C C . ILE A 1 332 ? 4.491 -1.853 20.054 1.00 93.75 332 ILE A C 1
ATOM 2598 O O . ILE A 1 332 ? 4.018 -2.031 21.175 1.00 93.75 332 ILE A O 1
ATOM 2602 N N . ALA A 1 333 ? 5.810 -1.795 19.843 1.00 94.81 333 ALA A N 1
ATOM 2603 C CA . ALA A 1 333 ? 6.787 -1.964 20.916 1.00 94.81 333 ALA A CA 1
ATOM 2604 C C . ALA A 1 333 ? 6.658 -0.885 22.007 1.00 94.81 333 ALA A C 1
ATOM 2606 O O . ALA A 1 333 ? 6.725 -1.210 23.195 1.00 94.81 333 ALA A O 1
ATOM 2607 N N . ASP A 1 334 ? 6.444 0.373 21.611 1.00 93.31 334 ASP A N 1
ATOM 2608 C CA . ASP A 1 334 ? 6.252 1.504 22.522 1.00 93.31 334 ASP A CA 1
ATOM 2609 C C . ASP A 1 334 ? 4.970 1.348 23.348 1.00 93.31 334 ASP A C 1
ATOM 2611 O O . ASP A 1 334 ? 5.014 1.422 24.580 1.00 93.31 334 ASP A O 1
ATOM 2615 N N . SER A 1 335 ? 3.844 1.047 22.693 1.00 93.00 335 SER A N 1
ATOM 2616 C CA . SER A 1 335 ? 2.563 0.827 23.369 1.00 93.00 335 SER A CA 1
ATOM 2617 C C . SER A 1 335 ? 2.609 -0.378 24.316 1.00 93.00 335 SER A C 1
ATOM 2619 O O . SER A 1 335 ? 2.136 -0.275 25.446 1.00 93.00 335 SER A O 1
ATOM 2621 N N . LEU A 1 336 ? 3.225 -1.498 23.915 1.00 93.62 336 LEU A N 1
ATOM 2622 C CA . LEU A 1 336 ? 3.362 -2.684 24.772 1.00 93.62 336 LEU A CA 1
ATOM 2623 C C . LEU A 1 336 ? 4.245 -2.417 25.992 1.00 93.62 336 LEU A C 1
ATOM 2625 O O . LEU A 1 336 ? 3.894 -2.819 27.102 1.00 93.62 336 LEU A O 1
ATOM 2629 N N . LEU A 1 337 ? 5.383 -1.732 25.821 1.00 94.19 337 LEU A N 1
ATOM 2630 C CA . LEU A 1 337 ? 6.234 -1.385 26.957 1.00 94.19 337 LEU A CA 1
ATOM 2631 C C . LEU A 1 337 ? 5.479 -0.465 27.925 1.00 94.19 337 LEU A C 1
ATOM 2633 O O . LEU A 1 337 ? 5.505 -0.703 29.133 1.00 94.19 337 LEU A O 1
ATOM 2637 N N . GLN A 1 338 ? 4.768 0.545 27.417 1.00 92.94 338 GLN A N 1
ATOM 2638 C CA . GLN A 1 338 ? 3.976 1.434 28.264 1.00 92.94 338 GLN A CA 1
ATOM 2639 C C . GLN A 1 338 ? 2.829 0.693 28.971 1.00 92.94 338 GLN A C 1
ATOM 2641 O O . GLN A 1 338 ? 2.612 0.933 30.156 1.00 92.94 338 GLN A O 1
ATOM 2646 N N . GLU A 1 339 ? 2.150 -0.246 28.305 1.00 92.44 339 GLU A N 1
ATOM 2647 C CA . GLU A 1 339 ? 1.090 -1.078 28.898 1.00 92.44 339 GLU A CA 1
ATOM 2648 C C . GLU A 1 339 ? 1.619 -1.941 30.052 1.00 92.44 339 GLU A C 1
ATOM 2650 O O . GLU A 1 339 ? 1.029 -1.950 31.135 1.00 92.44 339 GLU A O 1
ATOM 2655 N N . ILE A 1 340 ? 2.777 -2.588 29.868 1.00 92.88 340 ILE A N 1
ATOM 2656 C CA . ILE A 1 340 ? 3.437 -3.378 30.921 1.00 92.88 340 ILE A CA 1
ATOM 2657 C C . ILE A 1 340 ? 3.738 -2.506 32.150 1.00 92.88 340 ILE A C 1
ATOM 2659 O O . ILE A 1 340 ? 3.528 -2.929 33.288 1.00 92.88 340 ILE A O 1
ATOM 2663 N N . TRP A 1 341 ? 4.218 -1.278 31.939 1.00 92.62 341 TRP A N 1
ATOM 2664 C CA . TRP A 1 341 ? 4.531 -0.356 33.032 1.00 92.62 341 TRP A CA 1
ATOM 2665 C C . TRP A 1 341 ? 3.292 0.248 33.698 1.00 92.62 341 TRP A C 1
ATOM 2667 O O . TRP A 1 341 ? 3.299 0.442 34.918 1.00 92.62 341 TRP A O 1
ATOM 2677 N N . ALA A 1 342 ? 2.246 0.546 32.926 1.00 92.25 342 ALA A N 1
ATOM 2678 C CA . ALA A 1 342 ? 0.989 1.081 33.433 1.00 92.25 342 ALA A CA 1
ATOM 2679 C C . ALA A 1 342 ? 0.283 0.061 34.332 1.00 92.25 342 ALA A C 1
ATOM 2681 O O . ALA A 1 342 ? -0.137 0.407 35.437 1.00 92.25 342 ALA A O 1
ATOM 2682 N N . GLY A 1 343 ? 0.251 -1.208 33.920 1.00 92.62 343 GLY A N 1
ATOM 2683 C CA . GLY A 1 343 ? -0.403 -2.277 34.671 1.00 92.62 343 GLY A CA 1
ATOM 2684 C C . GLY A 1 343 ? 0.430 -2.912 35.779 1.00 92.62 343 GLY A C 1
ATOM 2685 O O . GLY A 1 343 ? 0.112 -3.991 36.269 1.00 92.62 343 GLY A O 1
ATOM 2686 N N . ARG A 1 344 ? 1.469 -2.216 36.252 1.00 93.12 344 ARG A N 1
ATOM 2687 C CA . ARG A 1 344 ? 2.195 -2.592 37.475 1.00 93.12 344 ARG A CA 1
ATOM 2688 C C . ARG A 1 344 ? 1.304 -2.629 38.722 1.00 93.12 344 ARG A C 1
ATOM 2690 O O . ARG A 1 344 ? 1.696 -3.228 39.721 1.00 93.12 344 ARG A O 1
ATOM 2697 N N . GLU A 1 345 ? 0.178 -1.917 38.694 1.00 94.75 345 GLU A N 1
ATOM 2698 C CA . GLU A 1 345 ? -0.815 -1.844 39.765 1.00 94.75 345 GLU A CA 1
ATOM 2699 C C . GLU A 1 345 ? -2.018 -2.721 39.407 1.00 94.75 345 GLU A C 1
ATOM 2701 O O . GLU A 1 345 ? -2.588 -2.587 38.325 1.00 94.75 345 GLU A O 1
ATOM 2706 N N . ARG A 1 346 ? -2.408 -3.601 40.330 1.00 95.38 346 ARG A N 1
ATOM 2707 C CA . ARG A 1 346 ? -3.601 -4.443 40.247 1.00 95.38 346 ARG A CA 1
ATOM 2708 C C . ARG A 1 346 ? -4.587 -4.070 41.340 1.00 95.38 346 ARG A C 1
ATOM 2710 O O . ARG A 1 346 ? -4.184 -3.835 42.477 1.00 95.38 346 ARG A O 1
ATOM 2717 N N . LEU A 1 347 ? -5.859 -4.045 40.983 1.00 95.44 347 LEU A N 1
ATOM 2718 C CA . LEU A 1 347 ? -6.997 -3.799 41.853 1.00 95.44 347 LEU A CA 1
ATOM 2719 C C . LEU A 1 347 ? -7.741 -5.118 42.068 1.00 95.44 347 LEU A C 1
ATOM 2721 O O . LEU A 1 347 ? -8.038 -5.822 41.105 1.00 95.44 347 LEU A O 1
ATOM 2725 N N . ARG A 1 348 ? -8.043 -5.429 43.326 1.00 95.69 348 ARG A N 1
ATOM 2726 C CA . ARG A 1 348 ? -8.919 -6.527 43.737 1.00 95.69 348 ARG A CA 1
ATOM 2727 C C . ARG A 1 348 ? -10.053 -5.970 44.582 1.00 95.69 348 ARG A C 1
ATOM 2729 O O . ARG A 1 348 ? -9.791 -5.213 45.517 1.00 95.69 348 ARG A O 1
ATOM 2736 N N . LEU A 1 349 ? -11.280 -6.323 44.228 1.00 95.25 349 LEU A N 1
ATOM 2737 C CA . LEU A 1 349 ? -12.517 -5.949 44.921 1.00 95.25 349 LEU A CA 1
ATOM 2738 C C . LEU A 1 349 ? -13.628 -6.931 44.539 1.00 95.25 349 LEU A C 1
ATOM 2740 O O . LEU A 1 349 ? -13.459 -7.687 43.588 1.00 95.25 349 LEU A O 1
ATOM 2744 N N . SER A 1 350 ? -14.774 -6.878 45.216 1.00 95.38 350 SER A N 1
ATOM 2745 C CA . SER A 1 350 ? -15.959 -7.662 44.840 1.00 95.38 350 SER A CA 1
ATOM 2746 C C . SER A 1 350 ? -17.100 -6.762 44.363 1.00 95.38 350 SER A C 1
ATOM 2748 O O . SER A 1 350 ? -17.505 -5.817 45.047 1.00 95.38 350 SER A O 1
ATOM 2750 N N . PHE A 1 351 ? -17.657 -7.064 43.190 1.00 95.50 351 PHE A N 1
ATOM 2751 C CA . PHE A 1 351 ? -18.871 -6.427 42.689 1.00 95.50 351 PHE A CA 1
ATOM 2752 C C . PHE A 1 351 ? -20.130 -6.995 43.362 1.00 95.50 351 PHE A C 1
ATOM 2754 O O . PHE A 1 351 ? -20.220 -8.203 43.600 1.00 95.50 351 PHE A O 1
ATOM 2761 N N . PRO A 1 352 ? -21.150 -6.153 43.616 1.00 93.25 352 PRO A N 1
ATOM 2762 C CA . PRO A 1 352 ? -22.469 -6.629 44.011 1.00 93.25 352 PRO A CA 1
ATOM 2763 C C . PRO A 1 352 ? -23.235 -7.212 42.805 1.00 93.25 352 PRO A C 1
ATOM 2765 O O . PRO A 1 352 ? -22.961 -6.833 41.660 1.00 93.25 352 PRO A O 1
ATOM 2768 N N . PRO A 1 353 ? -24.287 -8.026 43.028 1.00 90.06 353 PRO A N 1
ATOM 2769 C CA . PRO A 1 353 ? -25.149 -8.538 41.955 1.00 90.06 353 PRO A CA 1
ATOM 2770 C C . PRO A 1 353 ? -25.799 -7.455 41.077 1.00 90.06 353 PRO A C 1
ATOM 2772 O O . PRO A 1 353 ? -26.187 -7.713 39.943 1.00 90.06 353 PRO A O 1
ATOM 2775 N N . SER A 1 354 ? -25.901 -6.208 41.548 1.00 91.62 354 SER A N 1
ATOM 2776 C CA . SER A 1 354 ? -26.385 -5.090 40.725 1.00 91.62 354 SER A CA 1
ATOM 2777 C C . SER A 1 354 ? -25.439 -4.715 39.572 1.00 91.62 354 SER A C 1
ATOM 2779 O O . SER A 1 354 ? -25.839 -3.974 38.676 1.00 91.62 354 SER A O 1
ATOM 2781 N N . ARG A 1 355 ? -24.202 -5.231 39.557 1.00 91.94 355 ARG A N 1
ATOM 2782 C CA . ARG A 1 355 ? -23.195 -5.021 38.504 1.00 91.94 355 ARG A CA 1
ATOM 2783 C C . ARG A 1 355 ? -23.006 -6.256 37.611 1.00 91.94 355 ARG A C 1
ATOM 2785 O O . ARG A 1 355 ? -21.922 -6.458 37.076 1.00 91.94 355 ARG A O 1
ATOM 2792 N N . LEU A 1 356 ? -24.046 -7.074 37.421 1.00 90.56 356 LEU A N 1
ATOM 2793 C CA . LEU A 1 356 ? -24.010 -8.258 36.541 1.00 90.56 356 LEU A CA 1
ATOM 2794 C C . LEU A 1 356 ? -23.623 -7.951 35.085 1.00 90.56 356 LEU A C 1
ATOM 2796 O O . LEU A 1 356 ? -23.044 -8.802 34.428 1.00 90.56 356 LEU A O 1
ATOM 2800 N N . ALA A 1 357 ? -23.902 -6.739 34.596 1.00 90.31 357 ALA A N 1
ATOM 2801 C CA . ALA A 1 357 ? -23.548 -6.332 33.235 1.00 90.31 357 ALA A CA 1
ATOM 2802 C C . ALA A 1 357 ? -22.033 -6.158 33.008 1.00 90.31 357 ALA A C 1
ATOM 2804 O O . ALA A 1 357 ? -21.601 -6.108 31.862 1.00 90.31 357 ALA A O 1
ATOM 2805 N N . ALA A 1 358 ? -21.235 -6.038 34.077 1.00 92.06 358 ALA A N 1
ATOM 2806 C CA . ALA A 1 358 ? -19.788 -5.911 33.957 1.00 92.06 358 ALA A CA 1
ATOM 2807 C C . ALA A 1 358 ? -19.171 -7.228 33.476 1.00 92.06 358 ALA A C 1
ATOM 2809 O O . ALA A 1 358 ? -19.471 -8.289 34.039 1.00 92.06 358 ALA A O 1
ATOM 2810 N N . SER A 1 359 ? -18.279 -7.121 32.495 1.00 91.50 359 SER A N 1
ATOM 2811 C CA . SER A 1 359 ? -17.614 -8.245 31.838 1.00 91.50 359 SER A CA 1
ATOM 2812 C C . SER A 1 359 ? -16.090 -8.055 31.812 1.00 91.50 359 SER A C 1
ATOM 2814 O O . SER A 1 359 ? -15.602 -6.919 31.873 1.00 91.50 359 SER A O 1
ATOM 2816 N N . PRO A 1 360 ? -15.298 -9.139 31.702 1.00 92.38 360 PRO A N 1
ATOM 2817 C CA . PRO A 1 360 ? -13.868 -9.027 31.433 1.00 92.38 360 PRO A CA 1
ATOM 2818 C C . PRO A 1 360 ? -13.582 -8.147 30.207 1.00 92.38 360 PRO A C 1
ATOM 2820 O O . PRO A 1 360 ? -14.277 -8.212 29.191 1.00 92.38 360 PRO A O 1
ATOM 2823 N N . GLY A 1 361 ? -12.558 -7.301 30.314 1.00 91.12 361 GLY A N 1
ATOM 2824 C CA . GLY A 1 361 ? -12.226 -6.286 29.313 1.00 91.12 361 GLY A CA 1
ATOM 2825 C C . GLY A 1 361 ? -12.856 -4.910 29.553 1.00 91.12 361 GLY A C 1
ATOM 2826 O O . GLY A 1 361 ? -12.321 -3.928 29.038 1.00 91.12 361 GLY A O 1
ATOM 2827 N N . ASP A 1 362 ? -13.908 -4.791 30.370 1.00 93.50 362 ASP A N 1
ATOM 2828 C CA . ASP A 1 362 ? -14.450 -3.482 30.756 1.00 93.50 362 ASP A CA 1
ATOM 2829 C C . ASP A 1 362 ? -13.468 -2.722 31.666 1.00 93.50 362 ASP A C 1
ATOM 2831 O O . ASP A 1 362 ? -12.571 -3.299 32.287 1.00 93.50 362 ASP A O 1
ATOM 2835 N N . VAL A 1 363 ? -13.616 -1.400 31.754 1.00 94.75 363 VAL A N 1
ATOM 2836 C CA . VAL A 1 363 ? -12.715 -0.521 32.509 1.00 94.75 363 VAL A CA 1
ATOM 2837 C C . VAL A 1 363 ? -13.432 0.084 33.703 1.00 94.75 363 VAL A C 1
ATOM 2839 O O . VAL A 1 363 ? -14.314 0.924 33.564 1.00 94.75 363 VAL A O 1
ATOM 2842 N N . ILE A 1 364 ? -12.973 -0.261 34.898 1.00 95.81 364 ILE A N 1
ATOM 2843 C CA . ILE A 1 364 ? -13.358 0.386 36.144 1.00 95.81 364 ILE A CA 1
ATOM 2844 C C . ILE A 1 364 ? -12.676 1.753 36.214 1.00 95.81 364 ILE A C 1
ATOM 2846 O O . ILE A 1 364 ? -11.448 1.851 36.264 1.00 95.81 364 ILE A O 1
ATOM 2850 N N . ASN A 1 365 ? -13.475 2.814 36.252 1.00 95.75 365 ASN A N 1
ATOM 2851 C CA . ASN A 1 365 ? -13.037 4.130 36.686 1.00 95.75 365 ASN A CA 1
ATOM 2852 C C . ASN A 1 365 ? -13.198 4.216 38.210 1.00 95.75 365 ASN A C 1
ATOM 2854 O O . ASN A 1 365 ? -14.262 4.565 38.724 1.00 95.75 365 ASN A O 1
ATOM 2858 N N . TRP A 1 366 ? -12.142 3.833 38.922 1.00 95.25 366 TRP A N 1
ATOM 2859 C CA . TRP A 1 366 ? -12.098 3.777 40.376 1.00 95.25 366 TRP A CA 1
ATOM 2860 C C . TRP A 1 366 ? -11.924 5.176 40.966 1.00 95.25 366 TRP A C 1
ATOM 2862 O O . TRP A 1 366 ? -10.889 5.816 40.762 1.00 95.25 366 TRP A O 1
ATOM 2872 N N . GLN A 1 367 ? -12.935 5.643 41.697 1.00 94.50 367 GLN A N 1
ATOM 2873 C CA . GLN A 1 367 ? -12.991 6.970 42.304 1.00 94.50 367 GLN A CA 1
ATOM 2874 C C . GLN A 1 367 ? -12.849 6.855 43.825 1.00 94.50 367 GLN A C 1
ATOM 2876 O O . GLN A 1 367 ? -13.817 6.591 44.537 1.00 94.50 367 GLN A O 1
ATOM 2881 N N . ALA A 1 368 ? -11.637 7.072 44.334 1.00 89.44 368 ALA A N 1
ATOM 2882 C CA . ALA A 1 368 ? -11.344 7.006 45.764 1.00 89.44 368 ALA A CA 1
ATOM 2883 C C . ALA A 1 368 ? -10.401 8.134 46.192 1.00 89.44 368 ALA A C 1
ATOM 2885 O O . ALA A 1 368 ? -9.501 8.534 45.449 1.00 89.44 368 ALA A O 1
ATOM 2886 N N . ASN A 1 369 ? -10.595 8.644 47.412 1.00 87.00 369 ASN A N 1
ATOM 2887 C CA . ASN A 1 369 ? -9.746 9.671 48.032 1.00 87.00 369 ASN A CA 1
ATOM 2888 C C . ASN A 1 369 ? -9.524 10.920 47.151 1.00 87.00 369 ASN A C 1
ATOM 2890 O O . ASN A 1 369 ? -8.432 11.482 47.122 1.00 87.00 369 ASN A O 1
ATOM 2894 N N . GLY A 1 370 ? -10.547 11.333 46.392 1.00 86.94 370 GLY A N 1
ATOM 2895 C CA . GLY A 1 370 ? -10.467 12.481 45.478 1.00 86.94 370 GLY A CA 1
ATOM 2896 C C . GLY A 1 370 ? -9.628 12.242 44.216 1.00 86.94 370 GLY A C 1
ATOM 2897 O O . GLY A 1 370 ? -9.352 13.187 43.482 1.00 86.94 370 GLY A O 1
ATOM 2898 N N . THR A 1 371 ? -9.226 10.997 43.950 1.00 90.94 371 THR A N 1
ATOM 2899 C CA . THR A 1 371 ? -8.492 10.591 42.745 1.00 90.94 371 THR A CA 1
ATOM 2900 C C . THR A 1 371 ? -9.316 9.623 41.904 1.00 90.94 371 THR A C 1
ATOM 2902 O O . THR A 1 371 ? -10.130 8.867 42.431 1.00 90.94 371 THR A O 1
ATOM 2905 N N . SER A 1 372 ? -9.097 9.653 40.590 1.00 92.38 372 SER A N 1
ATOM 2906 C CA . SER A 1 372 ? -9.700 8.731 39.628 1.00 92.38 372 SER A CA 1
ATOM 2907 C C . SER A 1 372 ? -8.591 7.951 38.927 1.00 92.38 372 SER A C 1
ATOM 2909 O O . SER A 1 372 ? -7.611 8.526 38.444 1.00 92.38 372 SER A O 1
ATOM 2911 N N . GLN A 1 373 ? -8.723 6.628 38.924 1.00 93.62 373 GLN A N 1
ATOM 2912 C CA . GLN A 1 373 ? -7.774 5.699 38.320 1.00 93.62 373 GLN A CA 1
ATOM 2913 C C . GLN A 1 373 ? -8.524 4.675 37.473 1.00 93.62 373 GLN A C 1
ATOM 2915 O O . GLN A 1 373 ? -9.608 4.232 37.836 1.00 93.62 373 GLN A O 1
ATOM 2920 N N . LYS A 1 374 ? -7.940 4.287 36.338 1.00 95.12 374 LYS A N 1
ATOM 2921 C CA . LYS A 1 374 ? -8.563 3.354 35.396 1.00 95.12 374 LYS A CA 1
ATOM 2922 C C . LYS A 1 374 ? -7.942 1.969 35.519 1.00 95.12 374 LYS A C 1
ATOM 2924 O O . LYS A 1 374 ? -6.723 1.837 35.397 1.00 95.12 374 LYS A O 1
ATOM 2929 N N . PHE A 1 375 ? -8.780 0.956 35.701 1.00 95.75 375 PHE A N 1
ATOM 2930 C CA . PHE A 1 375 ? -8.383 -0.447 35.781 1.00 95.75 375 PHE A CA 1
ATOM 2931 C C . PHE A 1 375 ? -9.222 -1.280 34.814 1.00 95.75 375 PHE A C 1
ATOM 2933 O O . PHE A 1 375 ? -10.442 -1.273 34.910 1.00 95.75 375 PHE A O 1
ATOM 2940 N N . ARG A 1 376 ? -8.590 -1.993 33.882 1.00 95.12 376 ARG A N 1
ATOM 2941 C CA . ARG A 1 376 ? -9.274 -2.948 33.004 1.00 95.12 376 ARG A CA 1
ATOM 2942 C C . ARG A 1 376 ? -9.454 -4.272 33.734 1.00 95.12 376 ARG A C 1
ATOM 2944 O O . ARG A 1 376 ? -8.485 -4.793 34.279 1.00 95.12 376 ARG A O 1
ATOM 2951 N N . ILE A 1 377 ? -10.662 -4.812 33.715 1.00 95.38 377 ILE A N 1
ATOM 2952 C CA . ILE A 1 377 ? -11.002 -6.091 34.333 1.00 95.38 377 ILE A CA 1
ATOM 2953 C C . ILE A 1 377 ? -10.304 -7.232 33.579 1.00 95.38 377 ILE A C 1
ATOM 2955 O O . ILE A 1 377 ? -10.488 -7.370 32.371 1.00 95.38 377 ILE A O 1
ATOM 2959 N N . GLU A 1 378 ? -9.509 -8.035 34.290 1.00 94.19 378 GLU A N 1
ATOM 2960 C CA . GLU A 1 378 ? -8.850 -9.242 33.766 1.00 94.19 378 GLU A CA 1
ATOM 2961 C C . GLU A 1 378 ? -9.728 -10.481 33.989 1.00 94.19 378 GLU A C 1
ATOM 2963 O O . GLU A 1 378 ? -9.861 -11.315 33.095 1.00 94.19 378 GLU A O 1
ATOM 2968 N N . SER A 1 379 ? -10.349 -10.587 35.166 1.00 94.50 379 SER A N 1
ATOM 2969 C CA . SER A 1 379 ? -11.201 -11.715 35.539 1.00 94.50 379 SER A CA 1
ATOM 2970 C C . SER A 1 379 ? -12.342 -11.284 36.456 1.00 94.50 379 SER A C 1
ATOM 2972 O O . SER A 1 379 ? -12.230 -10.318 37.217 1.00 94.50 379 SER A O 1
ATOM 2974 N N . ILE A 1 380 ? -13.448 -12.021 36.364 1.00 94.19 380 ILE A N 1
ATOM 2975 C CA . ILE A 1 380 ? -14.584 -11.949 37.280 1.00 94.19 380 ILE A CA 1
ATOM 2976 C C . ILE A 1 380 ? -14.954 -13.385 37.647 1.00 94.19 380 ILE A C 1
ATOM 2978 O O . ILE A 1 380 ? -15.054 -14.233 36.762 1.00 94.19 380 ILE A O 1
ATOM 2982 N N . GLU A 1 381 ? -15.155 -13.654 38.931 1.00 93.56 381 GLU A N 1
ATOM 2983 C CA . GLU A 1 381 ? -15.721 -14.916 39.407 1.00 93.56 381 GLU A CA 1
ATOM 2984 C C . GLU A 1 381 ? -17.207 -14.709 39.715 1.00 93.56 381 GLU A C 1
ATOM 2986 O O . GLU A 1 381 ? -17.564 -13.811 40.474 1.00 93.56 381 GLU A O 1
ATOM 2991 N N . ASP A 1 382 ? -18.093 -15.511 39.119 1.00 90.19 382 ASP A N 1
ATOM 2992 C CA . ASP A 1 382 ? -19.533 -15.389 39.353 1.00 90.19 382 ASP A CA 1
ATOM 2993 C C . ASP A 1 382 ? -19.977 -16.215 40.570 1.00 90.19 382 ASP A C 1
ATOM 2995 O O . ASP A 1 382 ? -19.847 -17.440 40.605 1.00 90.19 382 ASP A O 1
ATOM 2999 N N . GLY A 1 383 ? -20.541 -15.530 41.567 1.00 89.12 383 GLY A N 1
ATOM 3000 C CA . GLY A 1 383 ? -21.027 -16.111 42.816 1.00 89.12 383 GLY A CA 1
ATOM 3001 C C . GLY A 1 383 ? -22.126 -15.267 43.472 1.00 89.12 383 GLY A C 1
ATOM 3002 O O . GLY A 1 383 ? -22.902 -14.589 42.798 1.00 89.12 383 GLY A O 1
ATOM 3003 N N . ALA A 1 384 ? -22.225 -15.336 44.804 1.00 87.50 384 ALA A N 1
ATOM 3004 C CA . ALA A 1 384 ? -23.150 -14.492 45.572 1.00 87.50 384 ALA A CA 1
ATOM 3005 C C . ALA A 1 384 ? -22.691 -13.023 45.585 1.00 87.50 384 ALA A C 1
ATOM 3007 O O . ALA A 1 384 ? -23.493 -12.103 45.417 1.00 87.50 384 ALA A O 1
ATOM 3008 N N . ASP A 1 385 ? -21.391 -12.822 45.759 1.00 91.25 385 ASP A N 1
ATOM 3009 C CA . ASP A 1 385 ? -20.636 -11.663 45.317 1.00 91.25 385 ASP A CA 1
ATOM 3010 C C . ASP A 1 385 ? -19.852 -12.021 44.044 1.00 91.25 385 ASP A C 1
ATOM 3012 O O . ASP A 1 385 ? -19.798 -13.183 43.637 1.00 91.25 385 ASP A O 1
ATOM 3016 N N . ARG A 1 386 ? -19.285 -11.011 43.380 1.00 94.12 386 ARG A N 1
ATOM 3017 C CA . ARG A 1 386 ? -18.504 -11.206 42.154 1.00 94.12 386 ARG A CA 1
ATOM 3018 C C . ARG A 1 386 ? -17.078 -10.685 42.338 1.00 94.12 386 ARG A C 1
ATOM 3020 O O . ARG A 1 386 ? -16.857 -9.505 42.053 1.00 94.12 386 ARG A O 1
ATOM 3027 N N . PRO A 1 387 ? -16.128 -11.485 42.854 1.00 95.12 387 PRO A N 1
ATOM 3028 C CA . PRO A 1 387 ? -14.724 -11.094 42.951 1.00 95.12 387 PRO A CA 1
ATOM 3029 C C . PRO A 1 387 ? -14.157 -10.680 41.590 1.00 95.12 387 PRO A C 1
ATOM 3031 O O . PRO A 1 387 ? -14.404 -11.333 40.578 1.00 95.12 387 PRO A O 1
ATOM 3034 N N . VAL A 1 388 ? -13.399 -9.586 41.571 1.00 96.06 388 VAL A N 1
ATOM 3035 C CA . VAL A 1 388 ? -12.826 -8.975 40.369 1.00 96.06 388 VAL A CA 1
ATOM 3036 C C . VAL A 1 388 ? -11.333 -8.768 40.556 1.00 96.06 388 VAL A C 1
ATOM 3038 O O . VAL A 1 388 ? -10.905 -8.146 41.533 1.00 96.06 388 VAL A O 1
ATOM 3041 N N . GLU A 1 389 ? -10.546 -9.194 39.569 1.00 96.75 389 GLU A N 1
ATOM 3042 C CA . GLU A 1 389 ? -9.169 -8.735 39.399 1.00 96.75 389 GLU A CA 1
ATOM 3043 C C . GLU A 1 389 ? -9.084 -7.798 38.194 1.00 96.75 389 GLU A C 1
ATOM 3045 O O . GLU A 1 389 ? -9.568 -8.103 37.102 1.00 96.75 389 GLU A O 1
ATOM 3050 N N . ALA A 1 390 ? -8.462 -6.637 38.384 1.00 96.56 390 ALA A N 1
ATOM 3051 C CA . ALA A 1 390 ? -8.298 -5.644 37.335 1.00 96.56 390 ALA A CA 1
ATOM 3052 C C . ALA A 1 390 ? -6.874 -5.072 37.316 1.00 96.56 390 ALA A C 1
ATOM 3054 O O . ALA A 1 390 ? -6.243 -4.869 38.352 1.00 96.56 390 ALA A O 1
ATOM 3055 N N . MET A 1 391 ? -6.368 -4.769 36.125 1.00 96.00 391 MET A N 1
ATOM 3056 C CA . MET A 1 391 ? -5.031 -4.227 35.890 1.00 96.00 391 MET A CA 1
ATOM 3057 C C . MET A 1 391 ? -5.123 -2.750 35.530 1.00 96.00 391 MET A C 1
ATOM 3059 O O . MET A 1 391 ? -5.959 -2.347 34.721 1.00 96.00 391 MET A O 1
ATOM 3063 N N . ARG A 1 392 ? -4.257 -1.920 36.112 1.00 95.44 392 ARG A N 1
ATOM 3064 C CA . ARG A 1 392 ? -4.225 -0.490 35.806 1.00 95.44 392 ARG A CA 1
ATOM 3065 C C . ARG A 1 392 ? -3.894 -0.254 34.331 1.00 95.44 392 ARG A C 1
ATOM 3067 O O . ARG A 1 392 ? -3.011 -0.897 33.772 1.00 95.44 392 ARG A O 1
ATOM 3074 N N . ILE A 1 393 ? -4.571 0.711 33.718 1.00 93.56 393 ILE A N 1
ATOM 3075 C CA . ILE A 1 393 ? -4.341 1.102 32.324 1.00 93.56 393 ILE A CA 1
ATOM 3076 C C . ILE A 1 393 ? -4.232 2.621 32.169 1.00 93.56 393 ILE A C 1
ATOM 3078 O O . ILE A 1 393 ? -4.693 3.395 33.012 1.00 93.56 393 ILE A O 1
ATOM 3082 N N . GLU A 1 394 ? -3.679 3.054 31.038 1.00 89.19 394 GLU A N 1
ATOM 3083 C CA . GLU A 1 394 ? -3.735 4.441 30.578 1.00 89.19 394 GLU A CA 1
ATOM 3084 C C . GLU A 1 394 ? -4.358 4.483 29.179 1.00 89.19 394 GLU A C 1
ATOM 3086 O O . GLU A 1 394 ? -3.816 3.933 28.225 1.00 89.19 394 GLU A O 1
ATOM 3091 N N . SER A 1 395 ? -5.501 5.161 29.028 1.00 76.50 395 SER A N 1
ATOM 3092 C CA . SER A 1 395 ? -6.249 5.178 27.758 1.00 76.50 395 SER A CA 1
ATOM 3093 C C . SER A 1 395 ? -5.465 5.786 26.584 1.00 76.50 395 SER A C 1
ATOM 3095 O O . SER A 1 395 ? -5.775 5.502 25.432 1.00 76.50 395 SER A O 1
ATOM 3097 N N . GLY A 1 396 ? -4.458 6.623 26.861 1.00 80.6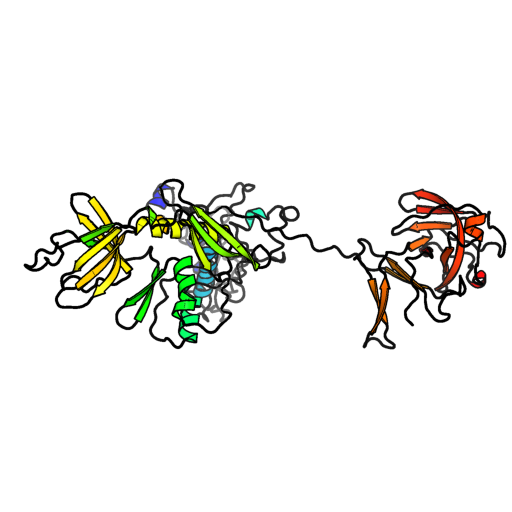9 396 GLY A N 1
ATOM 3098 C CA . GLY A 1 396 ? -3.620 7.253 25.838 1.00 80.69 396 GLY A CA 1
ATOM 3099 C C . GLY A 1 396 ? -2.664 6.293 25.120 1.00 80.69 396 GLY A C 1
ATOM 3100 O O . GLY A 1 396 ? -2.225 6.618 24.024 1.00 80.69 396 GLY A O 1
ATOM 3101 N N . ILE A 1 397 ? -2.381 5.112 25.689 1.00 84.06 397 ILE A N 1
ATOM 3102 C CA . ILE A 1 397 ? -1.398 4.144 25.158 1.00 84.06 397 ILE A CA 1
ATOM 3103 C C . ILE A 1 397 ? -1.770 3.649 23.757 1.00 84.06 397 ILE A C 1
ATOM 3105 O O . ILE A 1 397 ? -0.899 3.405 22.922 1.00 84.06 397 ILE A O 1
ATOM 3109 N N . TYR A 1 398 ? -3.071 3.494 23.507 1.00 78.19 398 TYR A N 1
ATOM 3110 C CA . TYR A 1 398 ? -3.596 2.933 22.262 1.00 78.19 398 TYR A CA 1
ATOM 3111 C C . TYR A 1 398 ? -3.853 4.001 21.187 1.00 78.19 398 TYR A C 1
ATOM 3113 O O . TYR A 1 398 ? -4.332 3.680 20.098 1.00 78.19 398 TYR A O 1
ATOM 3121 N N . GLN A 1 399 ? -3.556 5.277 21.463 1.00 69.25 399 GLN A N 1
ATOM 3122 C CA . GLN A 1 399 ? -3.570 6.309 20.426 1.00 69.25 399 GLN A CA 1
ATOM 3123 C C . GLN A 1 399 ? -2.418 6.040 19.455 1.00 69.25 399 GLN A C 1
ATOM 3125 O O . GLN A 1 399 ? -1.288 5.810 19.881 1.00 69.25 399 GLN A O 1
ATOM 3130 N N . GLN A 1 400 ? -2.675 6.048 18.141 1.00 63.28 400 GLN A N 1
ATOM 3131 C CA . GLN A 1 400 ? -1.600 5.732 17.198 1.00 63.28 400 GLN A CA 1
ATOM 3132 C C . GLN A 1 400 ? -0.640 6.923 17.089 1.00 63.28 400 GLN A C 1
ATOM 3134 O O . GLN A 1 400 ? -0.967 7.945 16.480 1.00 63.28 400 GLN A O 1
ATOM 3139 N N . LEU A 1 401 ? 0.545 6.766 17.674 1.00 65.69 401 LEU A N 1
ATOM 3140 C CA . LEU A 1 401 ? 1.700 7.635 17.478 1.00 65.69 401 LEU A CA 1
ATOM 3141 C C . LEU A 1 401 ? 2.445 7.222 16.201 1.00 65.69 401 LEU A C 1
ATOM 3143 O O . LEU A 1 401 ? 2.477 6.046 15.850 1.00 65.69 401 LEU A O 1
ATOM 3147 N N . THR A 1 402 ? 3.054 8.177 15.496 1.00 64.56 402 THR A N 1
ATOM 3148 C CA . THR A 1 402 ? 3.856 7.860 14.301 1.00 64.56 402 THR A CA 1
ATOM 3149 C C . THR A 1 402 ? 5.271 7.470 14.722 1.00 64.56 402 THR A C 1
ATOM 3151 O O . THR A 1 402 ? 5.995 8.294 15.278 1.00 64.56 402 THR A O 1
ATOM 3154 N N . GLY A 1 403 ? 5.658 6.219 14.462 1.00 66.75 403 GLY A N 1
ATOM 3155 C CA . GLY A 1 403 ? 7.028 5.743 14.659 1.00 66.75 403 GLY A CA 1
ATOM 3156 C C . GLY A 1 403 ? 7.989 6.223 13.558 1.00 66.75 403 GLY A C 1
ATOM 3157 O O . GLY A 1 403 ? 7.542 6.640 12.484 1.00 66.75 403 GLY A O 1
ATOM 3158 N N . PRO A 1 404 ? 9.312 6.157 13.792 1.00 70.44 404 PRO A N 1
ATOM 3159 C CA . PRO A 1 404 ? 10.310 6.424 12.766 1.00 70.44 404 PRO A CA 1
ATOM 3160 C C . PRO A 1 404 ? 10.189 5.405 11.632 1.00 70.44 404 PRO A C 1
ATOM 3162 O O . PRO A 1 404 ? 10.015 4.206 11.857 1.00 70.44 404 PRO A O 1
ATOM 3165 N N . GLU A 1 405 ? 10.310 5.891 10.405 1.00 70.12 405 GLU A N 1
ATOM 3166 C CA . GLU A 1 405 ? 10.212 5.075 9.202 1.00 70.12 405 GLU A CA 1
ATOM 3167 C C . GLU A 1 405 ? 11.598 4.824 8.609 1.00 70.12 405 GLU A C 1
ATOM 3169 O O . GLU A 1 405 ? 12.513 5.643 8.731 1.00 70.12 405 GLU A O 1
ATOM 3174 N N . ARG A 1 406 ? 11.743 3.683 7.941 1.00 73.19 406 ARG A N 1
ATOM 3175 C CA . ARG A 1 406 ? 12.913 3.357 7.135 1.00 73.19 406 ARG A CA 1
ATOM 3176 C C . ARG A 1 406 ? 12.512 3.374 5.673 1.00 73.19 406 ARG A C 1
ATOM 3178 O O . ARG A 1 406 ? 11.532 2.742 5.297 1.00 73.19 406 ARG A O 1
ATOM 3185 N N . ALA A 1 407 ? 13.295 4.084 4.867 1.00 69.56 407 ALA A N 1
ATOM 3186 C CA . ALA A 1 407 ? 13.095 4.112 3.429 1.00 69.56 407 ALA A CA 1
ATOM 3187 C C . ALA A 1 407 ? 13.241 2.704 2.837 1.00 69.56 407 ALA A C 1
ATOM 3189 O O . ALA A 1 407 ? 14.169 1.967 3.184 1.00 69.56 407 ALA A O 1
ATOM 3190 N N . ILE A 1 408 ? 12.339 2.363 1.920 1.00 72.56 408 ILE A N 1
ATOM 3191 C CA . ILE A 1 408 ? 12.436 1.153 1.110 1.00 72.56 408 ILE A CA 1
ATOM 3192 C C . ILE A 1 408 ? 13.665 1.304 0.204 1.00 72.56 408 ILE A C 1
ATOM 3194 O O . ILE A 1 408 ? 13.767 2.272 -0.548 1.00 72.56 408 ILE A O 1
ATOM 3198 N N . ALA A 1 409 ? 14.613 0.372 0.283 1.00 69.50 409 ALA A N 1
ATOM 3199 C CA . ALA A 1 409 ? 15.812 0.381 -0.549 1.00 69.50 409 ALA A CA 1
ATOM 3200 C C . ALA A 1 409 ? 15.744 -0.770 -1.556 1.00 69.50 409 ALA A C 1
ATOM 3202 O O . ALA A 1 409 ? 16.066 -1.909 -1.222 1.00 69.50 409 ALA A O 1
ATOM 3203 N N . VAL A 1 410 ? 15.337 -0.462 -2.789 1.00 70.00 410 VAL A N 1
ATOM 3204 C CA . VAL A 1 410 ? 15.323 -1.425 -3.899 1.00 70.00 410 VAL A CA 1
ATOM 3205 C C . VAL A 1 410 ? 16.473 -1.083 -4.850 1.00 70.00 410 VAL A C 1
ATOM 3207 O O . VAL A 1 410 ? 16.485 0.026 -5.398 1.00 70.00 410 VAL A O 1
ATOM 3210 N N . PRO A 1 411 ? 17.472 -1.969 -5.038 1.00 67.81 411 PRO A N 1
ATOM 3211 C CA . PRO A 1 411 ? 18.491 -1.750 -6.056 1.00 67.81 411 PRO A CA 1
ATOM 3212 C C . PRO A 1 411 ? 17.831 -1.740 -7.443 1.00 67.81 411 PRO A C 1
ATOM 3214 O O . PRO A 1 411 ? 16.906 -2.518 -7.677 1.00 67.81 411 PRO A O 1
ATOM 3217 N N . PRO A 1 412 ? 18.270 -0.874 -8.375 1.00 65.12 412 PRO A N 1
ATOM 3218 C CA . PRO A 1 412 ? 17.698 -0.858 -9.712 1.00 65.12 412 PRO A CA 1
ATOM 3219 C C . PRO A 1 412 ? 17.918 -2.221 -10.388 1.00 65.12 412 PRO A C 1
ATOM 3221 O O . PRO A 1 412 ? 18.999 -2.800 -10.232 1.00 65.12 412 PRO A O 1
ATOM 3224 N N . PRO A 1 413 ? 16.939 -2.733 -11.157 1.00 68.06 413 PRO A N 1
ATOM 3225 C CA . PRO A 1 413 ? 17.178 -3.901 -11.991 1.00 68.06 413 PRO A CA 1
ATOM 3226 C C . PRO A 1 413 ? 18.327 -3.597 -12.957 1.00 68.06 413 PRO A C 1
ATOM 3228 O O . PRO A 1 413 ? 18.463 -2.465 -13.435 1.00 68.06 413 PRO A O 1
ATOM 3231 N N . ALA A 1 414 ? 19.157 -4.601 -13.241 1.00 70.69 414 ALA A N 1
ATOM 3232 C CA . ALA A 1 414 ? 20.187 -4.467 -14.259 1.00 70.69 414 ALA A CA 1
ATOM 3233 C C . ALA A 1 414 ? 19.509 -4.140 -15.597 1.00 70.69 414 ALA A C 1
ATOM 3235 O O . ALA A 1 414 ? 18.638 -4.880 -16.054 1.00 70.69 414 ALA A O 1
ATOM 3236 N N . ALA A 1 415 ? 19.875 -3.014 -16.209 1.00 73.50 415 ALA A N 1
ATOM 3237 C CA . ALA A 1 415 ? 19.492 -2.756 -17.586 1.00 73.50 415 ALA A CA 1
ATOM 3238 C C . ALA A 1 415 ? 20.195 -3.800 -18.465 1.00 73.50 415 ALA A C 1
ATOM 3240 O O . ALA A 1 415 ? 21.391 -4.035 -18.300 1.00 73.50 415 ALA A O 1
ATOM 3241 N N . LEU A 1 416 ? 19.447 -4.447 -19.356 1.00 82.88 416 LEU A N 1
ATOM 3242 C CA . LEU A 1 416 ? 19.974 -5.428 -20.302 1.00 82.88 416 LEU A CA 1
ATOM 3243 C C . LEU A 1 416 ? 19.866 -4.818 -21.700 1.00 82.88 416 LEU A C 1
ATOM 3245 O O . LEU A 1 416 ? 18.761 -4.495 -22.141 1.00 82.88 416 LEU A O 1
ATOM 3249 N N . GLY A 1 417 ? 20.996 -4.626 -22.378 1.00 86.00 417 GLY A N 1
ATOM 3250 C CA . GLY A 1 417 ? 21.009 -4.189 -23.771 1.00 86.00 417 GLY A CA 1
ATOM 3251 C C . GLY A 1 417 ? 20.490 -5.290 -24.705 1.00 86.00 417 GLY A C 1
ATOM 3252 O O . GLY A 1 417 ? 20.702 -6.473 -24.422 1.00 86.00 417 GLY A O 1
ATOM 3253 N N . PRO A 1 418 ? 19.817 -4.947 -25.820 1.00 90.62 418 PRO A N 1
ATOM 3254 C CA . PRO A 1 418 ? 19.429 -5.938 -26.818 1.00 90.62 418 PRO A CA 1
ATOM 3255 C C . PRO A 1 418 ? 20.689 -6.600 -27.407 1.00 90.62 418 PRO A C 1
ATOM 3257 O O . PRO A 1 418 ? 21.583 -5.884 -27.864 1.00 90.62 418 PRO A O 1
ATOM 3260 N N . PRO A 1 419 ? 20.790 -7.943 -27.407 1.00 92.19 419 PRO A N 1
ATOM 3261 C CA . PRO A 1 419 ? 21.970 -8.617 -27.924 1.00 92.19 419 PRO A CA 1
ATOM 3262 C C . PRO A 1 419 ? 22.012 -8.550 -29.453 1.00 92.19 419 PRO A C 1
ATOM 3264 O O . PRO A 1 419 ? 21.092 -8.992 -30.141 1.00 92.19 419 PRO A O 1
ATOM 3267 N N . LEU A 1 420 ? 23.119 -8.040 -29.982 1.00 94.81 420 LEU A N 1
ATOM 3268 C CA . LEU A 1 420 ? 23.545 -8.216 -31.361 1.00 94.81 420 LEU A CA 1
ATOM 3269 C C . LEU A 1 420 ? 24.450 -9.444 -31.426 1.00 94.81 420 LEU A C 1
ATOM 3271 O O . LEU A 1 420 ? 25.404 -9.553 -30.658 1.00 94.81 420 LEU A O 1
ATOM 3275 N N . THR A 1 421 ? 24.172 -10.353 -32.356 1.00 94.00 421 THR A N 1
ATOM 3276 C CA . THR A 1 421 ? 25.004 -11.539 -32.580 1.00 94.00 421 THR A CA 1
ATOM 3277 C C . THR A 1 421 ? 25.346 -11.677 -34.053 1.00 94.00 421 THR A C 1
ATOM 3279 O O . THR A 1 421 ? 24.502 -11.447 -34.917 1.00 94.00 421 THR A O 1
ATOM 3282 N N . GLU A 1 422 ? 26.589 -12.050 -34.334 1.00 95.44 422 GLU A N 1
ATOM 3283 C CA . GLU A 1 422 ? 27.066 -12.381 -35.672 1.00 95.44 422 GLU A CA 1
ATOM 3284 C C . GLU A 1 422 ? 27.659 -13.787 -35.648 1.00 95.44 422 GLU A C 1
ATOM 3286 O O . GLU A 1 422 ? 28.437 -14.138 -34.759 1.00 95.44 422 GLU A O 1
ATOM 3291 N N . PHE A 1 423 ? 27.275 -14.586 -36.640 1.00 93.62 423 PHE A N 1
ATOM 3292 C CA . PHE A 1 423 ? 27.818 -15.916 -36.877 1.00 93.62 423 PHE A CA 1
ATOM 3293 C C . PHE A 1 423 ? 28.832 -15.808 -38.013 1.00 93.62 423 PHE A C 1
ATOM 3295 O O . PHE A 1 423 ? 28.501 -15.401 -39.131 1.00 93.62 423 PHE A O 1
ATOM 3302 N N . LEU A 1 424 ? 30.079 -16.141 -37.709 1.00 94.06 424 LEU A N 1
ATOM 3303 C CA . LEU A 1 424 ? 31.202 -16.036 -38.617 1.00 94.06 424 LEU A CA 1
ATOM 3304 C C . LEU A 1 424 ? 31.638 -17.442 -39.026 1.00 94.06 424 LEU A C 1
ATOM 3306 O O . LEU A 1 424 ? 32.271 -18.172 -38.260 1.00 94.06 424 LEU A O 1
ATOM 3310 N N . ASP A 1 425 ? 31.272 -17.815 -40.249 1.00 91.44 425 ASP A N 1
ATOM 3311 C CA . ASP A 1 425 ? 31.817 -18.987 -40.929 1.00 91.44 425 ASP A CA 1
ATOM 3312 C C . ASP A 1 425 ? 33.208 -18.622 -41.463 1.00 91.44 425 ASP A C 1
ATOM 3314 O O . ASP A 1 425 ? 33.339 -17.923 -42.472 1.00 91.44 425 ASP A O 1
ATOM 3318 N N . LEU A 1 426 ? 34.239 -18.981 -40.696 1.00 92.12 426 LEU A N 1
ATOM 3319 C CA . LEU A 1 426 ? 35.630 -18.606 -40.938 1.00 92.12 426 LEU A CA 1
ATOM 3320 C C . LEU A 1 426 ? 36.492 -19.853 -41.160 1.00 92.12 426 LEU A C 1
ATOM 3322 O O . LEU A 1 426 ? 36.229 -20.897 -40.560 1.00 92.12 426 LEU A O 1
ATOM 3326 N N . PRO A 1 427 ? 37.575 -19.748 -41.950 1.00 90.06 427 PRO A N 1
ATOM 3327 C CA . PRO A 1 427 ? 38.580 -20.802 -42.013 1.00 90.06 427 PRO A CA 1
ATOM 3328 C C . PRO A 1 427 ? 39.307 -20.975 -40.669 1.00 90.06 427 PRO A C 1
ATOM 3330 O O . PRO A 1 427 ? 39.263 -20.116 -39.786 1.00 90.06 427 PRO A O 1
ATOM 3333 N N . LEU A 1 428 ? 40.044 -22.081 -40.541 1.00 89.88 428 LEU A N 1
ATOM 3334 C CA . LEU A 1 428 ? 40.962 -22.313 -39.424 1.00 89.88 428 LEU A CA 1
ATOM 3335 C C . LEU A 1 428 ? 42.071 -21.249 -39.431 1.00 89.88 428 LEU A C 1
ATOM 3337 O O . LEU A 1 428 ? 42.835 -21.168 -40.393 1.00 89.88 428 LEU A O 1
ATOM 3341 N N . LEU A 1 429 ? 42.165 -20.445 -38.368 1.00 87.38 429 LEU A N 1
ATOM 3342 C CA . LEU A 1 429 ? 43.115 -19.329 -38.288 1.00 87.38 429 LEU A CA 1
ATOM 3343 C C . LEU A 1 429 ? 44.423 -19.741 -37.607 1.00 87.38 429 LEU A C 1
ATOM 3345 O O . LEU A 1 429 ? 45.503 -19.482 -38.131 1.00 87.38 429 LEU A O 1
ATOM 3349 N N . SER A 1 430 ? 44.329 -20.394 -36.448 1.00 83.56 430 SER A N 1
ATOM 3350 C CA . SER A 1 430 ? 45.484 -20.851 -35.664 1.00 83.56 430 SER A CA 1
ATOM 3351 C C . SER A 1 430 ? 45.794 -22.340 -35.845 1.00 83.56 430 SER A C 1
ATOM 3353 O O . SER A 1 430 ? 46.888 -22.785 -35.505 1.00 83.56 430 SER A O 1
ATOM 3355 N N . GLY A 1 431 ? 44.841 -23.117 -36.371 1.00 81.44 431 GLY A N 1
ATOM 3356 C CA . GLY A 1 431 ? 44.940 -24.568 -36.541 1.00 81.44 431 GLY A CA 1
ATOM 3357 C C . GLY A 1 431 ? 44.595 -25.371 -35.281 1.00 81.44 431 GLY A C 1
ATOM 3358 O O . GLY A 1 431 ? 44.527 -26.596 -35.350 1.00 81.44 431 GLY A O 1
ATOM 3359 N N . ASN A 1 432 ? 44.345 -24.697 -34.154 1.00 82.38 432 ASN A N 1
ATOM 3360 C CA . ASN A 1 432 ? 43.873 -25.313 -32.910 1.00 82.38 432 ASN A CA 1
ATOM 3361 C C . ASN A 1 432 ? 42.341 -25.265 -32.777 1.00 82.38 432 ASN A C 1
ATOM 3363 O O . ASN A 1 432 ? 41.797 -25.767 -31.794 1.00 82.38 432 ASN A O 1
ATOM 3367 N N . GLU A 1 433 ? 41.638 -24.639 -33.726 1.00 86.44 433 GLU A N 1
ATOM 3368 C CA . GLU A 1 433 ? 40.179 -24.582 -33.722 1.00 86.44 433 GLU A CA 1
ATOM 3369 C C . GLU A 1 433 ? 39.534 -25.907 -34.148 1.00 86.44 433 GLU A C 1
ATOM 3371 O O . GLU A 1 433 ? 40.061 -26.668 -34.961 1.00 86.44 433 GLU A O 1
ATOM 3376 N N . THR A 1 434 ? 38.322 -26.146 -33.650 1.00 85.00 434 THR A N 1
ATOM 3377 C CA . THR A 1 434 ? 37.454 -27.219 -34.139 1.00 85.00 434 THR A CA 1
ATOM 3378 C C . THR A 1 434 ? 36.993 -26.901 -35.563 1.00 85.00 434 THR A C 1
ATOM 3380 O O . THR A 1 434 ? 36.270 -25.935 -35.779 1.00 85.00 434 THR A O 1
ATOM 3383 N N . ALA A 1 435 ? 37.365 -27.739 -36.535 1.00 83.00 435 ALA A N 1
ATOM 3384 C CA . ALA A 1 435 ? 37.178 -27.475 -37.970 1.00 83.00 435 ALA A CA 1
ATOM 3385 C C . ALA A 1 435 ? 35.734 -27.244 -38.451 1.00 83.00 435 ALA A C 1
ATOM 3387 O O . ALA A 1 435 ? 35.546 -26.739 -39.550 1.00 83.00 435 ALA A O 1
ATOM 3388 N N . HIS A 1 436 ? 34.728 -27.630 -37.667 1.00 82.38 436 HIS A N 1
ATOM 3389 C CA . HIS A 1 436 ? 33.307 -27.450 -37.987 1.00 82.38 436 HIS A CA 1
ATOM 3390 C C . HIS A 1 436 ? 32.601 -26.435 -37.076 1.00 82.38 436 HIS A C 1
ATOM 3392 O O . HIS A 1 436 ? 31.399 -26.221 -37.227 1.00 82.38 436 HIS A O 1
ATOM 3398 N N . ALA A 1 437 ? 33.313 -25.829 -36.121 1.00 86.94 437 ALA A N 1
ATOM 3399 C CA . ALA A 1 437 ? 32.721 -24.865 -35.206 1.00 86.94 437 ALA A CA 1
ATOM 3400 C C . ALA A 1 437 ? 32.644 -23.482 -35.862 1.00 86.94 437 ALA A C 1
ATOM 3402 O O . ALA A 1 437 ? 33.653 -22.929 -36.302 1.00 86.94 437 ALA A O 1
ATOM 3403 N N . VAL A 1 438 ? 31.446 -22.901 -35.869 1.00 89.44 438 VAL A N 1
ATOM 3404 C CA . VAL A 1 438 ? 31.228 -21.514 -36.296 1.00 89.44 438 VAL A CA 1
ATOM 3405 C C . VAL A 1 438 ? 31.727 -20.584 -35.194 1.00 89.44 438 VAL A C 1
ATOM 3407 O O . VAL A 1 438 ? 31.556 -20.869 -34.008 1.00 89.44 438 VAL A O 1
ATOM 3410 N N . ARG A 1 439 ? 32.350 -19.465 -35.564 1.00 93.00 439 ARG A N 1
ATOM 3411 C CA . ARG A 1 439 ? 32.741 -18.425 -34.607 1.00 93.00 439 ARG A CA 1
ATOM 3412 C C . ARG A 1 439 ? 31.548 -17.524 -34.333 1.00 93.00 439 ARG A C 1
ATOM 3414 O O . ARG A 1 439 ? 30.816 -17.176 -35.254 1.00 93.00 439 ARG A O 1
ATOM 3421 N N . ILE A 1 440 ? 31.344 -17.140 -33.083 1.00 95.25 440 ILE A N 1
ATOM 3422 C CA . ILE A 1 440 ? 30.213 -16.304 -32.695 1.00 95.25 440 ILE A CA 1
ATOM 3423 C C . ILE A 1 440 ? 30.755 -15.043 -32.033 1.00 95.25 440 ILE A C 1
ATOM 3425 O O . ILE A 1 440 ? 31.673 -15.094 -31.222 1.00 95.25 440 ILE A O 1
ATOM 3429 N N . ALA A 1 441 ? 30.219 -13.895 -32.425 1.00 96.69 441 ALA A N 1
ATOM 3430 C CA . ALA A 1 441 ? 30.503 -12.614 -31.799 1.00 96.69 441 ALA A CA 1
ATOM 3431 C C . ALA A 1 441 ? 29.196 -12.067 -31.234 1.00 96.69 441 ALA A C 1
ATOM 3433 O O . ALA A 1 441 ? 28.202 -11.981 -31.956 1.00 96.69 441 ALA A O 1
ATOM 3434 N N . ALA A 1 442 ? 29.188 -11.707 -29.953 1.00 96.62 442 ALA A N 1
ATOM 3435 C CA . ALA A 1 442 ? 28.015 -11.164 -29.281 1.00 96.62 442 ALA A CA 1
ATOM 3436 C C . ALA A 1 442 ? 28.342 -9.814 -28.646 1.00 96.62 442 ALA A C 1
ATOM 3438 O O . ALA A 1 442 ? 29.378 -9.658 -28.007 1.00 96.62 442 ALA A O 1
ATOM 3439 N N . PHE A 1 443 ? 27.445 -8.847 -28.789 1.00 96.00 443 PHE A N 1
ATOM 3440 C CA . PHE A 1 443 ? 27.568 -7.520 -28.198 1.00 96.00 443 PHE A CA 1
ATOM 3441 C C . PHE A 1 443 ? 26.213 -7.058 -27.661 1.00 96.00 443 PHE A C 1
ATOM 3443 O O . PHE A 1 443 ? 25.175 -7.367 -28.237 1.00 96.00 443 PHE A O 1
ATOM 3450 N N . ALA A 1 444 ? 26.216 -6.301 -26.569 1.00 95.00 444 ALA A N 1
ATOM 3451 C CA . ALA A 1 444 ? 25.042 -5.615 -26.043 1.00 95.00 444 ALA A CA 1
ATOM 3452 C C . ALA A 1 444 ? 25.500 -4.388 -25.252 1.00 95.00 444 ALA A C 1
ATOM 3454 O O . ALA A 1 444 ? 26.520 -4.451 -24.563 1.00 95.00 444 ALA A O 1
ATOM 3455 N N . ASP A 1 445 ? 24.727 -3.306 -25.312 1.00 91.19 445 ASP A N 1
ATOM 3456 C CA . ASP A 1 445 ? 24.949 -2.108 -24.505 1.00 91.19 445 ASP A CA 1
ATOM 3457 C C . ASP A 1 445 ? 23.648 -1.716 -23.781 1.00 91.19 445 ASP A C 1
ATOM 3459 O O . ASP A 1 445 ? 22.661 -1.381 -24.447 1.00 91.19 445 ASP A O 1
ATOM 3463 N N . PRO A 1 446 ? 23.591 -1.805 -22.438 1.00 91.44 446 PRO A N 1
ATOM 3464 C CA . PRO A 1 446 ? 24.627 -2.323 -21.531 1.00 91.44 446 PRO A CA 1
ATOM 3465 C C . PRO A 1 446 ? 24.827 -3.848 -21.633 1.00 91.44 446 PRO A C 1
ATOM 3467 O O . PRO A 1 446 ? 23.885 -4.596 -21.914 1.00 91.44 446 PRO A O 1
ATOM 3470 N N . TRP A 1 447 ? 26.047 -4.323 -21.345 1.00 91.62 447 TRP A N 1
ATOM 3471 C CA . TRP A 1 447 ? 26.369 -5.756 -21.338 1.00 91.62 447 TRP A CA 1
ATOM 3472 C C . TRP A 1 447 ? 25.611 -6.490 -20.214 1.00 91.62 447 TRP A C 1
ATOM 3474 O O . TRP A 1 447 ? 25.778 -6.134 -19.045 1.00 91.62 447 TRP A O 1
ATOM 3484 N N . PRO A 1 448 ? 24.824 -7.541 -20.515 1.00 88.62 448 PRO A N 1
ATOM 3485 C CA . PRO A 1 448 ? 23.982 -8.233 -19.534 1.00 88.62 448 PRO A CA 1
ATOM 3486 C C . PRO A 1 448 ? 24.749 -9.166 -18.576 1.00 88.62 448 PRO A C 1
ATOM 3488 O O . PRO A 1 448 ? 24.130 -9.911 -17.821 1.00 88.62 448 PRO A O 1
ATOM 3491 N N . GLY A 1 449 ? 26.085 -9.179 -18.620 1.00 88.94 449 GLY A N 1
ATOM 3492 C CA . GLY A 1 449 ? 26.939 -10.133 -17.899 1.00 88.94 449 GLY A CA 1
ATOM 3493 C C . GLY A 1 449 ? 27.211 -11.424 -18.678 1.00 88.94 449 GLY A C 1
ATOM 3494 O O . GLY A 1 449 ? 28.213 -12.081 -18.420 1.00 88.94 449 GLY A O 1
ATOM 3495 N N . GLY A 1 450 ? 26.373 -11.747 -19.666 1.00 91.69 450 GLY A N 1
ATOM 3496 C CA . GLY A 1 450 ? 26.654 -12.759 -20.679 1.00 91.69 450 GLY A CA 1
ATOM 3497 C C . GLY A 1 450 ? 25.482 -13.014 -21.631 1.00 91.69 450 GLY A C 1
ATOM 3498 O O . GLY A 1 450 ? 24.328 -12.759 -21.285 1.00 91.69 450 GLY A O 1
ATOM 3499 N N . VAL A 1 451 ? 25.766 -13.530 -22.828 1.00 93.31 451 VAL A N 1
ATOM 3500 C CA . VAL A 1 451 ? 24.763 -13.927 -23.831 1.00 93.31 451 VAL A CA 1
ATOM 3501 C C . VAL A 1 451 ? 24.850 -15.434 -24.055 1.00 93.31 451 VAL A C 1
ATOM 3503 O O . VAL A 1 451 ? 25.828 -15.941 -24.600 1.00 93.31 451 VAL A O 1
ATOM 3506 N N . ALA A 1 452 ? 23.829 -16.163 -23.601 1.00 93.44 452 ALA A N 1
ATOM 3507 C CA . ALA A 1 452 ? 23.745 -17.608 -23.778 1.00 93.44 452 ALA A CA 1
ATOM 3508 C C . ALA A 1 452 ? 23.255 -17.957 -25.188 1.00 93.44 452 ALA A C 1
ATOM 3510 O O . ALA A 1 452 ? 22.253 -17.418 -25.662 1.00 93.44 452 ALA A O 1
ATOM 3511 N N . ILE A 1 453 ? 23.943 -18.894 -25.831 1.00 92.31 453 ILE A N 1
ATOM 3512 C CA . ILE A 1 453 ? 23.665 -19.337 -27.191 1.00 92.31 453 ILE A CA 1
ATOM 3513 C C . ILE A 1 453 ? 23.028 -20.717 -27.101 1.00 92.31 453 ILE A C 1
ATOM 3515 O O . ILE A 1 453 ? 23.553 -21.633 -26.463 1.00 92.31 453 ILE A O 1
ATOM 3519 N N . TYR A 1 454 ? 21.870 -20.851 -27.737 1.00 93.12 454 TYR A N 1
ATOM 3520 C CA . TYR A 1 454 ? 21.145 -22.106 -27.834 1.00 93.12 454 TYR A CA 1
ATOM 3521 C C . TYR A 1 454 ? 20.997 -22.496 -29.296 1.00 93.12 454 TYR A C 1
ATOM 3523 O O . TYR A 1 454 ? 20.782 -21.644 -30.158 1.00 93.12 454 TYR A O 1
ATOM 3531 N N . ARG A 1 455 ? 21.040 -23.798 -29.565 1.00 89.69 455 ARG A N 1
ATOM 3532 C CA . ARG A 1 455 ? 20.881 -24.351 -30.909 1.00 89.69 455 ARG A CA 1
ATOM 3533 C C . ARG A 1 455 ? 19.696 -25.294 -30.985 1.00 89.69 455 ARG A C 1
ATOM 3535 O O . ARG A 1 455 ? 19.393 -26.011 -30.035 1.00 89.69 455 ARG A O 1
ATOM 3542 N N . SER A 1 456 ? 19.045 -25.322 -32.138 1.00 90.94 456 SER A N 1
ATOM 3543 C CA . SER A 1 456 ? 18.048 -26.331 -32.475 1.00 90.94 456 SER A CA 1
ATOM 3544 C C . SER A 1 456 ? 18.104 -26.639 -33.971 1.00 90.94 456 SER A C 1
ATOM 3546 O O . SER A 1 456 ? 18.287 -25.715 -34.763 1.00 90.94 456 SER A O 1
ATOM 3548 N N . PRO A 1 457 ? 17.911 -27.904 -34.390 1.00 88.44 457 PRO A N 1
ATOM 3549 C CA . PRO A 1 457 ? 17.696 -28.237 -35.798 1.00 88.44 457 PRO A CA 1
ATOM 3550 C C . PRO A 1 457 ? 16.322 -27.772 -36.325 1.00 88.44 457 PRO A C 1
ATOM 3552 O O . PRO A 1 457 ? 16.041 -27.931 -37.510 1.00 88.44 457 PRO A O 1
ATOM 3555 N N . SER A 1 458 ? 15.442 -27.247 -35.464 1.00 92.38 458 SER A N 1
ATOM 3556 C CA . SER A 1 458 ? 14.104 -26.757 -35.816 1.00 92.38 458 SER A CA 1
ATOM 3557 C C . SER A 1 458 ? 13.784 -25.431 -35.110 1.00 92.38 458 SER A C 1
ATOM 3559 O O . SER A 1 458 ? 14.612 -24.875 -34.399 1.00 92.38 458 SER A O 1
ATOM 3561 N N . SER A 1 459 ? 12.556 -24.926 -35.250 1.00 91.19 459 SER A N 1
ATOM 3562 C CA . SER A 1 459 ? 12.088 -23.734 -34.527 1.00 91.19 459 SER A CA 1
ATOM 3563 C C . SER A 1 459 ? 11.732 -23.984 -33.051 1.00 91.19 459 SER A C 1
ATOM 3565 O O . SER A 1 459 ? 11.277 -23.071 -32.368 1.00 91.19 459 SER A O 1
ATOM 3567 N N . THR A 1 460 ? 11.884 -25.215 -32.550 1.00 90.94 460 THR A N 1
ATOM 3568 C CA . THR A 1 460 ? 11.590 -25.611 -31.158 1.00 90.94 460 THR A CA 1
ATOM 3569 C C . THR A 1 460 ? 12.647 -26.588 -30.637 1.00 90.94 460 THR A C 1
ATOM 3571 O O . THR A 1 460 ? 13.426 -27.115 -31.424 1.00 90.94 460 THR A O 1
ATOM 3574 N N . GLY A 1 461 ? 12.696 -26.860 -29.329 1.00 90.38 461 GLY A N 1
ATOM 3575 C CA . GLY A 1 461 ? 13.638 -27.845 -28.772 1.00 90.38 461 GLY A CA 1
ATOM 3576 C C . GLY A 1 461 ? 15.088 -27.353 -28.718 1.00 90.38 461 GLY A C 1
ATOM 3577 O O . GLY A 1 461 ? 16.009 -28.083 -29.068 1.00 90.38 461 GLY A O 1
ATOM 3578 N N . PHE A 1 462 ? 15.277 -26.097 -28.317 1.00 93.25 462 PHE A N 1
ATOM 3579 C CA . PHE A 1 462 ? 16.589 -25.485 -28.137 1.00 93.25 462 PHE A CA 1
ATOM 3580 C C . PHE A 1 462 ? 17.384 -26.164 -27.018 1.00 93.25 462 PHE A C 1
ATOM 3582 O O . PHE A 1 462 ? 16.883 -26.339 -25.908 1.00 93.25 462 PHE A O 1
ATOM 3589 N N . VAL A 1 463 ? 18.635 -26.513 -27.313 1.00 94.44 463 VAL A N 1
ATOM 3590 C CA . VAL A 1 463 ? 19.610 -27.028 -26.347 1.00 94.44 463 VAL A CA 1
ATOM 3591 C C . VAL A 1 463 ? 20.742 -26.026 -26.177 1.00 94.44 463 VAL A C 1
ATOM 3593 O O . VAL A 1 463 ? 21.078 -25.295 -27.110 1.00 94.44 463 VAL A O 1
ATOM 3596 N N . TRP A 1 464 ? 21.297 -25.967 -24.971 1.00 93.69 464 TRP A N 1
ATOM 3597 C CA . TRP A 1 464 ? 22.422 -25.091 -24.655 1.00 93.69 464 TRP A CA 1
ATOM 3598 C C . TRP A 1 464 ? 23.643 -25.450 -25.516 1.00 93.69 464 TRP A C 1
ATOM 3600 O O . TRP A 1 464 ? 23.942 -26.633 -25.683 1.00 93.69 464 TRP A O 1
ATOM 3610 N N . ASP A 1 465 ? 24.322 -24.438 -26.060 1.00 90.94 465 ASP A N 1
ATOM 3611 C CA . ASP A 1 465 ? 25.527 -24.594 -26.882 1.00 90.94 465 ASP A CA 1
ATOM 3612 C C . ASP A 1 465 ? 26.755 -23.970 -26.211 1.00 90.94 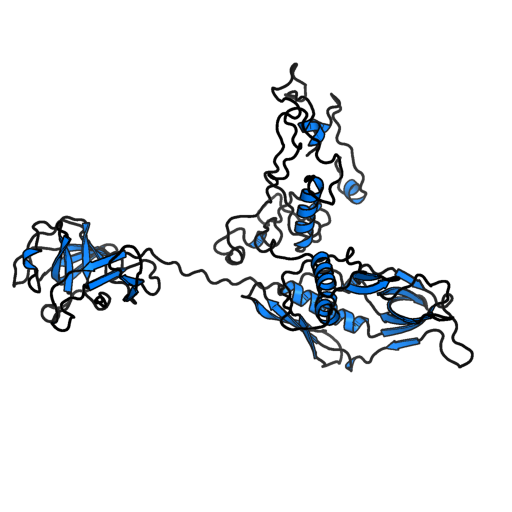465 ASP A C 1
ATOM 3614 O O . ASP A 1 465 ? 27.748 -24.650 -25.962 1.00 90.94 465 ASP A O 1
ATOM 3618 N N . SER A 1 466 ? 26.679 -22.672 -25.913 1.00 90.94 466 SER A N 1
ATOM 3619 C CA . SER A 1 466 ? 27.815 -21.886 -25.429 1.00 90.94 466 SER A CA 1
ATOM 3620 C C . SER A 1 466 ? 27.357 -20.606 -24.714 1.00 90.94 466 SER A C 1
ATOM 3622 O O . SER A 1 466 ? 26.167 -20.275 -24.671 1.00 90.94 466 SER A O 1
ATOM 3624 N N . LEU A 1 467 ? 28.303 -19.894 -24.097 1.00 93.06 467 LEU A N 1
ATOM 3625 C CA . LEU A 1 467 ? 28.073 -18.628 -23.400 1.00 93.06 467 LEU A CA 1
ATOM 3626 C C . LEU A 1 467 ? 29.118 -17.600 -23.842 1.00 93.06 467 LEU A C 1
ATOM 3628 O O . LEU A 1 467 ? 30.313 -17.850 -23.715 1.00 93.06 467 LEU A O 1
ATOM 3632 N N . ALA A 1 468 ? 28.654 -16.439 -24.298 1.00 93.94 468 ALA A N 1
ATOM 3633 C CA . ALA A 1 468 ? 29.466 -15.235 -24.399 1.00 93.94 468 ALA A CA 1
ATOM 3634 C C . ALA A 1 468 ? 29.539 -14.559 -23.041 1.00 93.94 468 ALA A C 1
ATOM 3636 O O . ALA A 1 468 ? 28.526 -14.049 -22.575 1.00 93.94 468 ALA A O 1
ATOM 3637 N N . ASP A 1 469 ? 30.698 -14.564 -22.397 1.00 93.69 469 ASP A N 1
ATOM 3638 C CA . ASP A 1 469 ? 30.925 -13.930 -21.095 1.00 93.69 469 ASP A CA 1
ATOM 3639 C C . ASP A 1 469 ? 31.473 -12.495 -21.215 1.00 93.69 469 ASP A C 1
ATOM 3641 O O . ASP A 1 469 ? 31.277 -11.680 -20.309 1.00 93.69 469 ASP A O 1
ATOM 3645 N N . ALA A 1 470 ? 32.057 -12.144 -22.365 1.00 94.50 470 ALA A N 1
ATOM 3646 C CA . ALA A 1 470 ? 32.518 -10.801 -22.704 1.00 94.50 470 ALA A CA 1
ATOM 3647 C C . ALA A 1 470 ? 31.907 -10.278 -24.023 1.00 94.50 470 ALA A C 1
ATOM 3649 O O . ALA A 1 470 ? 31.655 -11.066 -24.939 1.00 94.50 470 ALA A O 1
ATOM 3650 N N . PRO A 1 471 ? 31.685 -8.954 -24.148 1.00 96.19 471 PRO A N 1
ATOM 3651 C CA . PRO A 1 471 ? 31.230 -8.351 -25.396 1.00 96.19 471 PRO A CA 1
ATOM 3652 C C . PRO A 1 471 ? 32.347 -8.358 -26.450 1.00 96.19 471 PRO A C 1
ATOM 3654 O O . PRO A 1 471 ? 33.456 -7.895 -26.188 1.00 96.19 471 PRO A O 1
ATOM 3657 N N . ALA A 1 472 ? 32.037 -8.819 -27.660 1.00 97.38 472 ALA A N 1
ATOM 3658 C CA . ALA A 1 472 ? 32.918 -8.723 -28.819 1.00 97.38 472 ALA A CA 1
ATOM 3659 C C . ALA A 1 472 ? 32.973 -7.289 -29.371 1.00 97.38 472 ALA A C 1
ATOM 3661 O O . ALA A 1 472 ? 31.997 -6.536 -29.296 1.00 97.38 472 ALA A O 1
ATOM 3662 N N . VAL A 1 473 ? 34.100 -6.917 -29.984 1.00 98.00 473 VAL A N 1
ATOM 3663 C CA . VAL A 1 473 ? 34.244 -5.623 -30.668 1.00 98.00 473 VAL A CA 1
ATOM 3664 C C . VAL A 1 473 ? 33.622 -5.723 -32.061 1.00 98.00 473 VAL A C 1
ATOM 3666 O O . VAL A 1 473 ? 34.216 -6.275 -32.989 1.00 98.00 473 VAL A O 1
ATOM 3669 N N . ILE A 1 474 ? 32.406 -5.192 -32.190 1.00 98.12 474 ILE A N 1
ATOM 3670 C CA . ILE A 1 474 ? 31.604 -5.204 -33.418 1.00 98.12 474 ILE A CA 1
ATOM 3671 C C . ILE A 1 474 ? 31.388 -3.767 -33.904 1.00 98.12 474 ILE A C 1
ATOM 3673 O O . ILE A 1 474 ? 31.229 -2.845 -33.102 1.00 98.12 474 ILE A O 1
ATOM 3677 N N . GLY A 1 475 ? 31.358 -3.574 -35.220 1.00 97.69 475 GLY A N 1
ATOM 3678 C CA . GLY A 1 475 ? 31.067 -2.290 -35.848 1.00 97.69 475 GLY A CA 1
ATOM 3679 C C . GLY A 1 475 ? 30.554 -2.426 -37.276 1.00 97.69 475 GLY A C 1
ATOM 3680 O O . GLY A 1 475 ? 30.163 -3.514 -37.714 1.00 97.69 475 GLY A O 1
ATOM 3681 N N . GLU A 1 476 ? 30.568 -1.318 -38.006 1.00 98.19 476 GLU A N 1
ATOM 3682 C CA . GLU A 1 476 ? 30.254 -1.257 -39.436 1.00 98.19 476 GLU A CA 1
ATOM 3683 C C . GLU A 1 476 ? 31.254 -0.373 -40.173 1.00 98.19 476 GLU A C 1
ATOM 3685 O O . GLU A 1 476 ? 31.812 0.555 -39.591 1.00 98.19 476 GLU A O 1
ATOM 3690 N N . SER A 1 477 ? 31.478 -0.653 -41.455 1.00 97.88 477 SER A N 1
ATOM 3691 C CA . SER A 1 477 ? 32.308 0.190 -42.310 1.00 97.88 477 SER A CA 1
ATOM 3692 C C . SER A 1 477 ? 31.606 1.508 -42.656 1.00 97.88 477 SER A C 1
ATOM 3694 O O . SER A 1 477 ? 30.481 1.489 -43.153 1.00 97.88 477 SER A O 1
ATOM 3696 N N . ASP A 1 478 ? 32.284 2.641 -42.511 1.00 97.38 478 ASP A N 1
ATOM 3697 C CA . ASP A 1 478 ? 31.726 3.972 -42.803 1.00 97.38 478 ASP A CA 1
ATOM 3698 C C . ASP A 1 478 ? 31.777 4.339 -44.295 1.00 97.38 478 ASP A C 1
ATOM 3700 O O . ASP A 1 478 ? 31.071 5.238 -44.752 1.00 97.38 478 ASP A O 1
ATOM 3704 N N . ALA A 1 479 ? 32.631 3.661 -45.061 1.00 96.12 479 ALA A N 1
ATOM 3705 C CA . ALA A 1 479 ? 32.862 3.916 -46.476 1.00 96.12 479 ALA A CA 1
ATOM 3706 C C . ALA A 1 479 ? 33.106 2.610 -47.241 1.00 96.12 479 ALA A C 1
ATOM 3708 O O . ALA A 1 479 ? 33.462 1.589 -46.649 1.00 96.12 479 ALA A O 1
ATOM 3709 N N . ASP A 1 480 ? 32.948 2.674 -48.563 1.00 97.12 480 ASP A N 1
ATOM 3710 C CA . ASP A 1 480 ? 33.252 1.565 -49.463 1.00 97.12 480 ASP A CA 1
ATOM 3711 C C . ASP A 1 480 ? 34.721 1.136 -49.332 1.00 97.12 480 ASP A C 1
ATOM 3713 O O . ASP A 1 480 ? 35.643 1.956 -49.375 1.00 97.12 480 ASP A O 1
ATOM 3717 N N . PHE A 1 481 ? 34.939 -0.169 -49.211 1.00 96.38 481 PHE A N 1
ATOM 3718 C CA . PHE A 1 481 ? 36.245 -0.778 -49.014 1.00 96.38 481 PHE A CA 1
ATOM 3719 C C . PHE A 1 481 ? 36.608 -1.678 -50.194 1.00 96.38 481 PHE A C 1
ATOM 3721 O O . PHE A 1 481 ? 35.935 -2.662 -50.488 1.00 96.38 481 PHE A O 1
ATOM 3728 N N . PHE A 1 482 ? 37.676 -1.329 -50.904 1.00 95.12 482 PHE A N 1
ATOM 3729 C CA . PHE A 1 482 ? 38.049 -1.981 -52.158 1.00 95.12 482 PHE A CA 1
ATOM 3730 C C . PHE A 1 482 ? 38.991 -3.169 -51.939 1.00 95.12 482 PHE A C 1
ATOM 3732 O O . PHE A 1 482 ? 39.655 -3.292 -50.905 1.00 95.12 482 PHE A O 1
ATOM 3739 N N . ALA A 1 483 ? 39.076 -4.047 -52.940 1.00 94.19 483 ALA A N 1
ATOM 3740 C CA . ALA A 1 483 ? 40.012 -5.166 -52.921 1.00 94.19 483 ALA A CA 1
ATOM 3741 C C . ALA A 1 483 ? 41.473 -4.679 -52.857 1.00 94.19 483 ALA A C 1
ATOM 3743 O O . ALA A 1 483 ? 41.845 -3.673 -53.468 1.00 94.19 483 ALA A O 1
ATOM 3744 N N . GLY A 1 484 ? 42.303 -5.413 -52.116 1.00 93.12 484 GLY A N 1
ATOM 3745 C CA . GLY A 1 484 ? 43.723 -5.123 -51.930 1.00 93.12 484 GLY A CA 1
ATOM 3746 C C . GLY A 1 484 ? 44.627 -6.250 -52.437 1.00 93.12 484 GLY A C 1
ATOM 3747 O O . GLY A 1 484 ? 44.152 -7.285 -52.907 1.00 93.12 484 GLY A O 1
ATOM 3748 N N . PRO A 1 485 ? 45.956 -6.069 -52.381 1.00 94.50 485 PRO A N 1
ATOM 3749 C CA . PRO A 1 485 ? 46.891 -7.125 -52.735 1.00 94.50 485 PRO A CA 1
ATOM 3750 C C . PRO A 1 485 ? 46.898 -8.266 -51.703 1.00 94.50 485 PRO A C 1
ATOM 3752 O O . PRO A 1 485 ? 46.951 -8.018 -50.502 1.00 94.50 485 PRO A O 1
ATOM 3755 N N . ALA A 1 486 ? 46.955 -9.512 -52.178 1.00 92.44 486 ALA A N 1
ATOM 3756 C CA . ALA A 1 486 ? 47.184 -10.688 -51.337 1.00 92.44 486 ALA A CA 1
ATOM 3757 C C . ALA A 1 486 ? 48.685 -10.904 -51.052 1.00 92.44 486 ALA A C 1
ATOM 3759 O O . ALA A 1 486 ? 49.543 -10.553 -51.869 1.00 92.44 486 ALA A O 1
ATOM 3760 N N . GLY A 1 487 ? 49.006 -11.489 -49.894 1.00 89.94 487 GLY A N 1
ATOM 3761 C CA . GLY A 1 487 ? 50.368 -11.910 -49.526 1.00 89.94 487 GLY A CA 1
ATOM 3762 C C . GLY A 1 487 ? 51.387 -10.786 -49.278 1.00 89.94 487 GLY A C 1
ATOM 3763 O O . GLY A 1 487 ? 52.581 -11.057 -49.168 1.00 89.94 487 GLY A O 1
ATOM 3764 N N . ARG A 1 488 ? 50.953 -9.521 -49.207 1.00 94.56 488 ARG A N 1
ATOM 3765 C CA . ARG A 1 488 ? 51.800 -8.357 -48.891 1.00 94.56 488 ARG A CA 1
ATOM 3766 C C . ARG A 1 488 ? 50.985 -7.248 -48.231 1.00 94.56 488 ARG A C 1
ATOM 3768 O O . ARG A 1 488 ? 49.767 -7.222 -48.358 1.00 94.56 488 ARG A O 1
ATOM 3775 N N . TRP A 1 489 ? 51.674 -6.301 -47.600 1.00 97.38 489 TRP A N 1
ATOM 3776 C CA . TRP A 1 489 ? 51.048 -5.121 -47.008 1.00 97.38 489 TRP A CA 1
ATOM 3777 C C . TRP A 1 489 ? 50.311 -4.271 -48.045 1.00 97.38 489 TRP A C 1
ATOM 3779 O O . TRP A 1 489 ? 50.909 -3.778 -49.007 1.00 97.38 489 TRP A O 1
ATOM 3789 N N . ASP A 1 490 ? 49.032 -4.040 -47.789 1.00 97.00 490 ASP A N 1
ATOM 3790 C CA . ASP A 1 490 ? 48.230 -3.020 -48.437 1.00 97.00 490 ASP A CA 1
ATOM 3791 C C . ASP A 1 490 ? 48.461 -1.676 -47.740 1.00 97.00 490 ASP A C 1
ATOM 3793 O O . ASP A 1 490 ? 48.086 -1.466 -46.585 1.00 97.00 490 ASP A O 1
ATOM 3797 N N . ARG A 1 491 ? 49.133 -0.770 -48.450 1.00 96.12 491 ARG A N 1
ATOM 3798 C CA . ARG A 1 491 ? 49.411 0.601 -47.998 1.00 96.12 491 ARG A CA 1
ATOM 3799 C C . ARG A 1 491 ? 48.567 1.643 -48.734 1.00 96.12 491 ARG A C 1
ATOM 3801 O O . ARG A 1 491 ? 48.745 2.830 -48.488 1.00 96.12 491 ARG A O 1
ATOM 3808 N N . GLY A 1 492 ? 47.740 1.208 -49.687 1.00 92.12 492 GLY A N 1
ATOM 3809 C CA . GLY A 1 492 ? 46.943 2.089 -50.540 1.00 92.12 492 GLY A CA 1
ATOM 3810 C C . GLY A 1 492 ? 45.506 2.229 -50.055 1.00 92.12 492 GLY A C 1
ATOM 3811 O O . GLY A 1 492 ? 44.947 3.318 -50.147 1.00 92.12 492 GLY A O 1
ATOM 3812 N N . ASN A 1 493 ? 44.931 1.154 -49.511 1.00 94.12 493 ASN A N 1
ATOM 3813 C CA . ASN A 1 493 ? 43.587 1.173 -48.948 1.00 94.12 493 ASN A CA 1
ATOM 3814 C C . ASN A 1 493 ? 43.601 1.483 -47.445 1.00 94.12 493 ASN A C 1
ATOM 3816 O O . ASN A 1 493 ? 44.550 1.166 -46.724 1.00 94.12 493 ASN A O 1
ATOM 3820 N N . ALA A 1 494 ? 42.500 2.061 -46.974 1.00 96.50 494 ALA A N 1
ATOM 3821 C CA . ALA A 1 494 ? 42.177 2.193 -45.562 1.00 96.50 494 ALA A CA 1
ATOM 3822 C C . ALA A 1 494 ? 40.713 1.798 -45.355 1.00 96.50 494 ALA A C 1
ATOM 3824 O O . ALA A 1 494 ? 39.871 2.096 -46.204 1.00 96.50 494 ALA A O 1
ATOM 3825 N N . LEU A 1 495 ? 40.423 1.133 -44.242 1.00 97.62 495 LEU A N 1
ATOM 3826 C CA . LEU A 1 495 ? 39.063 0.803 -43.835 1.00 97.62 495 LEU A CA 1
ATOM 3827 C C . LEU A 1 495 ? 38.636 1.767 -42.729 1.00 97.62 495 LEU A C 1
ATOM 3829 O O . LEU A 1 495 ? 39.324 1.896 -41.722 1.00 97.62 495 LEU A O 1
ATOM 3833 N N . PHE A 1 496 ? 37.504 2.431 -42.914 1.00 98.31 496 PHE A N 1
ATOM 3834 C CA . PHE A 1 496 ? 36.904 3.300 -41.905 1.00 98.31 496 PHE A CA 1
ATOM 3835 C C . PHE A 1 496 ? 35.783 2.528 -41.222 1.00 98.31 496 PHE A C 1
ATOM 3837 O O . PHE A 1 496 ? 34.942 1.980 -41.932 1.00 98.31 496 PHE A O 1
ATOM 3844 N N . VAL A 1 497 ? 35.799 2.432 -39.892 1.00 98.25 497 VAL A N 1
ATOM 3845 C CA . VAL A 1 497 ? 34.782 1.710 -39.117 1.00 98.25 497 VAL A CA 1
ATOM 3846 C C . VAL A 1 497 ? 34.263 2.531 -37.945 1.00 98.25 497 VAL A C 1
ATOM 3848 O O . VAL A 1 497 ? 35.050 3.110 -37.195 1.00 98.25 497 VAL A O 1
ATOM 3851 N N . THR A 1 498 ? 32.952 2.468 -37.716 1.00 98.44 498 THR A N 1
ATOM 3852 C CA . THR A 1 498 ? 32.321 2.886 -36.460 1.00 98.44 498 THR A CA 1
ATOM 3853 C C . THR A 1 498 ? 32.044 1.649 -35.605 1.00 98.44 498 THR A C 1
ATOM 3855 O O . THR A 1 498 ? 31.331 0.741 -36.032 1.00 98.44 498 THR A O 1
ATOM 3858 N N . LEU A 1 499 ? 32.588 1.605 -34.387 1.00 98.00 499 LEU A N 1
ATOM 3859 C CA . LEU A 1 499 ? 32.354 0.526 -33.422 1.00 98.00 499 LEU A CA 1
ATOM 3860 C C . LEU A 1 499 ? 31.114 0.798 -32.569 1.00 98.00 499 LEU A C 1
ATOM 3862 O O . LEU A 1 499 ? 30.848 1.932 -32.169 1.00 98.00 499 LEU A O 1
ATOM 3866 N N . TYR A 1 500 ? 30.399 -0.264 -32.213 1.00 96.38 500 TYR A N 1
ATOM 3867 C CA . TYR A 1 500 ? 29.304 -0.196 -31.245 1.00 96.38 500 TYR A CA 1
ATOM 3868 C C . TYR A 1 500 ? 29.807 -0.142 -29.804 1.00 96.38 500 TYR A C 1
ATOM 3870 O O . TYR A 1 500 ? 29.184 0.482 -28.952 1.00 96.38 500 TYR A O 1
ATOM 3878 N N . GLY A 1 501 ? 30.970 -0.737 -29.547 1.00 93.44 501 GLY A N 1
ATOM 3879 C CA . GLY A 1 501 ? 31.683 -0.665 -28.281 1.00 93.44 501 GLY A CA 1
ATOM 3880 C C . GLY A 1 501 ? 33.050 -1.338 -28.379 1.00 93.44 501 GLY A C 1
ATOM 3881 O O . GLY A 1 501 ? 33.348 -2.027 -29.354 1.00 93.44 501 GLY A O 1
ATOM 3882 N N . GLY A 1 502 ? 33.890 -1.123 -27.367 1.00 94.19 502 GLY A N 1
ATOM 3883 C CA . GLY A 1 502 ? 35.286 -1.564 -27.370 1.00 94.19 502 GLY A CA 1
ATOM 3884 C C . GLY A 1 502 ? 36.239 -0.551 -28.008 1.00 94.19 502 GLY A C 1
ATOM 3885 O O . GLY A 1 502 ? 35.869 0.585 -28.297 1.00 94.19 502 GLY A O 1
ATOM 3886 N N . THR A 1 503 ? 37.498 -0.952 -28.182 1.00 96.06 503 THR A N 1
ATOM 3887 C CA . THR A 1 503 ? 38.561 -0.096 -28.736 1.00 96.06 503 THR A CA 1
ATOM 3888 C C . THR A 1 503 ? 39.485 -0.914 -29.626 1.00 96.06 503 THR A C 1
ATOM 3890 O O . THR A 1 503 ? 39.659 -2.107 -29.390 1.00 96.06 503 THR A O 1
ATOM 3893 N N . LEU A 1 504 ? 40.099 -0.270 -30.618 1.00 97.62 504 LEU A N 1
ATOM 3894 C CA . LEU A 1 504 ? 41.130 -0.866 -31.471 1.00 97.62 504 LEU A CA 1
ATOM 3895 C C . LEU A 1 504 ? 42.489 -0.236 -31.164 1.00 97.62 504 LEU A C 1
ATOM 3897 O O . LEU A 1 504 ? 42.564 0.938 -30.795 1.00 97.62 504 LEU A O 1
ATOM 3901 N N . GLN A 1 505 ? 43.560 -1.016 -31.315 1.00 97.00 505 GLN A N 1
ATOM 3902 C CA . GLN A 1 505 ? 44.926 -0.590 -31.013 1.00 97.00 505 GLN A CA 1
ATOM 3903 C C . GLN A 1 505 ? 45.865 -0.877 -32.185 1.00 97.00 505 GLN A C 1
ATOM 3905 O O . GLN A 1 505 ? 45.724 -1.876 -32.889 1.00 97.00 505 GLN A O 1
ATOM 3910 N N . SER A 1 506 ? 46.837 0.008 -32.391 1.00 98.00 506 SER A N 1
ATOM 3911 C CA . SER A 1 506 ? 47.921 -0.214 -33.349 1.00 98.00 506 SER A CA 1
ATOM 3912 C C . SER A 1 506 ? 48.941 -1.202 -32.787 1.00 98.00 506 SER A C 1
ATOM 3914 O O . SER A 1 506 ? 49.262 -1.162 -31.600 1.00 98.00 506 SER A O 1
ATOM 3916 N N . HIS A 1 507 ? 49.506 -2.030 -33.659 1.00 98.06 507 HIS A N 1
ATOM 3917 C CA . HIS A 1 507 ? 50.570 -2.975 -33.333 1.00 98.06 507 HIS A CA 1
ATOM 3918 C C . HIS A 1 507 ? 51.706 -2.856 -34.351 1.00 98.06 507 HIS A C 1
ATOM 3920 O O . HIS A 1 507 ? 51.491 -2.462 -35.497 1.00 98.06 507 HIS A O 1
ATOM 3926 N N . ASP A 1 508 ? 52.933 -3.177 -33.933 1.00 97.44 508 ASP A N 1
ATOM 3927 C CA . ASP A 1 508 ? 54.064 -3.203 -34.859 1.00 97.44 508 ASP A CA 1
ATOM 3928 C C . ASP A 1 508 ? 53.930 -4.333 -35.898 1.00 97.44 508 ASP A C 1
ATOM 3930 O O . ASP A 1 508 ? 53.180 -5.297 -35.721 1.00 97.44 508 ASP A O 1
ATOM 3934 N N . ASP A 1 509 ? 54.669 -4.211 -37.005 1.00 96.56 509 ASP A N 1
ATOM 3935 C CA . ASP A 1 509 ? 54.594 -5.164 -38.118 1.00 96.56 509 ASP A CA 1
ATOM 3936 C C . ASP A 1 509 ? 54.870 -6.609 -37.670 1.00 96.56 509 ASP A C 1
ATOM 3938 O O . ASP A 1 509 ? 54.270 -7.538 -38.206 1.00 96.56 509 ASP A O 1
ATOM 3942 N N . LEU A 1 510 ? 55.773 -6.816 -36.704 1.00 97.00 510 LEU A N 1
ATOM 3943 C CA . LEU A 1 510 ? 56.144 -8.153 -36.243 1.00 97.00 510 LEU A CA 1
ATOM 3944 C C . LEU A 1 510 ? 55.007 -8.793 -35.443 1.00 97.00 510 LEU A C 1
ATOM 3946 O O . LEU A 1 510 ? 54.699 -9.962 -35.661 1.00 97.00 510 LEU A O 1
ATOM 3950 N N . ALA A 1 511 ? 54.370 -8.035 -34.552 1.00 96.81 511 ALA A N 1
ATOM 3951 C CA . ALA A 1 511 ? 53.228 -8.485 -33.770 1.00 96.81 511 ALA A CA 1
ATOM 3952 C C . ALA A 1 511 ? 52.033 -8.822 -34.670 1.00 96.81 511 ALA A C 1
ATOM 3954 O O . ALA A 1 511 ? 51.402 -9.861 -34.485 1.00 96.81 511 ALA A O 1
ATOM 3955 N N . VAL A 1 512 ? 51.754 -7.996 -35.684 1.00 96.25 512 VAL A N 1
ATOM 3956 C CA . VAL A 1 512 ? 50.696 -8.290 -36.662 1.00 96.25 512 VAL A CA 1
ATOM 3957 C C . VAL A 1 512 ? 51.032 -9.548 -37.460 1.00 96.25 512 VAL A C 1
ATOM 3959 O O . VAL A 1 512 ? 50.203 -10.447 -37.551 1.00 96.25 512 VAL A O 1
ATOM 3962 N N . LEU A 1 513 ? 52.263 -9.692 -37.957 1.00 94.56 513 LEU A N 1
ATOM 3963 C CA . LEU A 1 513 ? 52.691 -10.921 -38.643 1.00 94.56 513 LEU A CA 1
ATOM 3964 C C . LEU A 1 513 ? 52.666 -12.163 -37.732 1.00 94.56 513 LEU A C 1
ATOM 3966 O O . LEU A 1 513 ? 52.555 -13.278 -38.233 1.00 94.56 513 LEU A O 1
ATOM 3970 N N . ALA A 1 514 ? 52.741 -11.981 -36.412 1.00 93.62 514 ALA A N 1
ATOM 3971 C CA . ALA A 1 514 ? 52.580 -13.035 -35.413 1.00 93.62 514 ALA A CA 1
ATOM 3972 C C . ALA A 1 514 ? 51.110 -13.306 -35.019 1.00 93.62 514 ALA A C 1
ATOM 3974 O O . ALA A 1 514 ? 50.867 -14.149 -34.158 1.00 93.62 514 ALA A O 1
ATOM 3975 N N . GLY A 1 515 ? 50.138 -12.624 -35.638 1.00 92.00 515 GLY A N 1
ATOM 3976 C CA . GLY A 1 515 ? 48.705 -12.856 -35.432 1.00 92.00 515 GLY A CA 1
ATOM 3977 C C . GLY A 1 515 ? 47.973 -11.799 -34.600 1.00 92.00 515 GLY A C 1
ATOM 3978 O O . GLY A 1 515 ? 46.856 -12.055 -34.163 1.00 92.00 515 GLY A O 1
ATOM 3979 N N . ALA A 1 516 ? 48.554 -10.620 -34.358 1.00 95.06 516 ALA A N 1
ATOM 3980 C CA . ALA A 1 516 ? 47.816 -9.507 -33.750 1.00 95.06 516 ALA A CA 1
ATOM 3981 C C . ALA A 1 516 ? 46.819 -8.867 -34.740 1.00 95.06 516 ALA A C 1
ATOM 3983 O O . ALA A 1 516 ? 46.986 -8.964 -35.958 1.00 95.06 516 ALA A O 1
ATOM 3984 N N . ASN A 1 517 ? 45.807 -8.170 -34.209 1.00 96.56 517 ASN A N 1
ATOM 3985 C CA . ASN A 1 517 ? 44.833 -7.380 -34.975 1.00 96.56 517 ASN A CA 1
ATOM 3986 C C . ASN A 1 517 ? 44.119 -8.136 -36.102 1.0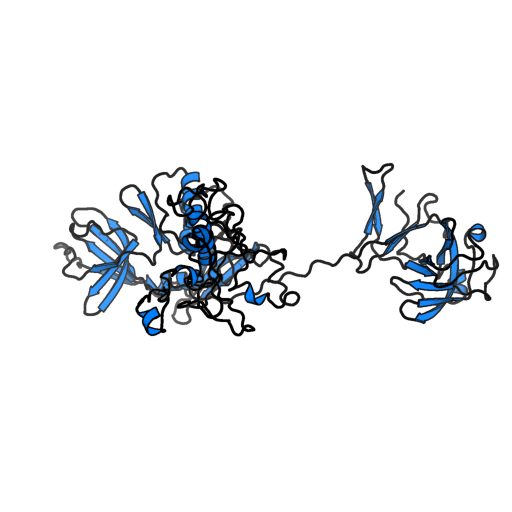0 96.56 517 ASN A C 1
ATOM 3988 O O . ASN A 1 517 ? 43.893 -7.581 -37.176 1.00 96.56 517 ASN A O 1
ATOM 3992 N N . VAL A 1 518 ? 43.757 -9.397 -35.872 1.00 97.44 518 VAL A N 1
ATOM 3993 C CA . VAL A 1 518 ? 42.908 -10.139 -36.807 1.00 97.44 518 VAL A CA 1
ATOM 3994 C C . VAL A 1 518 ? 41.475 -9.630 -36.702 1.00 97.44 518 VAL A C 1
ATOM 3996 O O . VAL A 1 518 ? 40.917 -9.534 -35.613 1.00 97.44 518 VAL A O 1
ATOM 3999 N N . ALA A 1 519 ? 40.874 -9.307 -37.837 1.00 98.00 519 ALA A N 1
ATOM 4000 C CA . ALA A 1 519 ? 39.499 -8.855 -37.951 1.00 98.00 519 ALA A CA 1
ATOM 4001 C C . ALA A 1 519 ? 38.808 -9.517 -39.145 1.00 98.00 519 ALA A C 1
ATOM 4003 O O . ALA A 1 519 ? 39.455 -10.063 -40.039 1.00 98.00 519 ALA A O 1
ATOM 4004 N N . ALA A 1 520 ? 37.482 -9.451 -39.159 1.00 97.94 520 ALA A N 1
ATOM 4005 C CA . ALA A 1 520 ? 36.654 -9.916 -40.255 1.00 97.94 520 ALA A CA 1
ATOM 4006 C C . ALA A 1 520 ? 35.726 -8.802 -40.751 1.00 97.94 520 ALA A C 1
ATOM 4008 O O . ALA A 1 520 ? 35.184 -8.033 -39.953 1.00 97.94 520 ALA A O 1
ATOM 4009 N N . ILE A 1 521 ? 35.519 -8.733 -42.067 1.00 97.69 521 ILE A N 1
ATOM 4010 C CA . ILE A 1 521 ? 34.526 -7.853 -42.696 1.00 97.69 521 ILE A CA 1
ATOM 4011 C C . ILE A 1 521 ? 33.620 -8.648 -43.638 1.00 97.69 521 ILE A C 1
ATOM 4013 O O . ILE A 1 521 ? 34.094 -9.452 -44.442 1.00 97.69 521 ILE A O 1
ATOM 4017 N N . ARG A 1 522 ? 32.301 -8.454 -43.527 1.00 97.44 522 ARG A N 1
ATOM 4018 C CA . ARG A 1 522 ? 31.311 -9.196 -44.321 1.00 97.44 522 ARG A CA 1
ATOM 4019 C C . ARG A 1 522 ? 31.014 -8.485 -45.634 1.00 97.44 522 ARG A C 1
ATOM 4021 O O . ARG A 1 522 ? 30.516 -7.363 -45.635 1.00 97.44 522 ARG A O 1
ATOM 4028 N N . ASN A 1 523 ? 31.253 -9.153 -46.757 1.00 95.44 523 ASN A N 1
ATOM 4029 C CA . ASN A 1 523 ? 30.915 -8.605 -48.067 1.00 95.44 523 ASN A CA 1
ATOM 4030 C C . ASN A 1 523 ? 29.403 -8.698 -48.373 1.00 95.44 523 ASN A C 1
ATOM 4032 O O . ASN A 1 523 ? 28.627 -9.312 -47.639 1.00 95.44 523 ASN A O 1
ATOM 4036 N N . GLY A 1 524 ? 28.973 -8.111 -49.497 1.00 92.19 524 GLY A N 1
ATOM 4037 C CA . GLY A 1 524 ? 27.560 -8.090 -49.906 1.00 92.19 524 GLY A CA 1
ATOM 4038 C C . GLY A 1 524 ? 26.943 -9.462 -50.223 1.00 92.19 524 GLY A C 1
ATOM 4039 O O . GLY A 1 524 ? 25.722 -9.572 -50.276 1.00 92.19 524 GLY A O 1
ATOM 4040 N N . ALA A 1 525 ? 27.759 -10.507 -50.407 1.00 93.12 525 ALA A N 1
ATOM 4041 C CA . ALA A 1 525 ? 27.302 -11.888 -50.576 1.00 93.12 525 ALA A CA 1
ATOM 4042 C C . ALA A 1 525 ? 27.184 -12.649 -49.239 1.00 93.12 525 ALA A C 1
ATOM 4044 O O . ALA A 1 525 ? 26.841 -13.828 -49.237 1.00 93.12 525 ALA A O 1
ATOM 4045 N N . GLY A 1 526 ? 27.476 -11.994 -48.110 1.00 92.75 526 GLY A N 1
ATOM 4046 C CA . GLY A 1 526 ? 27.448 -12.604 -46.781 1.00 92.75 526 GLY A CA 1
ATOM 4047 C C . GLY A 1 526 ? 28.712 -13.387 -46.416 1.00 92.75 526 GLY A C 1
ATOM 4048 O O . GLY A 1 526 ? 28.730 -14.026 -45.370 1.00 92.75 526 GLY A O 1
ATOM 4049 N N . ILE A 1 527 ? 29.763 -13.332 -47.240 1.00 95.19 527 ILE A N 1
ATOM 4050 C CA . ILE A 1 527 ? 31.028 -14.042 -47.007 1.00 95.19 527 ILE A CA 1
ATOM 4051 C C . ILE A 1 527 ? 31.983 -13.125 -46.236 1.00 95.19 527 ILE A C 1
ATOM 4053 O O . ILE A 1 527 ? 32.086 -11.931 -46.533 1.00 95.19 527 ILE A O 1
ATOM 4057 N N . TRP A 1 528 ? 32.687 -13.683 -45.255 1.00 96.75 528 TRP A N 1
ATOM 4058 C CA . TRP A 1 528 ? 33.646 -12.962 -44.424 1.00 96.75 528 TRP A CA 1
ATOM 4059 C C . TRP A 1 528 ? 35.044 -12.958 -45.047 1.00 96.75 528 TRP A C 1
ATOM 4061 O O . TRP A 1 528 ? 35.616 -14.009 -45.329 1.00 96.75 528 TRP A O 1
ATOM 4071 N N . GLU A 1 529 ? 35.614 -11.770 -45.229 1.00 97.00 529 GLU A N 1
ATOM 4072 C CA . GLU A 1 529 ? 37.049 -11.608 -45.452 1.00 97.00 529 GLU A CA 1
ATOM 4073 C C . GLU A 1 529 ? 37.744 -11.492 -44.096 1.00 97.00 529 GLU A C 1
ATOM 4075 O O . GLU A 1 529 ? 37.393 -10.614 -43.308 1.00 97.00 529 GLU A O 1
ATOM 4080 N N . VAL A 1 530 ? 38.752 -12.329 -43.846 1.00 97.31 530 VAL A N 1
ATOM 4081 C CA . VAL A 1 530 ? 39.647 -12.176 -42.695 1.00 97.31 530 VAL A CA 1
ATOM 4082 C C . VAL A 1 530 ? 40.829 -11.315 -43.116 1.00 97.31 530 VAL A C 1
ATOM 4084 O O . VAL A 1 530 ? 41.478 -11.571 -44.128 1.00 97.31 530 VAL A O 1
ATOM 4087 N N . PHE A 1 531 ? 41.136 -10.289 -42.338 1.00 97.44 531 PHE A N 1
ATOM 4088 C CA . PHE A 1 531 ? 42.248 -9.388 -42.603 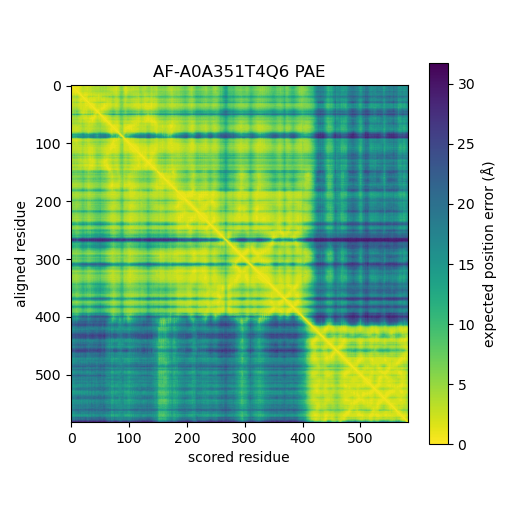1.00 97.44 531 PHE A CA 1
ATOM 4089 C C . PHE A 1 531 ? 42.914 -8.963 -41.297 1.00 97.44 531 PHE A C 1
ATOM 4091 O O . PHE A 1 531 ? 42.396 -9.199 -40.209 1.00 97.44 531 PHE A O 1
ATOM 4098 N N . GLN A 1 532 ? 44.081 -8.337 -41.403 1.00 97.94 532 GLN A N 1
ATOM 4099 C CA . GLN A 1 532 ? 44.762 -7.725 -40.266 1.00 97.94 532 GLN A CA 1
ATOM 4100 C C . GLN A 1 532 ? 45.101 -6.268 -40.554 1.00 97.94 532 GLN A C 1
ATOM 4102 O O . GLN A 1 532 ? 45.206 -5.877 -41.717 1.00 97.94 532 GLN A O 1
ATOM 4107 N N . PHE A 1 533 ? 45.302 -5.471 -39.508 1.00 98.44 533 PHE A N 1
ATOM 4108 C CA . PHE A 1 533 ? 45.703 -4.065 -39.608 1.00 98.44 533 PHE A CA 1
ATOM 4109 C C . PHE A 1 533 ? 46.832 -3.749 -38.622 1.00 98.44 533 PHE A C 1
ATOM 4111 O O . PHE A 1 533 ? 46.817 -4.215 -37.486 1.00 98.44 533 PHE A O 1
ATOM 4118 N N . ALA A 1 534 ? 47.813 -2.945 -39.034 1.00 98.12 534 ALA A N 1
ATOM 4119 C CA . ALA A 1 534 ? 48.875 -2.491 -38.129 1.00 98.12 534 ALA A CA 1
ATOM 4120 C C . ALA A 1 534 ? 48.545 -1.154 -37.462 1.00 98.12 534 ALA A C 1
ATOM 4122 O O . ALA A 1 534 ?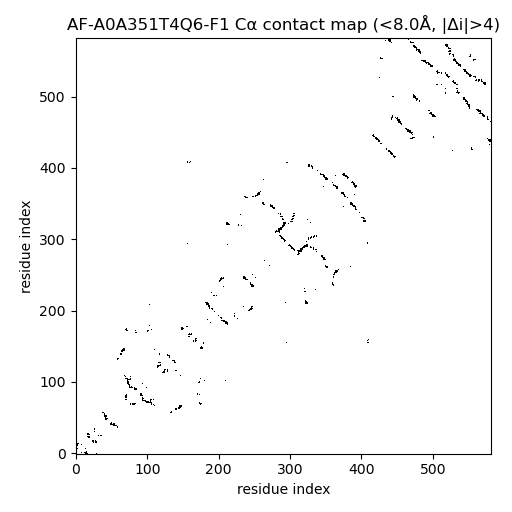 48.904 -0.925 -36.310 1.00 98.12 534 ALA A O 1
ATOM 4123 N N . GLU A 1 535 ? 47.831 -0.279 -38.165 1.00 98.19 535 GLU A N 1
ATOM 4124 C CA . GLU A 1 535 ? 47.504 1.061 -37.691 1.00 98.19 535 GLU A CA 1
ATOM 4125 C C . GLU A 1 535 ? 46.001 1.178 -37.444 1.00 98.19 535 GLU A C 1
ATOM 4127 O O . GLU A 1 535 ? 45.208 0.914 -38.345 1.00 98.19 535 GLU A O 1
ATOM 4132 N N . ALA A 1 536 ? 45.625 1.598 -36.235 1.00 98.19 536 ALA A N 1
ATOM 4133 C CA . ALA A 1 536 ? 44.271 1.991 -35.866 1.00 98.19 536 ALA A CA 1
ATOM 4134 C C . ALA A 1 536 ? 44.283 3.431 -35.339 1.00 98.19 536 ALA A C 1
ATOM 4136 O O . ALA A 1 536 ? 44.687 3.702 -34.208 1.00 98.19 536 ALA A O 1
ATOM 4137 N N . GLU A 1 537 ? 43.853 4.368 -36.178 1.00 98.12 537 GLU A N 1
ATOM 4138 C CA . GLU A 1 537 ? 43.770 5.793 -35.855 1.00 98.12 537 GLU A CA 1
ATOM 4139 C C . GLU A 1 537 ? 42.337 6.140 -35.427 1.00 98.12 537 GLU A C 1
ATOM 4141 O O . GLU A 1 537 ? 41.407 5.984 -36.216 1.00 98.12 537 GLU A O 1
ATOM 4146 N N . LEU A 1 538 ? 42.143 6.611 -34.190 1.00 97.75 538 LEU A N 1
ATOM 4147 C CA . LEU A 1 538 ? 40.843 7.097 -33.710 1.00 97.75 538 LEU A CA 1
ATOM 4148 C C . LEU A 1 538 ? 40.568 8.486 -34.308 1.00 97.75 538 LEU A C 1
ATOM 4150 O O . LEU A 1 538 ? 41.219 9.464 -33.942 1.00 97.75 538 LEU A O 1
ATOM 4154 N N . ILE A 1 539 ? 39.598 8.567 -35.215 1.00 97.69 539 ILE A N 1
ATOM 4155 C CA . ILE A 1 539 ? 39.265 9.777 -35.986 1.00 97.69 539 ILE A CA 1
ATOM 4156 C C . ILE A 1 539 ? 37.972 10.465 -35.515 1.00 97.69 539 ILE A C 1
ATOM 4158 O O . ILE A 1 539 ? 37.661 11.568 -35.959 1.00 97.69 539 ILE A O 1
ATOM 4162 N N . GLY A 1 540 ? 37.231 9.840 -34.599 1.00 95.56 540 GLY A N 1
ATOM 4163 C CA . GLY A 1 540 ? 35.994 10.359 -34.011 1.00 95.56 540 GLY A CA 1
ATOM 4164 C C . GLY A 1 540 ? 35.478 9.447 -32.890 1.00 95.56 540 GLY A C 1
ATOM 4165 O O . GLY A 1 540 ? 36.112 8.432 -32.601 1.00 95.56 540 GLY A O 1
ATOM 4166 N N . PRO A 1 541 ? 34.348 9.769 -32.232 1.00 95.44 541 PRO A N 1
ATOM 4167 C CA . PRO A 1 541 ? 33.758 8.909 -31.202 1.00 95.44 541 PRO A CA 1
ATOM 4168 C C . PRO A 1 541 ? 33.466 7.503 -31.747 1.00 95.44 541 PRO A C 1
ATOM 4170 O O . PRO A 1 541 ? 32.624 7.351 -32.624 1.00 95.44 541 PRO A O 1
ATOM 4173 N N . ASN A 1 542 ? 34.181 6.491 -31.243 1.00 96.25 542 ASN A N 1
ATOM 4174 C CA . ASN A 1 542 ? 34.159 5.099 -31.722 1.00 96.25 542 ASN A CA 1
ATOM 4175 C C . ASN A 1 542 ? 34.481 4.907 -33.219 1.00 96.25 542 ASN A C 1
ATOM 4177 O O . ASN A 1 542 ? 34.252 3.823 -33.751 1.00 96.25 542 ASN A O 1
ATOM 4181 N N . GLN A 1 543 ? 35.027 5.922 -33.894 1.00 98.12 543 GLN A N 1
ATOM 4182 C CA . GLN A 1 543 ? 35.353 5.876 -35.319 1.00 98.12 543 GLN A CA 1
ATOM 4183 C C . GLN A 1 543 ? 36.846 5.698 -35.525 1.00 98.12 543 GLN A C 1
ATOM 4185 O O . GLN A 1 543 ? 37.646 6.507 -35.047 1.00 98.12 543 GLN A O 1
ATOM 4190 N N . TYR A 1 544 ? 37.218 4.667 -36.272 1.00 98.62 544 TYR A N 1
ATOM 4191 C CA . TYR A 1 544 ? 38.601 4.305 -36.525 1.00 98.62 544 TYR A CA 1
ATOM 4192 C C . TYR A 1 544 ? 38.894 4.249 -38.014 1.00 98.62 544 TYR A C 1
ATOM 4194 O O . TYR A 1 544 ? 38.123 3.707 -38.802 1.00 98.62 544 TYR A O 1
ATOM 4202 N N . LYS A 1 545 ? 40.067 4.748 -38.385 1.00 98.44 545 LYS A N 1
ATOM 4203 C CA . LYS A 1 545 ? 40.693 4.481 -39.673 1.00 98.44 545 LYS A CA 1
ATOM 4204 C C . LYS A 1 545 ? 41.752 3.402 -39.481 1.00 98.44 545 LYS A C 1
ATOM 4206 O O . LYS A 1 545 ? 42.713 3.592 -38.736 1.00 98.44 545 LYS A O 1
ATOM 4211 N N . LEU A 1 546 ? 41.573 2.286 -40.172 1.00 98.50 546 LEU A N 1
ATOM 4212 C CA . LEU A 1 546 ? 42.478 1.147 -40.175 1.00 98.50 546 LEU A CA 1
ATOM 4213 C C . LEU A 1 546 ? 43.325 1.175 -41.446 1.00 98.50 546 LEU A C 1
ATOM 4215 O O . LEU A 1 546 ? 42.789 1.183 -42.557 1.00 98.50 546 LEU A O 1
ATOM 4219 N N . SER A 1 547 ? 44.646 1.189 -41.295 1.00 97.94 547 SER A N 1
ATOM 4220 C CA . SER A 1 547 ? 45.604 1.225 -42.406 1.00 97.94 547 SER A CA 1
ATOM 4221 C C . SER A 1 547 ? 46.738 0.226 -42.211 1.00 97.94 547 SER A C 1
ATOM 4223 O O . SER A 1 547 ? 46.851 -0.427 -41.171 1.00 97.94 547 SER A O 1
ATOM 4225 N N . ARG A 1 548 ? 47.560 0.075 -43.262 1.00 97.25 548 ARG A N 1
ATOM 4226 C CA . ARG A 1 548 ? 48.586 -0.973 -43.376 1.00 97.25 548 ARG A CA 1
ATOM 4227 C C . ARG A 1 548 ? 47.968 -2.348 -43.139 1.00 97.25 548 ARG A C 1
ATOM 4229 O O . ARG A 1 548 ? 48.134 -2.945 -42.080 1.00 97.25 548 ARG A O 1
ATOM 4236 N N . LEU A 1 549 ? 47.223 -2.819 -44.132 1.00 98.00 549 LEU A N 1
ATOM 4237 C CA . LEU A 1 549 ? 46.390 -4.009 -44.001 1.00 98.00 549 LEU A CA 1
ATOM 4238 C C . LEU A 1 549 ? 47.098 -5.251 -44.560 1.00 98.00 549 LEU A C 1
ATOM 4240 O O . LEU A 1 549 ? 47.847 -5.159 -45.532 1.00 98.00 549 LEU A O 1
ATOM 4244 N N . LEU A 1 550 ? 46.824 -6.422 -43.992 1.00 97.56 550 LEU A N 1
ATOM 4245 C CA . LEU A 1 550 ? 47.076 -7.721 -44.622 1.00 97.56 550 LEU A CA 1
ATOM 4246 C C . LEU A 1 550 ? 45.727 -8.317 -44.998 1.00 97.56 550 LEU A C 1
ATOM 4248 O O . LEU A 1 550 ? 44.913 -8.603 -44.127 1.00 97.56 550 LEU A O 1
ATOM 4252 N N . ARG A 1 551 ? 45.471 -8.447 -46.296 1.00 96.81 551 ARG A N 1
ATOM 4253 C CA . ARG A 1 551 ? 44.148 -8.774 -46.844 1.00 96.81 551 ARG A CA 1
ATOM 4254 C C . ARG A 1 551 ? 43.985 -10.271 -47.096 1.00 96.81 551 ARG A C 1
ATOM 4256 O O . ARG A 1 551 ? 44.993 -10.962 -47.261 1.00 96.81 551 ARG A O 1
ATOM 4263 N N . GLY A 1 552 ? 42.738 -10.747 -47.131 1.00 94.88 552 GLY A N 1
ATOM 4264 C CA . GLY A 1 552 ? 42.387 -12.123 -47.512 1.00 94.88 552 GLY A CA 1
ATOM 4265 C C . GLY A 1 552 ? 43.144 -13.225 -46.759 1.00 94.88 552 GLY A C 1
ATOM 4266 O O . GLY A 1 552 ? 43.550 -14.215 -47.359 1.00 94.88 552 GLY A O 1
ATOM 4267 N N . GLN A 1 553 ? 43.398 -13.043 -45.464 1.00 95.06 553 GLN A N 1
ATOM 4268 C CA . GLN A 1 553 ? 44.150 -13.994 -44.648 1.00 95.06 553 GLN A CA 1
ATOM 4269 C C . GLN A 1 553 ? 43.441 -15.351 -44.551 1.00 95.06 553 GLN A C 1
ATOM 4271 O O . GLN A 1 553 ? 42.222 -15.449 -44.706 1.00 95.06 553 GLN A O 1
ATOM 4276 N N . ALA A 1 554 ? 44.227 -16.403 -44.299 1.00 92.00 554 ALA A N 1
ATOM 4277 C CA . ALA A 1 554 ? 43.754 -17.781 -44.135 1.00 92.00 554 ALA A CA 1
ATOM 4278 C C . ALA A 1 554 ? 42.899 -18.322 -45.306 1.00 92.00 554 ALA A C 1
ATOM 4280 O O . ALA A 1 554 ? 42.018 -19.153 -45.101 1.00 92.00 554 ALA A O 1
ATOM 4281 N N . GLY A 1 555 ? 43.165 -17.878 -46.541 1.00 92.00 555 GLY A N 1
ATOM 4282 C CA . GLY A 1 555 ? 42.466 -18.371 -47.735 1.00 92.00 555 GLY A CA 1
ATOM 4283 C C . GLY A 1 555 ? 41.163 -17.634 -48.061 1.00 92.00 555 GLY A C 1
ATOM 4284 O O . GLY A 1 555 ? 40.348 -18.137 -48.835 1.00 92.00 555 GLY A O 1
ATOM 4285 N N . THR A 1 556 ? 40.926 -16.463 -47.460 1.00 95.62 556 THR A N 1
ATOM 4286 C CA . THR A 1 556 ? 39.704 -15.669 -47.682 1.00 95.62 556 THR A CA 1
ATOM 4287 C C . THR A 1 556 ? 39.827 -14.659 -48.825 1.00 95.62 556 THR A C 1
ATOM 4289 O O . THR A 1 556 ? 39.004 -13.755 -48.947 1.00 95.62 556 THR A O 1
ATOM 4292 N N . GLU A 1 557 ? 40.808 -14.799 -49.723 1.00 94.94 557 GLU A N 1
ATOM 4293 C CA . GLU A 1 557 ? 41.018 -13.864 -50.835 1.00 94.94 557 GLU A CA 1
ATOM 4294 C C . GLU A 1 557 ? 39.798 -13.759 -51.757 1.00 94.94 557 GLU A C 1
ATOM 4296 O O . GLU A 1 557 ? 39.508 -12.687 -52.283 1.00 94.94 557 GLU A O 1
ATOM 4301 N N . MET A 1 558 ? 39.041 -14.848 -51.911 1.00 92.62 558 MET A N 1
ATOM 4302 C CA . MET A 1 558 ? 37.791 -14.866 -52.678 1.00 92.62 558 MET A CA 1
ATOM 4303 C C . MET A 1 558 ? 36.678 -13.998 -52.069 1.00 92.62 558 MET A C 1
ATOM 4305 O O . MET A 1 558 ? 35.736 -13.639 -52.772 1.00 92.62 558 MET A O 1
ATOM 4309 N N . ALA A 1 559 ? 36.775 -13.653 -50.781 1.00 93.94 559 ALA A N 1
ATOM 4310 C CA . ALA A 1 559 ? 35.821 -12.790 -50.094 1.00 93.94 559 ALA A CA 1
ATOM 4311 C C . ALA A 1 559 ? 36.104 -11.290 -50.305 1.00 93.94 559 ALA A C 1
ATOM 4313 O O . ALA A 1 559 ? 35.213 -10.478 -50.041 1.00 93.94 559 ALA A O 1
ATOM 4314 N N . MET A 1 560 ? 37.289 -10.920 -50.822 1.00 93.62 560 MET A N 1
ATOM 4315 C CA . MET A 1 560 ? 37.655 -9.536 -51.153 1.00 93.62 560 MET A CA 1
ATOM 4316 C C . MET A 1 560 ? 36.799 -8.993 -52.309 1.00 93.62 560 MET A C 1
ATOM 4318 O O . MET A 1 560 ? 37.174 -9.070 -53.481 1.00 93.62 560 MET A O 1
ATOM 4322 N N . ALA A 1 561 ? 35.645 -8.413 -51.985 1.00 89.00 561 ALA A N 1
ATOM 4323 C CA . ALA A 1 561 ? 34.824 -7.701 -52.956 1.00 89.00 561 ALA A CA 1
ATOM 4324 C C . ALA A 1 561 ? 35.422 -6.320 -53.281 1.00 89.00 561 ALA A C 1
ATOM 4326 O O . ALA A 1 561 ? 36.167 -5.734 -52.497 1.00 89.00 561 ALA A O 1
ATOM 4327 N N . SER A 1 562 ? 35.088 -5.787 -54.456 1.00 88.94 562 SER A N 1
ATOM 4328 C CA . SER A 1 562 ? 35.539 -4.467 -54.897 1.00 88.94 562 SER A CA 1
ATOM 4329 C C . SER A 1 562 ? 34.363 -3.678 -55.486 1.00 88.94 562 SER A C 1
ATOM 4331 O O . SER A 1 562 ? 34.067 -3.843 -56.672 1.00 88.94 562 SER A O 1
ATOM 4333 N N . PRO A 1 563 ? 33.675 -2.844 -54.688 1.00 93.19 563 PRO A N 1
ATOM 4334 C CA . PRO A 1 563 ? 33.849 -2.644 -53.244 1.00 93.19 563 PRO A CA 1
ATOM 4335 C C . PRO A 1 563 ? 33.058 -3.642 -52.375 1.00 93.19 563 PRO A C 1
ATOM 4337 O O . PRO A 1 563 ? 32.051 -4.214 -52.792 1.00 93.19 563 PRO A O 1
ATOM 4340 N N . VAL A 1 564 ? 33.485 -3.794 -51.123 1.00 95.75 564 VAL A N 1
ATOM 4341 C CA . VAL A 1 564 ? 32.598 -4.033 -49.980 1.00 95.75 564 VAL A CA 1
ATOM 4342 C C . VAL A 1 564 ? 31.930 -2.694 -49.661 1.00 95.75 564 VAL A C 1
ATOM 4344 O O . VAL A 1 564 ? 32.625 -1.728 -49.363 1.00 95.75 564 VAL A O 1
ATOM 4347 N N . LEU A 1 565 ? 30.607 -2.609 -49.789 1.00 96.25 565 LEU A N 1
ATOM 4348 C CA . LEU A 1 565 ? 29.878 -1.349 -49.605 1.00 96.25 565 LEU A CA 1
ATOM 4349 C C . LEU A 1 565 ? 29.901 -0.878 -48.145 1.00 96.25 565 LEU A C 1
ATOM 4351 O O . LEU A 1 565 ? 29.967 -1.700 -47.229 1.00 96.25 565 LEU A O 1
ATOM 4355 N N . ALA A 1 566 ? 29.775 0.435 -47.940 1.00 96.81 566 ALA A N 1
ATOM 4356 C CA . ALA A 1 566 ? 29.542 1.015 -46.618 1.00 96.81 566 ALA A CA 1
ATOM 4357 C C . ALA A 1 566 ? 28.352 0.342 -45.890 1.00 96.81 566 ALA A C 1
ATOM 4359 O O . ALA A 1 566 ? 27.392 -0.113 -46.516 1.00 96.81 566 ALA A O 1
ATOM 4360 N N . GLY A 1 567 ? 28.411 0.283 -44.558 1.00 96.81 567 GLY A N 1
ATOM 4361 C CA . GLY A 1 567 ? 27.493 -0.484 -43.710 1.00 96.81 567 GLY A CA 1
ATOM 4362 C C . GLY A 1 567 ? 27.843 -1.973 -43.565 1.00 96.81 567 GLY A C 1
ATOM 4363 O O . GLY A 1 567 ? 27.083 -2.726 -42.956 1.00 96.81 567 GLY A O 1
ATOM 4364 N N . ALA A 1 568 ? 28.973 -2.438 -44.109 1.00 97.31 568 ALA A N 1
ATOM 4365 C CA . ALA A 1 568 ? 29.415 -3.817 -43.942 1.00 97.31 568 ALA A CA 1
ATOM 4366 C C . ALA A 1 568 ? 29.820 -4.107 -42.493 1.00 97.31 568 ALA A C 1
ATOM 4368 O O . ALA A 1 568 ? 30.558 -3.343 -41.873 1.00 97.31 568 ALA A O 1
ATOM 4369 N N . ARG A 1 569 ? 29.368 -5.248 -41.962 1.00 98.00 569 ARG A N 1
ATOM 4370 C CA . ARG A 1 569 ? 29.661 -5.685 -40.594 1.00 98.00 569 ARG A CA 1
ATOM 4371 C C . ARG A 1 569 ? 31.161 -5.927 -40.420 1.00 98.00 569 ARG A C 1
ATOM 4373 O O . ARG A 1 569 ? 31.747 -6.704 -41.174 1.00 98.00 569 ARG A O 1
ATOM 4380 N N . PHE A 1 570 ? 31.736 -5.304 -39.397 1.00 98.38 570 PHE A N 1
ATOM 4381 C CA . PHE A 1 570 ? 33.112 -5.494 -38.944 1.00 98.38 570 PHE A CA 1
ATOM 4382 C C . PHE A 1 570 ? 33.122 -6.190 -37.579 1.00 98.38 570 PHE A C 1
ATOM 4384 O O . PHE A 1 570 ? 32.314 -5.856 -36.711 1.00 98.38 570 PHE A O 1
ATOM 4391 N N . VAL A 1 571 ? 34.045 -7.131 -37.383 1.00 98.31 571 VAL A N 1
ATOM 4392 C CA . VAL A 1 571 ? 34.263 -7.826 -36.106 1.00 98.31 571 VAL A CA 1
ATOM 4393 C C . VAL A 1 571 ? 35.765 -7.972 -35.862 1.00 98.31 571 VAL A C 1
ATOM 4395 O O . VAL A 1 571 ? 36.474 -8.489 -36.723 1.00 98.31 571 VAL A O 1
ATOM 4398 N N . LEU A 1 572 ? 36.261 -7.557 -34.693 1.00 98.06 572 LEU A N 1
ATOM 4399 C CA . LEU A 1 572 ? 37.612 -7.916 -34.246 1.00 98.06 572 LEU A CA 1
ATOM 4400 C C . LEU A 1 572 ? 37.606 -9.364 -33.744 1.00 98.06 572 LEU A C 1
ATOM 4402 O O . LEU A 1 572 ? 36.767 -9.729 -32.924 1.00 98.06 572 LEU A O 1
ATOM 4406 N N . LEU A 1 573 ? 38.543 -10.184 -34.210 1.00 96.06 573 LEU A N 1
ATOM 4407 C CA . LEU A 1 573 ? 38.653 -11.588 -33.820 1.00 96.06 573 LEU A CA 1
ATOM 4408 C C . LEU A 1 573 ? 39.613 -11.734 -32.634 1.00 96.06 573 LEU A C 1
ATOM 4410 O O . LEU A 1 573 ? 40.772 -12.114 -32.801 1.00 96.06 573 LEU A O 1
ATOM 4414 N N . ASP A 1 574 ? 39.126 -11.414 -31.438 1.00 92.25 574 ASP A N 1
ATOM 4415 C CA . ASP A 1 574 ? 39.854 -11.568 -30.177 1.00 92.25 574 ASP A CA 1
ATOM 4416 C C . ASP A 1 574 ? 39.248 -12.673 -29.285 1.00 92.25 574 ASP A C 1
ATOM 4418 O O . ASP A 1 574 ? 38.474 -13.520 -29.737 1.00 92.25 574 ASP A O 1
ATOM 4422 N N . GLY A 1 575 ? 39.627 -12.692 -28.002 1.00 90.38 575 GLY A N 1
ATOM 4423 C CA . GLY A 1 575 ? 39.141 -13.681 -27.038 1.00 90.38 575 GLY A CA 1
ATOM 4424 C C . GLY A 1 575 ? 37.631 -13.641 -26.774 1.00 90.38 575 GLY A C 1
ATOM 4425 O O . GLY A 1 575 ? 37.106 -14.627 -26.265 1.00 90.38 575 GLY A O 1
ATOM 4426 N N . ALA A 1 576 ? 36.930 -12.557 -27.128 1.00 93.69 576 ALA A N 1
ATOM 4427 C CA . ALA A 1 576 ? 35.478 -12.455 -26.981 1.00 93.69 576 ALA A CA 1
ATOM 4428 C C . ALA A 1 576 ? 34.711 -13.128 -28.138 1.00 93.69 576 ALA A C 1
ATOM 4430 O O . ALA A 1 576 ? 33.503 -13.345 -28.031 1.00 93.69 576 ALA A O 1
ATOM 4431 N N . VAL A 1 577 ? 35.397 -13.493 -29.232 1.00 93.94 577 VAL A N 1
ATOM 4432 C CA . VAL A 1 577 ? 34.822 -14.271 -30.339 1.00 93.94 577 VAL A CA 1
ATOM 4433 C C . VAL A 1 577 ? 35.039 -15.765 -30.093 1.00 93.94 577 VAL A C 1
ATOM 4435 O O . VAL A 1 577 ? 36.076 -16.356 -30.429 1.00 93.94 577 VAL A O 1
ATOM 4438 N N . MET A 1 578 ? 34.037 -16.406 -29.504 1.00 91.50 578 MET A N 1
ATOM 4439 C CA . MET A 1 578 ? 34.103 -17.809 -29.102 1.00 91.50 578 MET A CA 1
ATOM 4440 C C . MET A 1 578 ? 33.771 -18.769 -30.258 1.00 91.50 578 MET A C 1
ATOM 4442 O O . MET A 1 578 ? 33.031 -18.416 -31.178 1.00 91.50 578 MET A O 1
ATOM 4446 N N . PRO A 1 579 ? 34.298 -20.004 -30.242 1.00 90.00 579 PRO A N 1
ATOM 4447 C CA . PRO A 1 579 ? 33.776 -21.075 -31.084 1.00 90.00 579 PRO A CA 1
ATOM 4448 C C . PRO A 1 579 ? 32.428 -21.579 -30.543 1.00 90.00 579 PRO A C 1
ATOM 4450 O O . PRO A 1 579 ? 32.229 -21.650 -29.330 1.00 90.00 579 PRO A O 1
ATOM 4453 N N . SER A 1 580 ? 31.520 -21.980 -31.433 1.00 86.69 580 SER A N 1
ATOM 4454 C CA . SER A 1 580 ? 30.310 -22.718 -31.054 1.00 86.69 580 SER A CA 1
ATOM 4455 C C . SER A 1 580 ? 30.661 -24.085 -30.460 1.00 86.69 580 SER A C 1
ATOM 4457 O O . SER A 1 580 ? 31.654 -24.689 -30.873 1.00 86.69 580 SER A O 1
ATOM 4459 N N . GLY A 1 581 ? 29.798 -24.625 -29.602 1.00 77.12 581 GLY A N 1
ATOM 4460 C CA . GLY A 1 581 ? 29.920 -25.973 -29.033 1.00 77.12 581 GLY A CA 1
ATOM 4461 C C . GLY A 1 581 ? 29.465 -27.118 -29.952 1.00 77.12 581 GLY A C 1
ATOM 4462 O O . GLY A 1 581 ? 29.187 -28.209 -29.445 1.00 77.12 581 GLY A O 1
ATOM 4463 N N . MET A 1 582 ? 29.324 -26.861 -31.260 1.00 65.56 582 MET A N 1
ATOM 4464 C CA . MET A 1 582 ? 28.856 -27.821 -32.273 1.00 65.56 582 MET A CA 1
ATOM 4465 C C . MET A 1 582 ? 29.717 -29.073 -32.389 1.00 65.56 582 MET A C 1
ATOM 4467 O O . MET A 1 582 ? 30.957 -28.947 -32.293 1.00 65.56 582 MET A O 1
#

pLDDT: mean 91.74, std 7.03, range [54.97, 98.62]

Sequence (582 aa):
WYYASQSDRESQIRTPITDGAYGKHWVFRYKDLWNWWGNTHVNRPGGIEAGSATEWVPQSKPVWFTEIGCPAVDKGTNEPNKFIDVKSSESGAPHFSSGRPDDLIQRRYLQAVHQFWDPANTEYVAGNNPLSTVYGGPMVDPDNLHVWSWDARPWPDFPARGSLWADAGNWRLGHWVNGRLGAVPLRELVERLLADYGFADFDAAGLVGVVDGIVIDRIMSARDVLQPLAQAFFFDPCEEGMTISFRHRSAAQMIDLSPDAIVAAGAGGESDVAVARSQETDLPLSLKLQYIDGNADYRRGSAESRKLSGNSARVASMNLPLVMGQSDAQRIADSLLQEIWAGRERLRLSFPPSRLAASPGDVINWQANGTSQKFRIESIEDGADRPVEAMRIESGIYQQLTGPERAIAVPPPAALGPPLTEFLDLPLLSGNETAHAVRIAAFADPWPGGVAIYRSPSSTGFVWDSLADAPAVIGESDADFFAGPAGRWDRGNALFVTLYGGTLQSHDDLAVLAGANVAAIRNGAGIWEVFQFAEAELIGPNQYKLSRLLRGQAGTEMAMASPVLAGARFVLLDGAVMPSGM

Foldseek 3Di:
DDQPDPVCVVVVPDDQQADPPPGLSVVVDPPPLCSVQADFAFDQVVHHGDPDTDPRDRLQDADFAQEDWFWQFAPSVQPRPEFQDPPDPSHDDHPPTPRAGHLQVRVVRVVCVLQDAPPVHPNYDPPSFDAGPNPRHTNHDSVRHHYPPEDPQAPPNAPQPCVVPVCSVRNRGGRYCHLPPQKDFPLVVLVVLCVVLPHDAEASPQGGDIFNDFDDPDDDHNCVRCVLVCLLQQWDFWDDPPHGYIHHLLPAAEDEDEPVQFDADDPPPDGQKDKDAADQQVAAQKEKEWEQEPLAVRDIDIEMDGDPDDDYPHYHYYYGSGYDFRFSRNLSRNLVSVFSVQQSMKMKHWGAPVVVVDTQSHWYQYQPPNDTFIWGWHDWDDDNIIITITTTDDSCSNPRDGGDGDRRHDDDPDDWFDKDKDWAPDQDAPVPDDRPWIWMAIAGVVHPQKDWDWDDPDPDDTDTKDIQRDHFWKWWWQFWWAAADAPAWDQPTKTKIATPDDDDDAADPVVVVVPPAWKWWAAPVRHIKIKGFRDWDDPDHSITITGRMHTRPPPNSVRRHGIRGTGIMMTGPDPSTDTIND